Protein AF-A0A8H8T2H5-F1 (afdb_monomer_lite)

Organism: NCBI:txid456999

Sequence (463 aa):
MVISLSKLYLVTLLFAPGSRAERNDGIKLVIGPTCGKLTPTGNVTDVNSGLLDIKNYKTIVSFGDSYTAGGVRDGSPLAPPVITPPSPKAGGRTTNGPVWIENIANDVGARFMDYAVAGAVTDKTLWPSKASSWDFVQEADIFLSQNNSLDPSTTLYTVYFGINDVSGSRKDGPANLPRAAQVILDKIELLSRPPTNARSFLLTDSYGYGSHEAPGDAFKKKVFNGIAEMKTRVPSLKFAFVDFAYLWDAVRGKSPGYAAFGYTSIGSCTLNSSTIDGACNDPDHTFYWIPNFKSYDWSSEALNASEKLAQVASDSNVLSAAWAWLLGVFASIGAFFATSWQYVGASEVSKEHIWEWFTASWQSLSEFLLRPDARNAIIVWFVVFWICVLIPLALGFGPVGVIGGSLAAWFQSVIYGAFTPAGGFFAVMTSVGMMGVACPPVAVPSMIIASLAAWITWSMSST

Foldseek 3Di:
DDDDDDDDPPPPPPPPPPDPDPLCPPFADPDAFFDDDQALQDADGWDWFDDDQLLLAQAEEEEEALLQDLQDAQQDDADAQDDDPFFCGRSRHLASHHHPVVLSCVVSVHRYGHRYYHLEAQDLVLFPPRVVPHHRVVSLVSVVVVVDDDDQNRYEY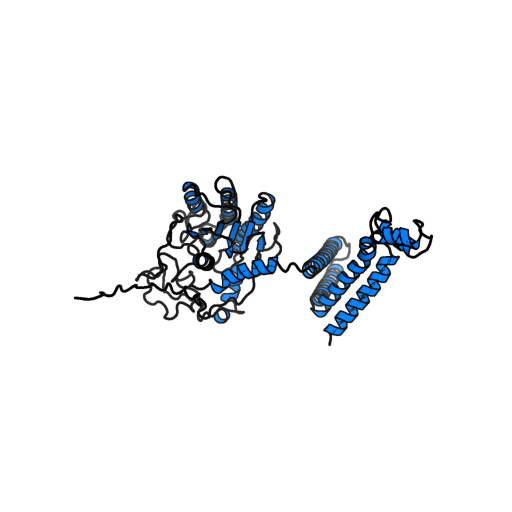EYEHDANVVVRCVPVNLPCLLVSLVSVLVSVVVCCDPPNVHAEYEYEQDHDLLDDDPSSSVSSSSNSSSVSVVCVVRVSHTYIYGYCNVVSCCQCDPPPHVVSSVAPEAAEQDPARGGCVNGHPCLQNYQHPHGSHGYDDCSNPVSCNSVVSVVVVVPPPPLVVLLVVVVVVVVVVVVVCVVVLVVDPDDPVVSVVVVVVVVVVVVVVVVQCPPPLNVVLVSLLVVQLVVQQCVLVQQQQALVFRHPPGVLNVCCCPPVVVDDDPPDPSVLSNVCRNVGSPDCVRNVVSNVRSNVRSVVSNVVVVD

pLDDT: mean 80.64, std 18.98, range [26.39, 98.81]

Secondary structure (DSSP, 8-state):
---------------PPPP-----SS----S---B----TTPPP-BEEESPPPGGG-SEEEEEESTTT--S-SSSPPPPP----TT---GGG-SSSS--HHHHHHHHHTPEEEE---TT-BS-GGG-GGGTTS-BHHHHHHHHHHTT----TTTEEEEEEE-HHHHHHHHHH-GGGHHHHHHHHHHHHHHHHSTTT---EEEEEE--GGG---HHHHHHHHHHHHHHHHHHHH-TT-EEEEE-HHHHHHHHHSSSS-GGGGT-SEEEESSSSSS--TT--S-STTEEEEETTEEPS--HHHHHHHHHHHHHHTT---HHHHHHHHHHHHHHHHHHHHHHHHTT----HHHHHHHHHHHHHHHHHHHHHHHSHHHHHHHHHHHHHHHHHHHHHHHTTEETTEEPTTSHHHHHHHHHHTT---TTSHHHHHHHHHHHGGG-HHHHHHHHHHHHHHHHHHHHHH--

Structure (mmCIF, N/CA/C/O backbone):
data_AF-A0A8H8T2H5-F1
#
_entry.id   AF-A0A8H8T2H5-F1
#
loop_
_atom_site.group_PDB
_atom_site.id
_atom_site.type_symbol
_atom_site.label_atom_id
_atom_site.label_alt_id
_atom_site.label_comp_id
_atom_site.label_asym_id
_atom_site.label_entity_id
_atom_site.label_seq_id
_atom_site.pdbx_PDB_ins_code
_atom_site.Cartn_x
_atom_site.Cartn_y
_atom_site.Cartn_z
_atom_site.occupancy
_atom_site.B_iso_or_equiv
_atom_site.auth_seq_id
_atom_site.auth_comp_id
_atom_site.auth_asym_id
_atom_site.auth_atom_id
_atom_site.pdbx_PDB_model_num
ATOM 1 N N . MET A 1 1 ? -34.300 -66.067 -23.287 1.00 33.34 1 MET A N 1
ATOM 2 C CA . MET A 1 1 ? -32.906 -66.094 -23.772 1.00 33.34 1 MET A CA 1
ATOM 3 C C . MET A 1 1 ? -32.249 -64.808 -23.302 1.00 33.34 1 MET A C 1
ATOM 5 O O . MET A 1 1 ? -32.726 -63.736 -23.644 1.00 33.34 1 MET A O 1
ATOM 9 N N . VAL A 1 2 ? -31.289 -64.937 -22.389 1.00 36.53 2 VAL A N 1
ATOM 10 C CA . VAL A 1 2 ? -30.624 -63.849 -21.660 1.00 36.53 2 VAL A CA 1
ATOM 11 C C . VAL A 1 2 ? -29.496 -63.295 -22.527 1.00 36.53 2 VAL A C 1
ATOM 13 O O . VAL A 1 2 ? -28.553 -64.023 -22.810 1.00 36.53 2 VAL A O 1
ATOM 16 N N . ILE A 1 3 ? -29.606 -62.040 -22.963 1.00 27.33 3 ILE A N 1
ATOM 17 C CA . ILE A 1 3 ? -28.573 -61.254 -23.663 1.00 27.33 3 ILE A CA 1
ATOM 18 C C . ILE A 1 3 ? -28.922 -59.785 -23.372 1.00 27.33 3 ILE A C 1
ATOM 20 O O . ILE A 1 3 ? -30.078 -59.419 -23.533 1.00 27.33 3 ILE A O 1
ATOM 24 N N . SER A 1 4 ? -28.072 -58.847 -22.974 1.00 26.77 4 SER A N 1
ATOM 25 C CA . SER A 1 4 ? -26.712 -58.789 -22.437 1.00 26.77 4 SER A CA 1
ATOM 26 C C . SER A 1 4 ? -26.582 -57.339 -21.947 1.00 26.77 4 SER A C 1
ATOM 28 O O . SER A 1 4 ? -26.944 -56.424 -22.685 1.00 26.77 4 SER A O 1
ATOM 30 N N . LEU A 1 5 ? -26.095 -57.109 -20.724 1.00 31.03 5 LEU A N 1
ATOM 31 C CA . LEU A 1 5 ? -25.845 -55.762 -20.200 1.00 31.03 5 LEU A CA 1
ATOM 32 C C . LEU A 1 5 ? -24.802 -55.027 -21.060 1.00 31.03 5 LEU A C 1
ATOM 34 O O . LEU A 1 5 ? -23.627 -55.394 -21.077 1.00 31.03 5 LEU A O 1
ATOM 38 N N . SER A 1 6 ? -25.211 -53.958 -21.739 1.00 31.69 6 SER A N 1
ATOM 39 C CA . SER A 1 6 ? -24.303 -52.994 -22.360 1.00 31.69 6 SER A CA 1
ATOM 40 C C . SER A 1 6 ? -23.877 -51.938 -21.336 1.00 31.69 6 SER A C 1
ATOM 42 O O . SER A 1 6 ? -24.658 -51.086 -20.921 1.00 31.69 6 SER A O 1
ATOM 44 N N . LYS A 1 7 ? -22.611 -52.068 -20.934 1.00 30.70 7 LYS A N 1
ATOM 45 C CA . LYS A 1 7 ? -21.722 -51.144 -20.214 1.00 30.70 7 LYS A CA 1
ATOM 46 C C . LYS A 1 7 ? -22.182 -49.677 -20.168 1.00 30.70 7 LYS A C 1
ATOM 48 O O . LYS A 1 7 ? -22.045 -48.943 -21.143 1.00 30.70 7 LYS A O 1
ATOM 53 N N . LEU A 1 8 ? -22.598 -49.237 -18.982 1.00 27.92 8 LEU A N 1
ATOM 54 C CA . LEU A 1 8 ? -22.636 -47.830 -18.594 1.00 27.92 8 LEU A CA 1
ATOM 55 C C . LEU A 1 8 ? -21.219 -47.443 -18.133 1.00 27.92 8 LEU A C 1
ATOM 57 O O . LEU A 1 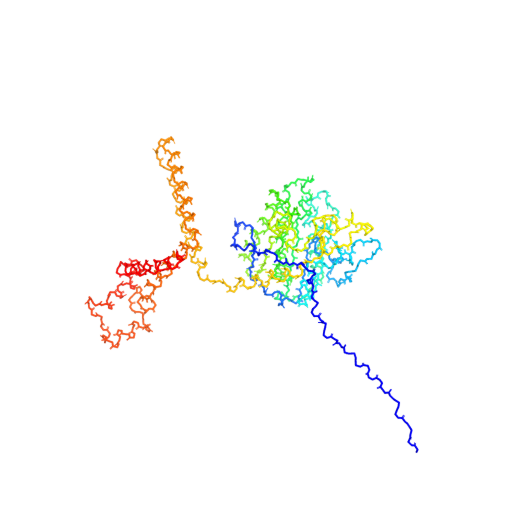8 ? -20.793 -47.831 -17.046 1.00 27.92 8 LEU A O 1
ATOM 61 N N . TYR A 1 9 ? -20.459 -46.733 -18.968 1.00 26.39 9 TYR A N 1
ATOM 62 C CA . TYR A 1 9 ? -19.214 -46.100 -18.530 1.00 26.39 9 TYR A CA 1
ATOM 63 C C . TYR A 1 9 ? -19.574 -44.859 -17.712 1.00 26.39 9 TYR A C 1
ATOM 65 O O . TYR A 1 9 ? -19.827 -43.786 -18.254 1.00 26.39 9 TYR A O 1
ATOM 73 N N . LEU A 1 10 ? -19.619 -45.026 -16.391 1.00 27.06 10 LEU A N 1
ATOM 74 C CA . LEU A 1 10 ? -19.602 -43.920 -15.447 1.00 27.06 10 LEU A CA 1
ATOM 75 C C . LEU A 1 10 ? -18.190 -43.317 -15.487 1.00 27.06 10 LEU A C 1
ATOM 77 O O . LEU A 1 10 ? -17.267 -43.827 -14.854 1.00 27.06 10 LEU A O 1
ATOM 81 N N . VAL A 1 11 ? -17.999 -42.268 -16.289 1.00 27.77 11 VAL A N 1
ATOM 82 C CA . VAL A 1 11 ? -16.806 -41.419 -16.198 1.00 27.77 11 VAL A CA 1
ATOM 83 C C . VAL A 1 11 ? -16.980 -40.572 -14.947 1.00 27.77 11 VAL A C 1
ATOM 85 O O . VAL A 1 11 ? -17.561 -39.489 -14.971 1.00 27.77 11 VAL A O 1
ATOM 88 N N . THR A 1 12 ? -16.524 -41.104 -13.819 1.00 27.34 12 THR A N 1
ATOM 89 C CA . THR A 1 12 ? -16.316 -40.323 -12.607 1.00 27.34 12 THR A CA 1
ATOM 90 C C . THR A 1 12 ? -15.205 -39.325 -12.926 1.00 27.34 12 THR A C 1
ATOM 92 O O . THR A 1 12 ? -14.030 -39.687 -12.949 1.00 27.34 12 THR A O 1
ATOM 95 N N . LEU A 1 13 ? -15.573 -38.077 -13.236 1.00 29.33 13 LEU A N 1
ATOM 96 C CA . LEU A 1 13 ? -14.644 -36.952 -13.203 1.00 29.33 13 LEU A CA 1
ATOM 97 C C . LEU A 1 13 ? -14.149 -36.837 -11.761 1.00 29.33 13 LEU A C 1
ATOM 99 O O . LEU A 1 13 ? -14.789 -36.233 -10.901 1.00 29.33 13 LEU A O 1
ATOM 103 N N . LEU A 1 14 ? -13.018 -37.483 -11.492 1.00 27.25 14 LEU A N 1
ATOM 104 C CA . LEU A 1 14 ? -12.174 -37.167 -10.359 1.00 27.25 14 LEU A CA 1
ATOM 105 C C . LEU A 1 14 ? -11.740 -35.716 -10.561 1.00 27.25 14 LEU A C 1
ATOM 107 O O . LEU A 1 14 ? -10.796 -35.432 -11.294 1.00 27.25 14 LEU A O 1
ATOM 111 N N . PHE A 1 15 ? -12.462 -34.793 -9.928 1.00 29.30 15 PHE A N 1
ATOM 112 C CA . PHE A 1 15 ? -11.886 -33.517 -9.547 1.00 29.30 15 PHE A CA 1
ATOM 113 C C . PHE A 1 15 ? -10.709 -33.858 -8.642 1.00 29.30 15 PHE A C 1
ATOM 115 O O . PHE A 1 15 ? -10.880 -34.143 -7.457 1.00 29.30 15 PHE A O 1
ATOM 122 N N . ALA A 1 16 ? -9.515 -33.907 -9.231 1.00 28.11 16 ALA A N 1
ATOM 123 C CA . ALA A 1 16 ? -8.301 -33.807 -8.455 1.00 28.11 16 ALA A CA 1
ATOM 124 C C . ALA A 1 16 ? -8.447 -32.516 -7.635 1.00 28.11 16 ALA A C 1
ATOM 126 O O . ALA A 1 16 ? -8.678 -31.459 -8.235 1.00 28.11 16 ALA A O 1
ATOM 127 N N . PRO A 1 17 ? -8.398 -32.570 -6.293 1.00 30.94 17 PRO A N 1
ATOM 128 C CA . PRO A 1 17 ? -8.258 -31.351 -5.520 1.00 30.94 17 PRO A CA 1
ATOM 129 C C . PRO A 1 17 ? -6.996 -30.689 -6.058 1.00 30.94 17 PRO A C 1
ATOM 131 O O . PRO A 1 17 ? -5.936 -31.318 -6.063 1.00 30.94 17 PRO A O 1
ATOM 134 N N . GLY A 1 18 ? -7.149 -29.488 -6.625 1.00 29.72 18 GLY A N 1
ATOM 135 C CA . GLY A 1 18 ? -6.044 -28.750 -7.213 1.00 29.72 18 GLY A CA 1
ATOM 136 C C . GLY A 1 18 ? -4.891 -28.774 -6.228 1.00 29.72 18 GLY A C 1
ATOM 137 O O . GLY A 1 18 ? -5.031 -28.310 -5.095 1.00 29.72 18 GLY A O 1
ATOM 138 N N . SER A 1 19 ? -3.787 -29.397 -6.638 1.00 31.55 19 SER A N 1
ATOM 139 C CA . SER A 1 19 ? -2.518 -29.283 -5.943 1.00 31.55 19 SER A CA 1
ATOM 140 C C . SER A 1 19 ? -2.321 -27.802 -5.666 1.00 31.55 19 SER A C 1
ATOM 142 O O . SER A 1 19 ? -2.343 -27.003 -6.603 1.00 31.55 19 SER A O 1
ATOM 144 N N . ARG A 1 20 ? -2.209 -27.440 -4.387 1.00 36.69 20 ARG A N 1
ATOM 145 C CA . ARG A 1 20 ? -1.761 -26.123 -3.942 1.00 36.69 20 ARG A CA 1
ATOM 146 C C . ARG A 1 20 ? -0.460 -25.875 -4.702 1.00 36.69 20 ARG A C 1
ATOM 148 O O . ARG A 1 20 ? 0.533 -26.521 -4.387 1.00 36.69 20 ARG A O 1
ATOM 155 N N . ALA A 1 21 ? -0.523 -25.119 -5.797 1.00 36.94 21 ALA A N 1
ATOM 156 C CA . ALA A 1 21 ? 0.619 -24.950 -6.678 1.00 36.94 21 ALA A CA 1
ATOM 157 C C . ALA A 1 21 ? 1.757 -24.415 -5.811 1.00 36.94 21 ALA A C 1
ATOM 159 O O . ALA A 1 21 ? 1.571 -23.405 -5.127 1.00 36.94 21 ALA A O 1
ATOM 160 N N . GLU A 1 22 ? 2.895 -25.106 -5.781 1.00 44.34 22 GLU A N 1
ATOM 161 C CA . GLU A 1 22 ? 4.135 -24.466 -5.365 1.00 44.34 22 GLU A CA 1
ATOM 162 C C . GLU A 1 22 ? 4.354 -23.326 -6.361 1.00 44.34 22 GLU A C 1
ATOM 164 O O . GLU A 1 22 ? 4.804 -23.536 -7.480 1.00 44.34 22 GLU A O 1
ATOM 169 N N . ARG A 1 23 ? 3.909 -22.123 -5.983 1.00 54.22 23 ARG A N 1
ATOM 170 C CA . ARG A 1 23 ? 4.105 -20.885 -6.749 1.00 54.22 23 ARG A CA 1
ATOM 171 C C . ARG A 1 23 ? 5.536 -20.361 -6.639 1.00 54.22 23 ARG A C 1
ATOM 173 O O . ARG A 1 23 ? 5.846 -19.363 -7.261 1.00 54.22 23 ARG A O 1
ATOM 180 N N . ASN A 1 24 ? 6.357 -20.989 -5.802 1.00 54.94 24 ASN A N 1
ATOM 181 C CA . ASN A 1 24 ? 7.707 -20.548 -5.510 1.00 54.94 24 ASN A CA 1
ATOM 182 C C . ASN A 1 24 ? 8.670 -21.192 -6.515 1.00 54.94 24 ASN A C 1
ATOM 184 O O . ASN A 1 24 ? 9.000 -22.371 -6.395 1.00 54.94 24 ASN A O 1
ATOM 188 N N . ASP A 1 25 ? 9.087 -20.413 -7.503 1.00 62.62 25 ASP A N 1
ATOM 189 C CA . ASP A 1 25 ? 10.114 -20.735 -8.501 1.00 62.62 25 ASP A CA 1
ATOM 190 C C . ASP A 1 25 ? 11.553 -20.524 -7.985 1.00 62.62 25 ASP A C 1
ATOM 192 O O . ASP A 1 25 ? 12.519 -20.806 -8.689 1.00 62.62 25 ASP A O 1
ATOM 196 N N . GLY A 1 26 ? 11.707 -20.072 -6.738 1.00 58.34 26 GLY A N 1
ATOM 197 C CA . GLY A 1 26 ? 12.962 -19.598 -6.162 1.00 58.34 26 GLY A CA 1
ATOM 198 C C . GLY A 1 26 ? 12.846 -18.198 -5.551 1.00 58.34 26 GLY A C 1
ATOM 199 O O . GLY A 1 26 ? 13.714 -17.827 -4.750 1.00 58.34 26 GLY A O 1
ATOM 200 N N . ILE A 1 27 ? 11.781 -17.446 -5.869 1.00 56.66 27 ILE A N 1
ATOM 201 C CA . ILE A 1 27 ? 11.503 -16.121 -5.300 1.00 56.66 27 ILE A CA 1
ATOM 202 C C . ILE A 1 27 ? 10.944 -16.228 -3.872 1.00 56.66 27 ILE A C 1
ATOM 204 O O . ILE A 1 27 ? 10.092 -17.061 -3.543 1.00 56.66 27 ILE A O 1
ATOM 208 N N . LYS A 1 28 ? 11.475 -15.406 -2.958 1.00 66.62 28 LYS A N 1
ATOM 209 C CA . LYS A 1 28 ? 11.153 -15.472 -1.524 1.00 66.62 28 LYS A CA 1
ATOM 210 C C . LYS A 1 28 ? 11.326 -14.139 -0.813 1.00 66.62 28 LYS A C 1
ATOM 212 O O . LYS A 1 28 ? 12.285 -13.411 -1.063 1.00 66.62 28 LYS A O 1
ATOM 217 N N . LEU A 1 29 ? 10.505 -13.931 0.219 1.00 65.19 29 LEU A N 1
ATOM 218 C CA . LEU A 1 29 ? 10.599 -12.763 1.091 1.00 65.19 29 LEU A CA 1
ATOM 219 C C . LEU A 1 29 ? 11.931 -12.758 1.853 1.00 65.19 29 LEU A C 1
ATOM 221 O O . LEU A 1 29 ? 12.133 -13.537 2.788 1.00 65.19 29 LEU A O 1
ATOM 225 N N . VAL A 1 30 ? 12.825 -11.846 1.476 1.00 75.56 30 VAL A N 1
ATOM 226 C CA . VAL A 1 30 ? 14.164 -11.710 2.080 1.00 75.56 30 VAL A CA 1
ATOM 227 C C . VAL A 1 30 ? 14.178 -10.753 3.264 1.00 75.56 30 VAL A C 1
ATOM 229 O O . VAL A 1 30 ? 15.005 -10.881 4.166 1.00 75.56 30 VAL A O 1
ATOM 232 N N . ILE A 1 31 ? 13.271 -9.781 3.266 1.00 80.31 31 ILE A N 1
ATOM 233 C CA . ILE A 1 31 ? 13.226 -8.702 4.252 1.00 80.31 31 ILE A CA 1
ATOM 234 C C . ILE A 1 31 ? 11.886 -8.709 4.985 1.00 80.31 31 ILE A C 1
ATOM 236 O O . ILE A 1 31 ? 10.852 -9.050 4.419 1.00 80.31 31 ILE A O 1
ATOM 240 N N . GLY A 1 32 ? 11.904 -8.361 6.269 1.00 78.81 32 GLY A N 1
ATOM 241 C CA . GLY A 1 32 ? 10.679 -8.168 7.042 1.00 78.81 32 GLY A CA 1
ATOM 242 C C . GLY A 1 32 ? 10.060 -6.785 6.808 1.00 78.81 32 GLY A C 1
ATOM 243 O O . GLY A 1 32 ? 10.744 -5.898 6.298 1.00 78.81 32 GLY A O 1
ATOM 244 N N . PRO A 1 33 ? 8.795 -6.585 7.220 1.00 77.88 33 PRO A N 1
ATOM 245 C CA . PRO A 1 33 ? 8.178 -5.265 7.217 1.00 77.88 33 PRO A CA 1
ATOM 246 C C . PRO A 1 33 ? 8.894 -4.314 8.184 1.00 77.88 33 PRO A C 1
ATOM 248 O O . PRO A 1 33 ? 9.375 -4.714 9.250 1.00 77.88 33 PRO A O 1
ATOM 251 N N . THR A 1 34 ? 8.903 -3.031 7.840 1.00 82.75 34 THR A N 1
ATOM 252 C CA . THR A 1 34 ? 9.441 -1.945 8.660 1.00 82.75 34 THR A CA 1
ATOM 253 C C . THR A 1 34 ? 8.319 -1.349 9.511 1.00 82.75 34 THR A C 1
ATOM 255 O O . THR A 1 34 ? 7.817 -0.252 9.255 1.00 82.75 34 THR A O 1
ATOM 258 N N . CYS A 1 35 ? 7.881 -2.108 10.519 1.00 83.88 35 CYS A N 1
ATOM 259 C CA . CYS A 1 35 ? 6.754 -1.724 11.369 1.00 83.88 35 CYS A CA 1
ATOM 260 C C . CYS A 1 35 ? 7.070 -0.489 12.227 1.00 83.88 35 CYS A C 1
ATOM 262 O O . CYS A 1 35 ? 8.110 -0.423 12.887 1.00 83.88 35 CYS A O 1
ATOM 264 N N . GLY A 1 36 ? 6.134 0.461 12.286 1.00 78.88 36 GLY A N 1
ATOM 265 C CA . GLY A 1 36 ? 6.269 1.682 13.081 1.00 78.88 36 GLY A CA 1
ATOM 266 C C . GLY A 1 36 ? 5.001 2.079 13.829 1.00 78.88 36 GLY A C 1
ATOM 267 O O . GLY A 1 36 ? 3.958 1.429 13.750 1.00 78.88 36 GLY A O 1
ATOM 268 N N . LYS A 1 37 ? 5.094 3.164 14.608 1.00 75.19 37 LYS A N 1
ATOM 269 C CA . LYS A 1 37 ? 3.922 3.748 15.269 1.00 75.19 37 LYS A CA 1
ATOM 270 C C . LYS A 1 37 ? 3.164 4.624 14.286 1.00 75.19 37 LYS A C 1
ATOM 272 O O . LYS A 1 37 ? 3.730 5.544 13.703 1.00 75.19 37 LYS A O 1
ATOM 277 N N . LEU A 1 38 ? 1.859 4.401 14.210 1.00 77.06 38 LEU A N 1
ATOM 278 C CA . LEU A 1 38 ? 0.961 5.280 13.485 1.00 77.06 38 LEU A CA 1
ATOM 279 C C . LEU A 1 38 ? 0.799 6.603 14.236 1.00 77.06 38 LEU A C 1
ATOM 281 O O . LEU A 1 38 ? 0.147 6.646 15.280 1.00 77.06 38 LEU A O 1
ATOM 285 N N . THR A 1 39 ? 1.371 7.683 13.710 1.00 74.94 39 THR A N 1
ATOM 286 C CA . THR A 1 39 ? 1.143 9.033 14.233 1.00 74.94 39 THR A CA 1
ATOM 287 C C . THR A 1 39 ? 0.836 10.005 13.088 1.00 74.94 39 THR A C 1
ATOM 289 O O . THR A 1 39 ? 1.410 9.858 12.010 1.00 74.94 39 THR A O 1
ATOM 292 N N . PRO A 1 40 ? -0.022 11.028 13.293 1.00 75.69 40 PRO A N 1
ATOM 293 C CA . PRO A 1 40 ? -0.347 12.020 12.255 1.00 75.69 40 PRO A CA 1
ATOM 294 C C . PRO A 1 40 ? 0.841 12.869 11.774 1.00 75.69 40 PRO A C 1
ATOM 296 O O . PRO A 1 40 ? 0.722 13.629 10.820 1.00 75.69 40 PRO A O 1
ATOM 299 N N . THR A 1 41 ? 1.985 12.787 12.451 1.00 78.31 41 THR A N 1
ATOM 300 C CA . THR A 1 41 ? 3.219 13.513 12.116 1.00 78.31 41 THR A CA 1
ATOM 301 C C . THR A 1 41 ? 4.413 12.576 11.921 1.00 78.31 41 THR A C 1
ATOM 303 O O . THR A 1 41 ? 5.546 13.040 11.768 1.00 78.31 41 THR A O 1
ATOM 306 N N . GLY A 1 42 ? 4.167 11.265 11.929 1.00 77.75 42 GLY A N 1
ATOM 307 C CA . GLY A 1 42 ? 5.187 10.228 11.941 1.00 77.75 42 GLY A CA 1
ATOM 308 C C . GLY A 1 42 ? 5.942 10.106 10.630 1.00 77.75 42 GLY A C 1
ATOM 309 O O . GLY A 1 42 ? 5.599 10.707 9.609 1.00 77.75 42 GLY A O 1
ATOM 310 N N . ASN A 1 43 ? 7.002 9.308 10.673 1.00 86.75 43 ASN A N 1
ATOM 311 C CA . ASN A 1 43 ? 7.618 8.816 9.454 1.00 86.75 43 ASN A CA 1
ATOM 312 C C . ASN A 1 43 ? 6.770 7.678 8.889 1.00 86.75 43 ASN A C 1
ATOM 314 O O . ASN A 1 43 ? 6.137 6.928 9.635 1.00 86.75 43 ASN A O 1
ATOM 318 N N . VAL A 1 44 ? 6.770 7.581 7.564 1.00 88.88 44 VAL A N 1
ATOM 319 C CA . VAL A 1 44 ? 6.080 6.512 6.847 1.00 88.88 44 VAL A CA 1
ATOM 320 C C . VAL A 1 44 ? 6.702 5.185 7.261 1.00 88.88 44 VAL A C 1
ATOM 322 O O . VAL A 1 44 ? 7.923 5.066 7.294 1.00 88.88 44 VAL A O 1
ATOM 325 N N . THR A 1 45 ? 5.853 4.237 7.639 1.00 88.38 45 THR A N 1
ATOM 326 C CA . THR A 1 45 ? 6.214 2.893 8.103 1.00 88.38 45 THR A CA 1
ATOM 327 C C . THR A 1 45 ? 5.117 1.921 7.691 1.00 88.38 45 THR A C 1
ATOM 329 O O . THR A 1 45 ? 3.994 2.341 7.389 1.00 88.38 45 THR A O 1
ATOM 332 N N . ASP A 1 46 ? 5.415 0.625 7.728 1.00 88.75 46 ASP A N 1
ATOM 333 C CA . ASP A 1 46 ? 4.377 -0.389 7.592 1.00 88.75 46 ASP A CA 1
ATOM 334 C C . ASP A 1 46 ? 3.470 -0.373 8.826 1.00 88.75 46 ASP A C 1
ATOM 336 O O . ASP A 1 46 ? 3.931 -0.349 9.974 1.00 88.75 46 ASP A O 1
ATOM 340 N N . VAL A 1 47 ? 2.159 -0.401 8.598 1.00 90.31 47 VAL A N 1
ATOM 341 C CA . VAL A 1 47 ? 1.162 -0.398 9.672 1.00 90.31 47 VAL A CA 1
ATOM 342 C C . VAL A 1 47 ? -0.051 -1.231 9.290 1.00 90.31 47 VAL A C 1
ATOM 344 O O . VAL A 1 47 ? -0.542 -1.153 8.169 1.00 90.31 47 VAL A O 1
ATOM 347 N N . ASN A 1 48 ? -0.591 -1.966 10.262 1.00 91.00 48 ASN A N 1
ATOM 348 C CA . ASN A 1 48 ? -1.947 -2.498 10.219 1.00 91.00 48 ASN A CA 1
ATOM 349 C C . ASN A 1 48 ? -2.775 -1.861 11.347 1.00 91.00 48 ASN A C 1
ATOM 351 O O . ASN A 1 48 ? -2.522 -2.077 12.529 1.00 91.00 48 ASN A O 1
ATOM 355 N N . SER A 1 49 ? -3.773 -1.065 10.971 1.00 91.69 49 SER A N 1
ATOM 356 C CA . SER A 1 49 ? -4.731 -0.404 11.856 1.00 91.69 49 SER A CA 1
ATOM 357 C C . SER A 1 49 ? -6.104 -1.084 11.764 1.00 91.69 49 SER A C 1
ATOM 359 O O . SER A 1 49 ? -7.103 -0.500 11.335 1.00 91.69 49 SER A O 1
ATOM 361 N N . GLY A 1 50 ? -6.152 -2.356 12.167 1.00 92.44 50 GLY A N 1
ATOM 362 C CA . GLY A 1 50 ? -7.395 -3.101 12.377 1.00 92.44 50 GLY A CA 1
ATOM 363 C C . GLY A 1 50 ? -7.979 -3.799 11.146 1.00 92.44 50 GLY A C 1
ATOM 364 O O . GLY A 1 50 ? -9.157 -4.178 11.189 1.00 92.44 50 GLY A O 1
ATOM 365 N N . LEU A 1 51 ? -7.198 -3.979 10.072 1.00 93.31 51 LEU A N 1
ATOM 366 C CA . LEU A 1 51 ? -7.567 -4.915 9.007 1.00 93.31 51 LEU A CA 1
ATOM 367 C C . LEU A 1 51 ? -7.624 -6.343 9.558 1.00 93.31 51 LEU A C 1
ATOM 369 O O . LEU A 1 51 ? -6.905 -6.704 10.490 1.00 93.31 51 LEU A O 1
ATOM 373 N N . LEU A 1 52 ? -8.510 -7.144 8.975 1.00 90.69 52 LEU A N 1
ATOM 374 C CA . LEU A 1 52 ? -8.616 -8.564 9.280 1.00 90.69 52 LEU A CA 1
ATOM 375 C C . LEU A 1 52 ? -7.433 -9.318 8.663 1.00 90.69 52 LEU A C 1
ATOM 377 O O . LEU A 1 52 ? -6.784 -8.827 7.740 1.00 90.69 52 LEU A O 1
ATOM 381 N N . ASP A 1 53 ? -7.212 -10.545 9.130 1.00 89.00 53 ASP A N 1
ATOM 382 C CA . ASP A 1 53 ? -6.443 -11.524 8.360 1.00 89.00 53 ASP A CA 1
ATOM 383 C C . 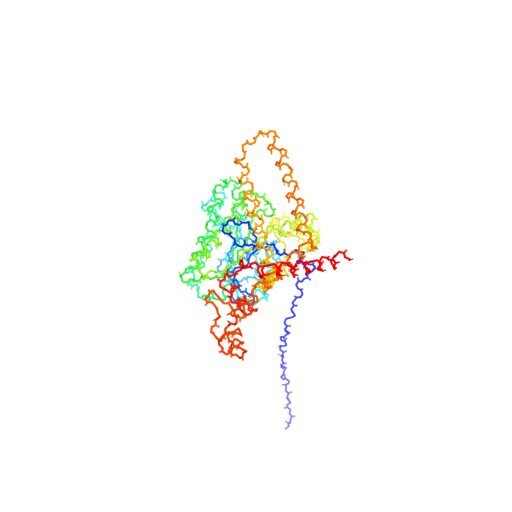ASP A 1 53 ? -7.049 -11.629 6.950 1.00 89.00 53 ASP A C 1
ATOM 385 O O . ASP A 1 53 ? -8.278 -11.708 6.804 1.00 89.00 53 ASP A O 1
ATOM 389 N N . ILE A 1 54 ? -6.178 -11.591 5.936 1.00 84.75 54 ILE A N 1
ATOM 390 C CA . ILE A 1 54 ? -6.530 -11.470 4.522 1.00 84.75 54 ILE A CA 1
ATOM 391 C C . ILE A 1 54 ? -7.533 -12.544 4.073 1.00 84.75 54 ILE A C 1
ATOM 393 O O . ILE A 1 54 ? -8.417 -12.258 3.266 1.00 84.75 54 ILE A O 1
ATOM 397 N N . LYS A 1 55 ? -7.488 -13.739 4.682 1.00 89.75 55 LYS A N 1
ATOM 398 C CA . LYS A 1 55 ? -8.400 -14.860 4.390 1.00 89.75 55 LYS A CA 1
ATOM 399 C C . LYS A 1 55 ? -9.865 -14.608 4.752 1.00 89.75 55 LYS A C 1
ATOM 401 O O . LYS A 1 55 ? -10.742 -15.362 4.345 1.00 89.75 55 LYS A O 1
ATOM 406 N N . ASN A 1 56 ? -10.141 -13.578 5.553 1.00 93.25 56 ASN A N 1
ATOM 407 C CA . ASN A 1 56 ? -11.503 -13.214 5.944 1.00 93.25 56 ASN A CA 1
ATOM 408 C C . ASN A 1 56 ? -12.173 -12.252 4.956 1.00 93.25 56 ASN A C 1
ATOM 410 O O . ASN A 1 56 ? -13.374 -11.993 5.078 1.00 93.25 56 ASN A O 1
ATOM 414 N N . TYR A 1 57 ? -11.427 -11.712 3.991 1.00 95.19 57 TYR A N 1
ATOM 415 C CA . TYR A 1 57 ? -12.002 -10.887 2.939 1.00 95.19 57 TYR A CA 1
ATOM 416 C C . TYR A 1 57 ? -12.549 -11.768 1.818 1.00 95.19 57 TYR A C 1
ATOM 418 O O . TYR A 1 57 ? -11.855 -12.611 1.264 1.00 95.19 57 TYR A O 1
ATOM 426 N N . LYS A 1 58 ? -13.823 -11.562 1.483 1.00 98.12 58 LYS A N 1
ATOM 427 C CA . LYS A 1 58 ? -14.549 -12.299 0.439 1.00 98.12 58 LYS A CA 1
ATOM 428 C C . LYS A 1 58 ? -14.568 -11.556 -0.889 1.00 98.12 58 LYS A C 1
ATOM 430 O O . LYS A 1 58 ? -14.837 -12.152 -1.928 1.00 98.12 58 LYS A O 1
ATOM 435 N N . THR A 1 59 ? -14.368 -10.242 -0.860 1.00 98.69 59 THR A N 1
ATOM 436 C CA . THR A 1 59 ? -14.275 -9.397 -2.052 1.00 98.69 59 THR A CA 1
ATOM 437 C C . THR A 1 59 ? -13.099 -8.443 -1.895 1.00 98.69 59 THR A C 1
ATOM 439 O O . THR A 1 59 ? -12.919 -7.848 -0.832 1.00 98.69 59 THR A O 1
ATOM 442 N N . ILE A 1 60 ? -12.322 -8.291 -2.961 1.00 98.56 60 ILE A N 1
ATOM 443 C CA . ILE A 1 60 ? -11.262 -7.296 -3.085 1.00 98.56 60 ILE A CA 1
ATOM 444 C C . ILE A 1 60 ? -11.642 -6.367 -4.237 1.00 98.56 60 ILE A C 1
ATOM 446 O O . ILE A 1 60 ? -11.870 -6.835 -5.350 1.00 98.56 60 ILE A O 1
ATOM 450 N N . VAL A 1 61 ? -11.735 -5.069 -3.957 1.00 98.81 61 VAL A N 1
ATOM 451 C CA . VAL A 1 61 ? -11.975 -4.006 -4.942 1.00 98.81 61 VAL A CA 1
ATOM 452 C C . VAL A 1 61 ? -10.695 -3.200 -5.087 1.00 98.81 61 VAL A C 1
ATOM 454 O O . VAL A 1 61 ? -10.198 -2.677 -4.091 1.00 98.81 61 VAL A O 1
ATOM 457 N N . SER A 1 62 ? -10.171 -3.070 -6.298 1.00 98.44 62 SER A N 1
ATOM 458 C CA . SER A 1 62 ? -8.867 -2.445 -6.515 1.00 98.44 62 SER A CA 1
ATOM 459 C C . SER A 1 62 ? -8.928 -1.252 -7.445 1.00 98.44 62 SER A C 1
ATOM 461 O O . SER A 1 62 ? -9.479 -1.331 -8.538 1.00 98.44 62 SER A O 1
ATOM 463 N N . PHE A 1 63 ? -8.302 -0.168 -6.992 1.00 98.56 63 PHE A N 1
ATOM 464 C CA . PHE A 1 63 ? -8.052 1.054 -7.743 1.00 98.56 63 PHE A CA 1
ATOM 465 C C . PHE A 1 63 ? -6.546 1.269 -7.849 1.00 98.56 63 PHE A C 1
ATOM 467 O O . PHE A 1 63 ? -5.806 1.020 -6.885 1.00 98.56 63 PHE A O 1
ATOM 474 N N . GLY A 1 64 ? -6.080 1.746 -8.995 1.00 96.25 64 GLY A N 1
ATOM 475 C CA . GLY A 1 64 ? -4.659 1.989 -9.172 1.00 96.25 64 GLY A CA 1
ATOM 476 C C . GLY A 1 64 ? -4.203 2.094 -10.611 1.00 96.25 64 GLY A C 1
ATOM 477 O O . GLY A 1 64 ? -4.985 2.272 -11.533 1.00 96.25 64 GLY A O 1
ATOM 478 N N . ASP A 1 65 ? -2.898 1.955 -10.800 1.00 92.88 65 ASP A N 1
ATOM 479 C CA . ASP A 1 65 ? -2.273 2.079 -12.109 1.00 92.88 65 ASP A CA 1
ATOM 480 C C . ASP A 1 65 ? -1.904 0.721 -12.747 1.00 92.88 65 ASP A C 1
ATOM 482 O O . ASP A 1 65 ? -2.461 -0.333 -12.444 1.00 92.88 65 ASP A O 1
ATOM 486 N N . SER A 1 66 ? -0.926 0.734 -13.653 1.00 90.38 66 SER A N 1
ATOM 487 C CA . SER A 1 66 ? -0.394 -0.429 -14.376 1.00 90.38 66 SER A CA 1
ATOM 488 C C . SER A 1 66 ? 0.142 -1.558 -13.498 1.00 90.38 66 SER A C 1
ATOM 490 O O . SER A 1 66 ? 0.254 -2.677 -13.993 1.00 90.38 66 SER A O 1
ATOM 492 N N . TYR A 1 67 ? 0.496 -1.284 -12.241 1.00 88.44 67 TYR A N 1
ATOM 493 C CA . TYR A 1 67 ? 0.928 -2.311 -11.290 1.00 88.44 67 TYR A CA 1
ATOM 494 C C . TYR A 1 67 ? -0.238 -3.124 -10.728 1.00 88.44 67 TYR A C 1
ATOM 496 O O . TYR A 1 67 ? -0.016 -4.213 -10.206 1.00 88.44 67 TYR A O 1
ATOM 504 N N . THR A 1 68 ? -1.462 -2.612 -10.849 1.00 92.31 68 THR A N 1
ATOM 505 C CA . THR A 1 68 ? -2.691 -3.214 -10.316 1.00 92.31 68 THR A CA 1
ATOM 506 C C . THR A 1 68 ? -3.680 -3.571 -11.431 1.00 92.31 68 THR A C 1
ATOM 508 O O . THR A 1 68 ? -4.518 -4.442 -11.238 1.00 92.31 68 THR A O 1
ATOM 511 N N . ALA A 1 69 ? -3.558 -2.955 -12.609 1.00 95.06 69 ALA A N 1
ATOM 512 C CA . ALA A 1 69 ? -4.451 -3.173 -13.741 1.00 95.06 69 ALA A CA 1
ATOM 513 C C . ALA A 1 69 ? -4.341 -4.597 -14.319 1.00 95.06 69 ALA A C 1
ATOM 515 O O . ALA A 1 69 ? -3.362 -4.955 -14.982 1.00 95.06 69 ALA A O 1
ATOM 516 N N . GLY A 1 70 ? -5.412 -5.363 -14.132 1.00 93.25 70 GLY A N 1
ATOM 517 C CA . GLY A 1 70 ? -5.710 -6.681 -14.685 1.00 93.25 70 GLY A CA 1
ATOM 518 C C . GLY A 1 70 ? -6.138 -6.662 -16.157 1.00 93.25 70 GLY A C 1
ATOM 519 O O . GLY A 1 70 ? -6.232 -7.705 -16.794 1.00 93.25 70 GLY A O 1
ATOM 520 N N . GLY A 1 71 ? -6.400 -5.490 -16.738 1.00 92.31 71 GLY A N 1
ATOM 521 C CA . GLY A 1 71 ? -6.787 -5.349 -18.149 1.00 92.31 71 GLY A CA 1
ATOM 522 C C . GLY A 1 71 ? -8.291 -5.188 -18.391 1.00 92.31 71 GLY A C 1
ATOM 523 O O . GLY A 1 71 ? -8.698 -4.994 -19.538 1.00 92.31 71 GLY A O 1
ATOM 524 N N . VAL A 1 72 ? -9.103 -5.191 -17.331 1.00 94.50 72 VAL A N 1
ATOM 525 C CA . VAL A 1 72 ? -10.459 -4.611 -17.327 1.00 94.50 72 VAL A CA 1
ATOM 526 C C . VAL A 1 72 ? -10.454 -3.344 -16.464 1.00 94.50 72 VAL A C 1
ATOM 528 O O . VAL A 1 72 ? -9.406 -2.952 -15.965 1.00 94.50 72 VAL A O 1
ATOM 531 N N . ARG A 1 73 ? -11.589 -2.647 -16.349 1.00 95.38 73 ARG A N 1
ATOM 532 C CA . ARG A 1 73 ? -11.673 -1.379 -15.592 1.00 95.38 73 ARG A CA 1
ATOM 533 C C . ARG A 1 73 ? -13.059 -1.082 -15.015 1.00 95.38 73 ARG A C 1
ATOM 535 O O . ARG A 1 73 ? -13.436 0.071 -14.826 1.00 95.38 73 ARG A O 1
ATOM 542 N N . ASP A 1 74 ? -13.867 -2.119 -14.854 1.00 97.25 74 ASP A N 1
ATOM 543 C CA . ASP A 1 74 ? -15.282 -2.025 -14.495 1.00 97.25 74 ASP A CA 1
ATOM 544 C C . ASP A 1 74 ? -15.693 -3.042 -13.421 1.00 97.25 74 ASP A C 1
ATOM 546 O O . ASP A 1 74 ? -16.884 -3.205 -13.155 1.00 97.25 74 ASP A O 1
ATOM 550 N N . GLY A 1 75 ? -14.730 -3.728 -12.800 1.00 97.31 75 GLY A N 1
ATOM 551 C CA . GLY A 1 75 ? -14.982 -4.753 -11.790 1.00 97.31 75 GLY A CA 1
ATOM 552 C C . GLY A 1 75 ? -15.481 -6.094 -12.337 1.00 97.31 75 GLY A C 1
ATOM 553 O O . GLY A 1 75 ? -15.837 -6.965 -11.539 1.00 97.31 75 GLY A O 1
ATOM 554 N N . SER A 1 76 ? -15.533 -6.277 -13.663 1.00 97.12 76 SER A N 1
ATOM 555 C CA . SER A 1 76 ? -15.886 -7.559 -14.283 1.00 97.12 76 SER A CA 1
ATOM 556 C C . SER A 1 76 ? -14.761 -8.604 -14.151 1.00 97.12 76 SER A C 1
ATOM 558 O O . SER A 1 76 ? -13.620 -8.258 -13.836 1.00 97.12 76 SER A O 1
ATOM 560 N N . PRO A 1 77 ? -15.055 -9.906 -14.349 1.00 96.94 77 PRO A N 1
ATOM 561 C CA . PRO A 1 77 ? -14.028 -10.942 -14.321 1.00 96.94 77 PRO A CA 1
ATOM 562 C C . PRO A 1 77 ? -12.924 -10.698 -15.352 1.00 96.94 77 PRO A C 1
ATOM 564 O O . PRO A 1 77 ? -13.191 -10.372 -16.509 1.00 96.94 77 PRO A O 1
ATOM 567 N N . LEU A 1 78 ? -11.679 -10.925 -14.940 1.00 96.25 78 LEU A N 1
ATOM 568 C CA . LEU A 1 78 ? -10.528 -10.753 -15.814 1.00 96.25 78 LEU A CA 1
ATOM 569 C C . LEU A 1 78 ? -10.418 -11.869 -16.854 1.00 96.25 78 LEU A C 1
ATOM 571 O O . LEU A 1 78 ? -10.714 -13.035 -16.584 1.00 96.25 78 LEU A O 1
ATOM 575 N N . ALA A 1 79 ? -9.880 -11.525 -18.025 1.00 95.25 79 ALA A N 1
ATOM 576 C CA . ALA A 1 79 ? -9.392 -12.522 -18.971 1.00 95.25 79 ALA A CA 1
ATOM 577 C C . ALA A 1 79 ? -8.236 -13.339 -18.352 1.00 95.25 79 ALA A C 1
ATOM 579 O O . ALA A 1 79 ? -7.536 -12.820 -17.472 1.00 95.25 79 ALA A O 1
ATOM 580 N N . PRO A 1 80 ? -7.984 -14.578 -18.818 1.00 94.88 80 PRO A N 1
ATOM 581 C CA . PRO A 1 80 ? -6.828 -15.356 -18.381 1.00 94.88 80 PRO A CA 1
ATOM 582 C C . PRO A 1 80 ? -5.507 -14.583 -18.566 1.00 94.88 80 PRO A C 1
ATOM 584 O O . PRO A 1 80 ? -5.332 -13.938 -19.606 1.00 94.88 80 PRO A O 1
ATOM 587 N N . PRO A 1 81 ? -4.565 -14.653 -17.607 1.00 90.94 81 PRO A N 1
ATOM 588 C CA . PRO A 1 81 ? -3.284 -13.950 -17.667 1.00 90.94 81 PRO A CA 1
ATOM 589 C C . PRO A 1 81 ? -2.306 -14.687 -18.595 1.00 90.94 81 PRO A C 1
ATOM 591 O O . PRO A 1 81 ? -1.311 -15.254 -18.159 1.00 90.94 81 PRO A O 1
ATOM 594 N N . VAL A 1 82 ? -2.615 -14.718 -19.893 1.00 91.50 82 VAL A N 1
ATOM 595 C CA . VAL A 1 82 ? -1.835 -15.433 -20.915 1.00 91.50 82 VAL A CA 1
ATOM 596 C C . VAL A 1 82 ? -1.264 -14.445 -21.926 1.00 91.50 82 VAL A C 1
ATOM 598 O O . VAL A 1 82 ? -1.966 -13.549 -22.405 1.00 91.50 82 VAL A O 1
ATOM 601 N N . ILE A 1 83 ? 0.014 -14.616 -22.269 1.00 89.12 83 ILE A N 1
ATOM 602 C CA . ILE A 1 83 ? 0.677 -13.866 -23.339 1.00 89.12 83 ILE A CA 1
ATOM 603 C C . ILE A 1 83 ? 0.096 -14.274 -24.693 1.00 89.12 83 ILE A C 1
ATOM 605 O O . ILE A 1 83 ? 0.105 -15.446 -25.061 1.00 89.12 83 ILE A O 1
ATOM 609 N N . THR A 1 84 ? -0.382 -13.285 -25.449 1.00 92.94 84 THR A N 1
ATOM 610 C CA . THR A 1 84 ? -0.793 -13.459 -26.848 1.00 92.94 84 THR A CA 1
ATOM 611 C C . THR A 1 84 ? 0.147 -12.639 -27.733 1.00 92.94 84 THR A C 1
ATOM 613 O O . THR A 1 84 ? 0.022 -11.409 -27.757 1.00 92.94 84 THR A O 1
ATOM 616 N N . PRO A 1 85 ? 1.097 -13.281 -28.441 1.00 91.88 85 PRO A N 1
ATOM 617 C CA . PRO A 1 85 ? 2.052 -12.578 -29.290 1.00 91.88 85 PRO A CA 1
ATOM 618 C C . PRO A 1 85 ? 1.365 -11.684 -30.343 1.00 91.88 85 PRO A C 1
ATOM 620 O O . PRO A 1 85 ? 0.282 -12.025 -30.824 1.00 91.88 85 PRO A O 1
ATOM 623 N N . PRO A 1 86 ? 1.978 -10.548 -30.724 1.00 93.25 86 PRO A N 1
ATOM 624 C CA . PRO A 1 86 ? 3.294 -10.081 -30.279 1.00 93.25 86 PRO A CA 1
ATOM 625 C C . PRO A 1 86 ? 3.270 -9.413 -28.897 1.00 93.25 86 PRO A C 1
ATOM 627 O O . PRO A 1 86 ? 4.322 -9.166 -28.328 1.00 93.25 86 PRO A O 1
ATOM 630 N N . SER A 1 87 ? 2.094 -9.120 -28.341 1.00 92.19 87 SER A N 1
ATOM 631 C CA . SER A 1 87 ? 1.964 -8.307 -27.131 1.00 92.19 87 SER A CA 1
ATOM 632 C C . SER A 1 87 ? 2.685 -8.925 -25.922 1.00 92.19 87 SER A C 1
ATOM 634 O O . SER A 1 87 ? 2.427 -10.085 -25.596 1.00 92.19 87 SER A O 1
ATOM 636 N N . PRO A 1 88 ? 3.489 -8.143 -25.173 1.00 89.75 88 PRO A N 1
ATOM 637 C CA . PRO A 1 88 ? 4.061 -8.584 -23.906 1.00 89.75 88 PRO A CA 1
ATOM 638 C C . PRO A 1 88 ? 3.052 -8.519 -22.755 1.00 89.75 88 PRO A C 1
ATOM 640 O O . PRO A 1 88 ? 3.403 -8.793 -21.620 1.00 89.75 88 PRO A O 1
ATOM 643 N N . LYS A 1 89 ? 1.800 -8.127 -22.995 1.00 90.62 89 LYS A N 1
ATOM 644 C CA . LYS A 1 89 ? 0.803 -7.940 -21.937 1.00 90.62 89 LYS A CA 1
ATOM 645 C C . LYS A 1 89 ? -0.051 -9.187 -21.771 1.00 90.62 89 LYS A C 1
ATOM 647 O O . LYS A 1 89 ? -0.910 -9.450 -22.616 1.00 90.62 89 LYS A O 1
ATOM 652 N N . ALA A 1 90 ? 0.160 -9.934 -20.692 1.00 90.56 90 ALA A N 1
ATOM 653 C CA . ALA A 1 90 ? -0.592 -11.155 -20.425 1.00 90.56 90 ALA A CA 1
ATOM 654 C C . ALA A 1 90 ? -2.042 -10.812 -20.075 1.00 90.56 90 ALA A C 1
ATOM 656 O O . ALA A 1 90 ? -2.281 -10.084 -19.120 1.00 90.56 90 ALA A O 1
ATOM 657 N N . GLY A 1 91 ? -3.023 -11.252 -20.867 1.00 91.38 91 GLY A N 1
ATOM 658 C CA . GLY A 1 91 ? -4.439 -10.931 -20.622 1.00 91.38 91 GLY A CA 1
ATOM 659 C C . GLY A 1 91 ? -4.753 -9.430 -20.468 1.00 91.38 91 GLY A C 1
ATOM 660 O O . GLY A 1 91 ? -5.742 -9.082 -19.829 1.00 91.38 91 GLY A O 1
ATOM 661 N N . GLY A 1 92 ? -3.899 -8.540 -20.992 1.00 90.81 92 GLY A N 1
ATOM 662 C CA . GLY A 1 92 ? -4.001 -7.083 -20.823 1.00 90.81 92 GLY A CA 1
ATOM 663 C C . GLY A 1 92 ? -3.203 -6.472 -19.658 1.00 90.81 92 GLY A C 1
ATOM 664 O O . GLY A 1 92 ? -3.081 -5.247 -19.618 1.00 90.81 92 GLY A O 1
ATOM 665 N N . ARG A 1 93 ? -2.605 -7.275 -18.764 1.00 91.81 93 ARG A N 1
ATOM 666 C CA . ARG A 1 93 ? -1.748 -6.804 -17.657 1.00 91.81 93 ARG A CA 1
ATOM 667 C C . ARG A 1 93 ? -0.451 -6.202 -18.185 1.00 91.81 93 ARG A C 1
ATOM 669 O O . ARG A 1 93 ? 0.102 -6.678 -19.172 1.00 91.81 93 ARG A O 1
ATOM 676 N N . THR A 1 94 ? 0.117 -5.214 -17.491 1.00 90.25 94 THR A N 1
ATOM 677 C CA . THR A 1 94 ? 1.457 -4.678 -17.832 1.00 90.25 94 THR A CA 1
ATOM 678 C C . THR A 1 94 ? 2.579 -5.547 -17.238 1.00 90.25 94 THR A C 1
ATOM 680 O O . THR A 1 94 ? 3.536 -5.048 -16.655 1.00 90.25 94 THR A O 1
ATOM 683 N N . THR A 1 95 ? 2.437 -6.866 -17.360 1.00 88.38 95 THR A N 1
ATOM 684 C CA . THR A 1 95 ? 3.361 -7.903 -16.879 1.00 88.38 95 THR A CA 1
ATOM 685 C C . THR A 1 95 ? 3.156 -9.200 -17.696 1.00 88.38 95 THR A C 1
ATOM 687 O O . THR A 1 95 ? 2.259 -9.250 -18.547 1.00 88.38 95 THR A O 1
ATOM 690 N N . ASN A 1 96 ? 3.977 -10.233 -17.475 1.00 86.19 96 ASN A N 1
ATOM 691 C CA . ASN A 1 96 ? 3.885 -11.542 -18.139 1.00 86.19 96 ASN A CA 1
ATOM 692 C C . ASN A 1 96 ? 2.887 -12.517 -17.495 1.00 86.19 96 ASN A C 1
ATOM 694 O O . ASN A 1 96 ? 2.698 -13.612 -18.020 1.00 86.19 96 ASN A O 1
ATOM 698 N N . GLY A 1 97 ? 2.233 -12.123 -16.403 1.00 89.38 97 GLY A N 1
ATOM 699 C CA . GLY A 1 97 ? 1.284 -12.957 -15.668 1.00 89.38 97 GLY A CA 1
ATOM 700 C C . GLY A 1 97 ? 0.219 -12.138 -14.929 1.00 89.38 97 GLY A C 1
ATOM 701 O O . GLY A 1 97 ? -0.119 -11.034 -15.362 1.00 89.38 97 GLY A O 1
ATOM 702 N N . PRO A 1 98 ? -0.354 -12.675 -13.838 1.00 87.38 98 PRO A N 1
ATOM 703 C CA . PRO A 1 98 ? -1.230 -11.908 -12.955 1.00 87.38 98 PRO A CA 1
ATOM 704 C C . PRO A 1 98 ? -0.499 -10.713 -12.319 1.00 87.38 98 PRO A C 1
ATOM 706 O O . PRO A 1 98 ? 0.714 -10.738 -12.149 1.00 87.38 98 PRO A O 1
ATOM 709 N N . VAL A 1 99 ? -1.205 -9.665 -11.906 1.00 86.62 99 VAL A N 1
ATOM 710 C CA . VAL A 1 99 ? -0.618 -8.636 -11.023 1.00 86.62 99 VAL A CA 1
ATOM 711 C C . VAL A 1 99 ? -0.625 -9.079 -9.551 1.00 86.62 99 VAL A C 1
ATOM 713 O O . VAL A 1 99 ? -1.292 -10.043 -9.175 1.00 86.62 99 VAL A O 1
ATOM 716 N N . TRP A 1 100 ? 0.088 -8.351 -8.682 1.00 86.31 100 TRP A N 1
ATOM 717 C CA . TRP A 1 100 ? 0.249 -8.696 -7.258 1.00 86.31 100 TRP A CA 1
ATOM 718 C C . TRP A 1 100 ? -1.080 -8.956 -6.531 1.00 86.31 100 TRP A C 1
ATOM 720 O O . TRP A 1 100 ? -1.178 -9.886 -5.732 1.00 86.31 100 TRP A O 1
ATOM 730 N N . ILE A 1 101 ? -2.112 -8.160 -6.820 1.00 88.44 101 ILE A N 1
ATOM 731 C CA . ILE A 1 101 ? -3.396 -8.250 -6.124 1.00 88.44 101 ILE A CA 1
ATOM 732 C C . ILE A 1 101 ? -4.258 -9.422 -6.613 1.00 88.44 101 ILE A C 1
ATOM 734 O O . ILE A 1 101 ? -5.024 -9.980 -5.829 1.00 88.44 101 ILE A O 1
ATOM 738 N N . GLU A 1 102 ? -4.084 -9.860 -7.867 1.00 90.69 102 GLU A N 1
ATOM 739 C CA . GLU A 1 102 ? -4.726 -11.077 -8.376 1.00 90.69 102 GLU A CA 1
ATOM 740 C C . GLU A 1 102 ? -4.233 -12.300 -7.604 1.00 90.69 102 GLU A C 1
ATOM 742 O O . GLU A 1 102 ? -5.026 -13.171 -7.257 1.00 90.69 102 GLU A O 1
ATOM 747 N N . ASN A 1 103 ? -2.941 -12.342 -7.267 1.00 85.06 103 ASN A N 1
ATOM 748 C CA . ASN A 1 103 ? -2.379 -13.427 -6.467 1.00 85.06 103 ASN A CA 1
ATOM 749 C C . ASN A 1 103 ? -3.015 -13.501 -5.092 1.00 85.06 103 ASN A C 1
ATOM 751 O O . ASN A 1 103 ? -3.485 -14.568 -4.706 1.00 85.06 103 ASN A O 1
ATOM 755 N N . ILE A 1 104 ? -3.090 -12.359 -4.402 1.00 84.12 104 ILE A N 1
ATOM 756 C CA . ILE A 1 104 ? -3.723 -12.273 -3.086 1.00 84.12 104 ILE A CA 1
ATOM 757 C C . ILE A 1 104 ? -5.172 -12.752 -3.171 1.00 84.12 104 ILE A C 1
ATOM 759 O O . ILE A 1 104 ? -5.578 -13.593 -2.371 1.00 84.12 104 ILE A O 1
ATOM 763 N N . ALA A 1 105 ? -5.940 -12.262 -4.150 1.00 88.75 105 ALA A N 1
ATOM 764 C CA . ALA A 1 105 ? -7.330 -12.667 -4.333 1.00 88.75 105 ALA A CA 1
ATOM 765 C C . ALA A 1 105 ? -7.460 -14.177 -4.586 1.00 88.75 105 ALA A C 1
ATOM 767 O O . ALA A 1 105 ? -8.288 -14.835 -3.955 1.00 88.75 105 ALA A O 1
ATOM 768 N N . ASN A 1 106 ? -6.609 -14.733 -5.452 1.00 87.12 106 ASN A N 1
ATOM 769 C CA . ASN A 1 106 ? -6.602 -16.154 -5.790 1.00 87.12 106 ASN A CA 1
ATOM 770 C C . ASN A 1 106 ? -6.224 -17.038 -4.595 1.00 87.12 106 ASN A C 1
ATOM 772 O O . ASN A 1 106 ? -6.833 -18.087 -4.401 1.00 87.12 106 ASN A O 1
ATOM 776 N N . ASP A 1 107 ? -5.248 -16.630 -3.783 1.00 82.62 107 ASP A N 1
ATOM 777 C CA . ASP A 1 107 ? -4.791 -17.413 -2.628 1.00 82.62 107 ASP A CA 1
ATOM 778 C C . ASP A 1 107 ? -5.830 -17.508 -1.512 1.00 82.62 107 ASP A C 1
ATOM 780 O O . ASP A 1 107 ? -5.898 -18.522 -0.816 1.00 82.62 107 ASP A O 1
ATOM 784 N N . VAL A 1 108 ? -6.665 -16.478 -1.360 1.00 85.81 108 VAL A N 1
ATOM 785 C CA . VAL A 1 108 ? -7.739 -16.465 -0.355 1.00 85.81 108 VAL A CA 1
ATOM 786 C C . VAL A 1 108 ? -9.112 -16.821 -0.926 1.00 85.81 108 VAL A C 1
ATOM 788 O O . VAL A 1 108 ? -10.090 -16.875 -0.183 1.00 85.81 108 VAL A O 1
ATOM 791 N N . GLY A 1 109 ? -9.212 -17.056 -2.238 1.00 91.69 109 GLY A N 1
ATOM 792 C CA . GLY A 1 109 ? -10.481 -17.311 -2.921 1.00 91.69 109 GLY A CA 1
ATOM 793 C C . GLY A 1 109 ? -11.452 -16.122 -2.885 1.00 91.69 109 GLY A C 1
ATOM 794 O O . GLY A 1 109 ? -12.667 -16.324 -2.922 1.00 91.69 109 GLY A O 1
ATOM 795 N N . ALA A 1 110 ? -10.947 -14.889 -2.781 1.00 94.56 110 ALA A N 1
ATOM 796 C CA . ALA A 1 110 ? -11.778 -13.689 -2.804 1.00 94.56 110 ALA A CA 1
ATOM 797 C C . ALA A 1 110 ? -12.235 -13.366 -4.229 1.00 94.56 110 ALA A C 1
ATOM 799 O O . ALA A 1 110 ? -11.487 -13.502 -5.197 1.00 94.56 110 ALA A O 1
ATOM 800 N N . ARG A 1 111 ? -13.454 -12.835 -4.360 1.00 98.06 111 ARG A N 1
ATOM 801 C CA . ARG A 1 111 ? -13.895 -12.221 -5.614 1.00 98.06 111 ARG A CA 1
ATOM 802 C C . ARG A 1 111 ? -13.074 -10.962 -5.876 1.00 98.06 111 ARG A C 1
ATOM 804 O O . ARG A 1 111 ? -13.128 -10.026 -5.080 1.00 98.06 111 ARG A O 1
ATOM 811 N N . PHE A 1 112 ? -12.377 -10.924 -7.002 1.00 97.75 112 PHE A N 1
ATOM 812 C CA . PHE A 1 112 ? -11.610 -9.758 -7.421 1.00 97.75 112 PHE A CA 1
ATOM 813 C C . PHE A 1 112 ? -12.442 -8.831 -8.315 1.00 97.75 112 PHE A C 1
ATOM 815 O O . PHE A 1 112 ? -13.090 -9.297 -9.251 1.00 97.75 112 PHE A O 1
ATOM 822 N N . MET A 1 113 ? -12.440 -7.534 -8.008 1.00 98.62 113 MET A N 1
ATOM 823 C CA . MET A 1 113 ? -13.069 -6.477 -8.797 1.00 98.62 113 MET A CA 1
ATOM 824 C C . MET A 1 113 ? -12.026 -5.414 -9.135 1.00 98.62 113 MET A C 1
ATOM 826 O O . MET A 1 113 ? -11.638 -4.617 -8.279 1.00 98.62 113 MET A O 1
ATOM 830 N N . ASP A 1 114 ? -11.592 -5.406 -10.388 1.00 98.44 114 ASP A N 1
ATOM 831 C CA . ASP A 1 114 ? -10.539 -4.521 -10.868 1.00 98.44 114 ASP A CA 1
ATOM 832 C C . ASP A 1 114 ? -11.089 -3.273 -11.568 1.00 98.44 114 ASP A C 1
ATOM 834 O O . ASP A 1 114 ? -11.861 -3.364 -12.530 1.00 98.44 114 ASP A O 1
ATOM 838 N N . TYR A 1 115 ? -10.663 -2.108 -11.087 1.00 98.69 115 TYR A N 1
ATOM 839 C CA . TYR A 1 115 ? -10.920 -0.803 -11.693 1.00 98.69 115 TYR A CA 1
ATOM 840 C C . TYR A 1 115 ? -9.630 -0.092 -12.104 1.00 98.69 115 TYR A C 1
ATOM 842 O O . TYR A 1 115 ? -9.715 0.966 -12.721 1.00 98.69 115 TYR A O 1
ATOM 850 N N . ALA A 1 116 ? -8.461 -0.656 -11.789 1.00 97.88 116 ALA A N 1
ATOM 851 C CA . ALA A 1 116 ? -7.178 -0.020 -12.029 1.00 97.88 116 ALA A CA 1
ATOM 852 C C . ALA A 1 116 ? -6.889 0.117 -13.528 1.00 97.88 116 ALA A C 1
ATOM 854 O O . ALA A 1 116 ? -7.134 -0.799 -14.319 1.00 97.88 116 ALA A O 1
ATOM 855 N N . VAL A 1 117 ? -6.310 1.250 -13.935 1.00 96.50 117 VAL A N 1
ATOM 856 C CA . VAL A 1 117 ? -5.959 1.499 -15.337 1.00 96.50 117 VAL A CA 1
ATOM 857 C C . VAL A 1 117 ? -4.497 1.888 -15.502 1.00 96.50 117 VAL A C 1
ATOM 859 O O . VAL A 1 117 ? -3.970 2.793 -14.862 1.00 96.50 117 VAL A O 1
ATOM 862 N N . ALA A 1 118 ? -3.818 1.234 -16.445 1.00 90.94 118 ALA A N 1
ATOM 863 C CA . ALA A 1 118 ? -2.428 1.534 -16.759 1.00 90.94 118 ALA A CA 1
ATOM 864 C C . ALA A 1 118 ? -2.199 3.027 -17.066 1.00 90.94 118 ALA A C 1
ATOM 866 O O . ALA A 1 118 ? -2.856 3.611 -17.928 1.00 90.94 118 ALA A O 1
ATOM 867 N N . GLY A 1 119 ? -1.222 3.624 -16.378 1.00 90.06 119 GLY A N 1
ATOM 868 C CA . GLY A 1 119 ? -0.881 5.041 -16.515 1.00 90.06 119 GLY A CA 1
ATOM 869 C C . GLY A 1 119 ? -1.769 6.002 -15.719 1.00 90.06 119 GLY A C 1
ATOM 870 O O . GLY A 1 119 ? -1.588 7.212 -15.860 1.00 90.06 119 GLY A O 1
ATOM 871 N N . ALA A 1 120 ? -2.701 5.497 -14.903 1.00 96.19 120 ALA A N 1
ATOM 872 C CA . ALA A 1 120 ? -3.585 6.343 -14.119 1.00 96.19 120 ALA A CA 1
ATOM 873 C C . ALA A 1 120 ? -2.826 7.192 -13.084 1.00 96.19 120 ALA A C 1
ATOM 875 O O . ALA A 1 120 ? -1.897 6.726 -12.419 1.00 96.19 120 ALA A O 1
ATOM 876 N N . VAL A 1 121 ? -3.230 8.457 -12.983 1.00 96.69 121 VAL A N 1
ATOM 877 C CA . VAL A 1 121 ? -2.814 9.427 -11.952 1.00 96.69 121 VAL A CA 1
ATOM 878 C C . VAL A 1 121 ? -3.901 9.531 -10.877 1.00 96.69 121 VAL A C 1
ATOM 880 O O . VAL A 1 121 ? -4.976 8.961 -11.036 1.00 96.69 121 VAL A O 1
ATOM 883 N N . THR A 1 122 ? -3.702 10.271 -9.786 1.00 97.75 122 THR A N 1
ATOM 884 C CA . THR A 1 122 ? -4.804 10.452 -8.820 1.00 97.75 122 THR A CA 1
ATOM 885 C C . THR A 1 122 ? -5.933 11.309 -9.395 1.00 97.75 122 THR A C 1
ATOM 887 O O . THR A 1 122 ? -7.102 11.024 -9.161 1.00 97.75 122 THR A O 1
ATOM 890 N N . ASP A 1 123 ? -5.585 12.354 -10.152 1.00 98.12 123 ASP A N 1
ATOM 891 C CA . ASP A 1 123 ? -6.516 13.273 -10.823 1.00 98.12 123 ASP A CA 1
ATOM 892 C C . ASP A 1 123 ? -5.814 13.889 -12.041 1.00 98.12 123 ASP A C 1
ATOM 894 O O . ASP A 1 123 ? -4.824 14.614 -11.905 1.00 98.12 123 ASP A O 1
ATOM 898 N N . LYS A 1 124 ? -6.303 13.600 -13.251 1.00 97.00 124 LYS A N 1
ATOM 899 C CA . LYS A 1 124 ? -5.656 14.054 -14.493 1.00 97.00 124 LYS A CA 1
ATOM 900 C C . LYS A 1 124 ? -5.747 15.556 -14.711 1.00 97.00 124 LYS A C 1
ATOM 902 O O . LYS A 1 124 ? -4.950 16.103 -15.470 1.00 97.00 124 LYS A O 1
ATOM 907 N N . THR A 1 125 ? -6.673 16.240 -14.038 1.00 98.00 125 THR A N 1
ATOM 908 C CA . THR A 1 125 ? -6.805 17.700 -14.125 1.00 98.00 125 THR A CA 1
ATOM 909 C C . THR A 1 125 ? -5.639 18.427 -13.452 1.00 98.00 125 THR A C 1
ATOM 911 O O . THR A 1 125 ? -5.387 19.593 -13.754 1.00 98.00 125 THR A O 1
ATOM 914 N N . LEU A 1 126 ? -4.883 17.736 -12.590 1.00 97.81 126 LEU A N 1
ATOM 915 C CA . LEU A 1 126 ? -3.691 18.269 -11.929 1.00 97.81 126 LEU A CA 1
ATOM 916 C C . LEU A 1 126 ? -2.441 18.248 -12.817 1.00 97.81 126 LEU A C 1
ATOM 918 O O . LEU A 1 126 ? -1.459 18.922 -12.505 1.00 97.81 126 LEU A O 1
ATOM 922 N N . TRP A 1 127 ? -2.462 17.492 -13.913 1.00 96.81 127 TRP A N 1
ATOM 923 C CA . TRP A 1 127 ? -1.273 17.175 -14.698 1.00 96.81 127 TRP A CA 1
ATOM 924 C C . TRP A 1 127 ? -1.517 17.459 -16.183 1.00 96.81 127 TRP A C 1
ATOM 926 O O . TRP A 1 127 ? -1.930 16.557 -16.918 1.00 96.81 127 TRP A O 1
ATOM 936 N N . PRO A 1 128 ? -1.259 18.689 -16.674 1.00 96.69 128 PRO A N 1
ATOM 937 C CA . PRO A 1 128 ? -1.398 19.022 -18.093 1.00 96.69 128 PRO A CA 1
ATOM 938 C C . PRO A 1 128 ? -0.699 18.030 -19.035 1.00 96.69 128 PRO A C 1
ATOM 940 O O . PRO A 1 128 ? -1.242 17.680 -20.082 1.00 96.69 128 PRO A O 1
ATOM 943 N N . SER A 1 129 ? 0.468 17.503 -18.649 1.00 92.25 129 SER A N 1
ATOM 944 C CA . SER A 1 129 ? 1.198 16.491 -19.423 1.00 92.25 129 SER A CA 1
ATOM 945 C C . SER A 1 129 ? 0.545 15.106 -19.460 1.00 92.25 129 SER A C 1
ATOM 947 O O . SER A 1 129 ? 0.943 14.268 -20.273 1.00 92.25 129 SER A O 1
ATOM 949 N N . LYS A 1 130 ? -0.442 14.861 -18.595 1.00 92.25 130 LYS A N 1
ATOM 950 C CA . LYS A 1 130 ? -1.167 13.597 -18.425 1.00 92.25 130 LYS A CA 1
ATOM 951 C C . LYS A 1 130 ? -2.682 13.770 -18.577 1.00 92.25 130 LYS A C 1
ATOM 953 O O . LYS A 1 130 ? -3.412 12.851 -18.223 1.00 92.25 130 LYS A O 1
ATOM 958 N N . ALA A 1 131 ? -3.161 14.875 -19.152 1.00 92.94 131 ALA A N 1
ATOM 959 C CA . ALA A 1 131 ? -4.588 15.212 -19.231 1.00 92.94 131 ALA A CA 1
ATOM 960 C C . ALA A 1 131 ? -5.473 14.161 -19.943 1.00 92.94 131 ALA A C 1
ATOM 962 O O . ALA A 1 131 ? -6.679 14.110 -19.710 1.00 92.94 131 ALA A O 1
ATOM 963 N N . SER A 1 132 ? -4.891 13.317 -20.802 1.00 92.50 132 SER A N 1
ATOM 964 C CA . SER A 1 132 ? -5.576 12.207 -21.483 1.00 92.50 132 SER A CA 1
ATOM 965 C C . SER A 1 132 ? -5.507 10.866 -20.740 1.00 92.50 132 SER A C 1
ATOM 967 O O . SER A 1 132 ? -6.051 9.875 -21.227 1.00 92.50 132 SER A O 1
ATOM 969 N N . SER A 1 133 ? -4.827 10.813 -19.594 1.00 92.88 133 SER A N 1
ATOM 970 C CA . SER A 1 133 ? -4.694 9.596 -18.790 1.00 92.88 133 SER A CA 1
ATOM 971 C C . SER A 1 133 ? -6.002 9.279 -18.067 1.00 92.88 133 SER A C 1
ATOM 973 O O . SER A 1 133 ? -6.884 10.128 -17.925 1.00 92.88 133 SER A O 1
ATOM 975 N N . TRP A 1 134 ? -6.117 8.042 -17.599 1.00 97.00 134 TRP A N 1
ATOM 976 C CA . TRP A 1 134 ? -7.109 7.682 -16.591 1.00 97.00 134 TRP A CA 1
ATOM 977 C C . TRP A 1 134 ? -6.720 8.257 -15.228 1.00 97.00 134 TRP A C 1
ATOM 979 O O . TRP A 1 134 ? -5.584 8.705 -15.040 1.00 97.00 134 TRP A O 1
ATOM 989 N N . ASP A 1 135 ? -7.661 8.276 -14.290 1.00 98.06 135 ASP A N 1
ATOM 990 C CA . ASP A 1 135 ? -7.379 8.704 -12.928 1.00 98.06 135 ASP A CA 1
ATOM 991 C C . ASP A 1 135 ? -8.249 8.021 -11.870 1.00 98.06 135 ASP A C 1
ATOM 993 O O . ASP A 1 135 ? -9.315 7.480 -12.166 1.00 98.06 135 ASP A O 1
ATOM 997 N N . PHE A 1 136 ? -7.796 8.083 -10.614 1.00 98.38 136 PHE A N 1
ATOM 998 C CA . PHE A 1 136 ? -8.530 7.522 -9.479 1.00 98.38 136 PHE A CA 1
ATOM 999 C C . PHE A 1 136 ? -9.941 8.109 -9.359 1.00 98.38 136 PHE A C 1
ATOM 1001 O O . PHE A 1 136 ? -10.882 7.413 -8.973 1.00 98.38 136 PHE A O 1
ATOM 1008 N N . VAL A 1 137 ? -10.106 9.394 -9.700 1.00 98.56 137 VAL A N 1
ATOM 1009 C CA . VAL A 1 137 ? -11.415 10.056 -9.690 1.00 98.56 137 VAL A CA 1
ATOM 1010 C C . VAL A 1 137 ? -12.402 9.288 -10.563 1.00 98.56 137 VAL A C 1
ATOM 1012 O O . VAL A 1 137 ? -13.457 8.902 -10.059 1.00 98.56 137 VAL A O 1
ATOM 1015 N N . GLN A 1 138 ? -12.029 9.014 -11.812 1.00 98.38 138 GLN A N 1
ATOM 1016 C CA . GLN A 1 138 ? -12.829 8.286 -12.784 1.00 98.38 138 GLN A CA 1
ATOM 1017 C C . GLN A 1 138 ? -13.039 6.818 -12.393 1.00 98.38 138 GLN A C 1
ATOM 1019 O O . GLN A 1 138 ? -14.155 6.318 -12.525 1.00 98.38 138 GLN A O 1
ATOM 1024 N N . GLU A 1 139 ? -12.009 6.126 -11.896 1.00 98.62 139 GLU A N 1
ATOM 1025 C CA . GLU A 1 139 ? -12.129 4.725 -11.463 1.00 98.62 139 GLU A CA 1
ATOM 1026 C C . GLU A 1 139 ? -13.141 4.567 -10.315 1.00 98.62 139 GLU A C 1
ATOM 1028 O O . GLU A 1 139 ? -14.037 3.719 -10.367 1.00 98.62 139 GLU A O 1
ATOM 1033 N N . ALA A 1 140 ? -13.057 5.438 -9.303 1.00 98.50 140 ALA A N 1
ATOM 1034 C CA . ALA A 1 140 ? -13.998 5.457 -8.189 1.00 98.50 140 ALA A CA 1
ATOM 1035 C C . ALA A 1 140 ? -15.419 5.836 -8.637 1.00 98.50 140 ALA A C 1
ATOM 1037 O O . ALA A 1 140 ? -16.389 5.263 -8.141 1.00 98.50 140 ALA A O 1
ATOM 1038 N N . ASP A 1 141 ? -15.560 6.768 -9.583 1.00 98.38 141 ASP A N 1
ATOM 1039 C CA . ASP A 1 141 ? -16.868 7.186 -10.095 1.00 98.38 141 ASP A CA 1
ATOM 1040 C C . ASP A 1 141 ? -17.560 6.052 -10.869 1.00 98.38 141 ASP A C 1
ATOM 1042 O O . ASP A 1 141 ? -18.766 5.853 -10.710 1.00 98.38 141 ASP A O 1
ATOM 1046 N N . ILE A 1 142 ? -16.811 5.246 -11.636 1.00 98.56 142 ILE A N 1
ATOM 1047 C CA . ILE A 1 142 ? -17.348 4.037 -12.281 1.00 98.56 142 ILE A CA 1
ATOM 1048 C C . ILE A 1 142 ? -17.847 3.055 -11.220 1.00 98.56 142 ILE A C 1
ATOM 1050 O O . ILE A 1 142 ? -19.006 2.642 -11.286 1.00 98.56 142 ILE A O 1
ATOM 1054 N N . PHE A 1 143 ? -17.022 2.725 -10.222 1.00 98.69 143 PHE A N 1
ATOM 1055 C CA . PHE A 1 143 ? -17.419 1.825 -9.135 1.00 98.69 143 PHE A CA 1
ATOM 1056 C C . PHE A 1 143 ? -18.697 2.299 -8.423 1.00 98.69 143 PHE A C 1
ATOM 1058 O O . PHE A 1 143 ? -19.616 1.509 -8.194 1.00 98.69 143 PHE A O 1
ATOM 1065 N N . LEU A 1 144 ? -18.774 3.595 -8.099 1.00 98.31 144 LEU A N 1
ATOM 1066 C CA . LEU A 1 144 ? -19.933 4.190 -7.433 1.00 98.31 144 LEU A CA 1
ATOM 1067 C C . LEU A 1 144 ? -21.179 4.171 -8.331 1.00 98.31 144 LEU A C 1
ATOM 1069 O O . LEU A 1 144 ? -22.267 3.861 -7.850 1.00 98.31 144 LEU A O 1
ATOM 1073 N N . SER A 1 145 ? -21.031 4.434 -9.634 1.00 98.12 145 SER A N 1
ATOM 1074 C CA . SER A 1 145 ? -22.150 4.447 -10.591 1.00 98.12 145 SER A CA 1
ATOM 1075 C C . SER A 1 145 ? -22.835 3.087 -10.763 1.00 98.12 145 SER A C 1
ATOM 1077 O O . SER A 1 145 ? -24.007 3.019 -11.132 1.00 98.12 145 SER A O 1
ATOM 1079 N N . GLN A 1 146 ? -22.124 2.000 -10.461 1.00 98.12 146 GLN A N 1
ATOM 1080 C CA . GLN A 1 146 ? -22.632 0.635 -10.574 1.00 98.12 146 GLN A CA 1
ATOM 1081 C C . GLN A 1 146 ? -23.516 0.215 -9.391 1.00 98.12 146 GLN A C 1
ATOM 1083 O O . GLN A 1 146 ? -24.131 -0.847 -9.454 1.00 98.12 146 GLN A O 1
ATOM 1088 N N . ASN A 1 147 ? -23.608 1.026 -8.326 1.00 95.50 147 ASN A N 1
ATOM 1089 C CA . ASN A 1 147 ? -24.441 0.759 -7.145 1.00 95.50 147 ASN A CA 1
ATOM 1090 C C . ASN A 1 147 ? -24.228 -0.647 -6.554 1.00 95.50 147 ASN A C 1
ATOM 1092 O O . ASN A 1 147 ? -25.178 -1.347 -6.194 1.00 95.50 147 ASN A O 1
ATOM 1096 N N . ASN A 1 148 ? -22.965 -1.069 -6.470 1.00 96.50 148 ASN A N 1
ATOM 1097 C CA . ASN A 1 148 ? -22.597 -2.374 -5.937 1.00 96.50 148 ASN A CA 1
ATOM 1098 C C . ASN A 1 148 ? -23.118 -2.563 -4.500 1.00 96.50 148 ASN A C 1
ATOM 1100 O O . ASN A 1 148 ? -22.925 -1.707 -3.637 1.00 96.50 148 ASN A O 1
ATOM 1104 N N . SER A 1 149 ? -23.721 -3.721 -4.218 1.00 95.75 149 SER A N 1
ATOM 1105 C CA . SER A 1 149 ? -24.100 -4.125 -2.859 1.00 95.75 149 SER A CA 1
ATOM 1106 C C . SER A 1 149 ? -23.037 -5.067 -2.298 1.00 95.75 149 SER A C 1
ATOM 1108 O O . SER A 1 149 ? -23.098 -6.282 -2.483 1.00 95.75 149 SER A O 1
ATOM 1110 N N . LEU A 1 150 ? -22.004 -4.488 -1.683 1.00 98.00 150 LEU A N 1
ATOM 1111 C CA . LEU A 1 150 ? -20.890 -5.226 -1.083 1.00 98.00 150 LEU A CA 1
ATOM 1112 C C . LEU A 1 150 ? -21.023 -5.237 0.438 1.00 98.00 150 LEU A C 1
ATOM 1114 O O . LEU A 1 150 ? -21.422 -4.235 1.025 1.00 98.00 150 LEU A O 1
ATOM 1118 N N . ASP A 1 151 ? -20.649 -6.342 1.084 1.00 98.00 151 ASP A N 1
ATOM 1119 C CA . ASP A 1 151 ? -20.579 -6.414 2.545 1.00 98.00 151 ASP A CA 1
ATOM 1120 C C . ASP A 1 151 ? -19.332 -5.660 3.043 1.00 98.00 151 ASP A C 1
ATOM 1122 O O . ASP A 1 151 ? -18.207 -6.133 2.833 1.00 98.00 151 ASP A O 1
ATOM 1126 N N . PRO A 1 152 ? -19.476 -4.519 3.745 1.00 97.44 152 PRO A N 1
ATOM 1127 C CA . PRO A 1 152 ? -18.323 -3.729 4.161 1.00 97.44 152 PRO A CA 1
ATOM 1128 C C . PRO A 1 152 ? -17.458 -4.400 5.232 1.00 97.44 152 PRO A C 1
ATOM 1130 O O . PRO A 1 152 ? -16.348 -3.939 5.498 1.00 97.44 152 PRO A O 1
ATOM 1133 N N . SER A 1 153 ? -17.958 -5.455 5.885 1.00 97.31 153 SER A N 1
ATOM 1134 C CA . SER A 1 153 ? -17.203 -6.213 6.885 1.00 97.31 153 SER A CA 1
ATOM 1135 C C . SER A 1 153 ? -16.242 -7.230 6.266 1.00 97.31 153 SER A C 1
ATOM 1137 O O . SER A 1 153 ? -15.236 -7.557 6.892 1.00 97.31 153 SER A O 1
ATOM 1139 N N . THR A 1 154 ? -16.515 -7.671 5.033 1.00 97.81 154 THR A N 1
ATOM 1140 C CA . THR A 1 154 ? -15.728 -8.680 4.305 1.00 97.81 154 THR A CA 1
ATOM 1141 C C . THR A 1 154 ? -15.212 -8.189 2.947 1.00 97.81 154 THR A C 1
ATOM 1143 O O . THR A 1 154 ? -14.671 -8.978 2.173 1.00 97.81 154 THR A O 1
ATOM 1146 N N . THR A 1 155 ? -15.317 -6.887 2.666 1.00 98.75 155 THR A N 1
ATOM 1147 C CA . THR A 1 155 ? -14.749 -6.254 1.466 1.00 98.75 155 THR A CA 1
ATOM 1148 C C . THR A 1 155 ? -13.491 -5.465 1.813 1.00 98.75 155 THR A C 1
ATOM 1150 O O . THR A 1 155 ? -13.526 -4.608 2.701 1.00 98.75 155 THR A O 1
ATOM 1153 N N . LEU A 1 156 ? -12.398 -5.740 1.101 1.00 98.62 156 LEU A N 1
ATOM 1154 C CA . LEU A 1 156 ? -11.151 -4.980 1.148 1.00 98.62 156 LEU A CA 1
ATOM 1155 C C . LEU A 1 156 ? -11.046 -4.082 -0.086 1.00 98.62 156 LEU A C 1
ATOM 1157 O O . LEU A 1 156 ? -11.207 -4.556 -1.206 1.00 98.62 156 LEU A O 1
ATOM 1161 N N . TYR A 1 157 ? -10.740 -2.806 0.118 1.00 98.75 157 TYR A N 1
ATOM 1162 C CA . TYR A 1 157 ? -10.466 -1.854 -0.953 1.00 98.75 157 TYR A CA 1
ATOM 1163 C C . TYR A 1 157 ? -8.959 -1.619 -1.034 1.00 98.75 157 TYR A C 1
ATOM 1165 O O . TYR A 1 157 ? -8.350 -1.301 -0.016 1.00 98.75 157 TYR A O 1
ATOM 1173 N N . THR A 1 158 ? -8.337 -1.756 -2.201 1.00 98.00 158 THR A N 1
ATOM 1174 C CA . THR A 1 158 ? -6.910 -1.446 -2.370 1.00 98.00 158 THR A CA 1
ATOM 1175 C C . THR A 1 158 ? -6.719 -0.176 -3.181 1.00 98.00 158 THR A C 1
ATOM 1177 O O . THR A 1 158 ? -7.429 0.044 -4.162 1.00 98.00 158 THR A O 1
ATOM 1180 N N . VAL A 1 159 ? -5.743 0.643 -2.791 1.00 97.75 159 VAL A N 1
ATOM 1181 C CA . VAL A 1 159 ? -5.426 1.910 -3.461 1.00 97.75 159 VAL A CA 1
ATOM 1182 C C . VAL A 1 159 ? -3.925 1.972 -3.744 1.00 97.75 159 VAL A C 1
ATOM 1184 O O . VAL A 1 159 ? -3.126 2.031 -2.808 1.00 97.75 159 VAL A O 1
ATOM 1187 N N . TYR A 1 160 ? -3.558 1.966 -5.030 1.00 93.88 160 TYR A N 1
ATOM 1188 C CA . TYR A 1 160 ? -2.171 1.984 -5.514 1.00 93.88 160 TYR A CA 1
ATOM 1189 C C . TYR A 1 160 ? -1.961 3.145 -6.503 1.00 93.88 160 TYR A C 1
ATOM 1191 O O . TYR A 1 160 ? -2.244 3.005 -7.689 1.00 93.88 160 TYR A O 1
ATOM 1199 N N . PHE A 1 161 ? -1.470 4.297 -6.031 1.00 94.12 161 PHE A N 1
ATOM 1200 C CA . PHE A 1 161 ? -1.237 5.491 -6.862 1.00 94.12 161 PHE A CA 1
ATOM 1201 C C . PHE A 1 161 ? 0.018 6.266 -6.441 1.00 94.12 161 PHE A C 1
ATOM 1203 O O . PHE A 1 161 ? 0.459 6.182 -5.293 1.00 94.12 161 PHE A O 1
ATOM 1210 N N . GLY A 1 162 ? 0.543 7.078 -7.365 1.00 91.56 162 GLY A N 1
ATOM 1211 C CA . GLY A 1 162 ? 1.631 8.033 -7.125 1.00 91.56 162 GLY A CA 1
ATOM 1212 C C . GLY A 1 162 ? 2.713 8.042 -8.210 1.00 91.56 162 GLY A C 1
ATOM 1213 O O . GLY A 1 162 ? 3.328 9.081 -8.452 1.00 91.56 162 GLY A O 1
ATOM 1214 N N . ILE A 1 163 ? 2.928 6.925 -8.917 1.00 89.50 163 ILE A N 1
ATOM 1215 C CA . ILE A 1 163 ? 4.036 6.770 -9.872 1.00 89.50 163 ILE A CA 1
ATOM 1216 C C . ILE A 1 163 ? 3.835 7.739 -11.034 1.00 89.50 163 ILE A C 1
ATOM 1218 O O . ILE A 1 163 ? 4.761 8.444 -11.449 1.00 89.50 163 ILE A O 1
ATOM 1222 N N . ASN A 1 164 ? 2.608 7.785 -11.553 1.00 91.94 164 ASN A N 1
ATOM 1223 C CA . ASN A 1 164 ? 2.266 8.625 -12.691 1.00 91.94 164 ASN A CA 1
ATOM 1224 C C . ASN A 1 164 ? 2.121 10.096 -12.292 1.00 91.94 164 ASN A C 1
ATOM 1226 O O . ASN A 1 164 ? 2.440 10.957 -13.110 1.00 91.94 164 ASN A O 1
ATOM 1230 N N . ASP A 1 165 ? 1.712 10.385 -11.054 1.00 94.62 165 ASP A N 1
ATOM 1231 C CA . ASP A 1 165 ? 1.651 11.740 -10.496 1.00 94.62 165 ASP A CA 1
ATOM 1232 C C . ASP A 1 165 ? 3.051 12.339 -10.361 1.00 94.62 165 ASP A C 1
ATOM 1234 O O . ASP A 1 165 ? 3.310 13.431 -10.858 1.00 94.62 165 ASP A O 1
ATOM 1238 N N . VAL A 1 166 ? 3.995 11.581 -9.795 1.00 91.31 166 VAL A N 1
ATOM 1239 C CA . VAL A 1 166 ? 5.407 11.980 -9.716 1.00 91.31 166 VAL A CA 1
ATOM 1240 C C . VAL A 1 166 ? 6.044 12.069 -11.108 1.00 91.31 166 VAL A C 1
ATOM 1242 O O . VAL A 1 166 ? 6.811 12.986 -11.410 1.00 91.31 166 VAL A O 1
ATOM 1245 N N . SER A 1 167 ? 5.690 11.165 -12.025 1.00 89.31 167 SER A N 1
ATOM 1246 C CA . SER A 1 167 ? 6.100 11.299 -13.426 1.00 89.31 167 SER A CA 1
ATOM 1247 C C . SER A 1 167 ? 5.559 12.583 -14.065 1.00 89.31 167 SER A C 1
ATOM 1249 O O . SER A 1 167 ? 6.291 13.217 -14.825 1.00 89.31 167 SER A O 1
ATOM 1251 N N . GLY A 1 168 ? 4.308 12.957 -13.785 1.00 91.12 168 GLY A N 1
ATOM 1252 C CA . GLY A 1 168 ? 3.695 14.203 -14.244 1.00 91.12 168 GLY A CA 1
ATOM 1253 C C . GLY A 1 168 ? 4.386 15.423 -13.643 1.00 91.12 168 GLY A C 1
ATOM 1254 O O . GLY A 1 168 ? 4.738 16.351 -14.370 1.00 91.12 168 GLY A O 1
ATOM 1255 N N . SER A 1 169 ? 4.704 15.390 -12.347 1.00 93.75 169 SER A N 1
ATOM 1256 C CA . SER A 1 169 ? 5.345 16.508 -11.653 1.00 93.75 169 SER A CA 1
ATOM 1257 C C . SER A 1 169 ? 6.748 16.831 -12.148 1.00 93.75 169 SER A C 1
ATOM 1259 O O . SER A 1 169 ? 7.168 17.983 -12.078 1.00 93.75 169 SER A O 1
ATOM 1261 N N . ARG A 1 170 ? 7.482 15.849 -12.685 1.00 89.62 170 ARG A N 1
ATOM 1262 C CA . ARG A 1 170 ? 8.786 16.097 -13.326 1.00 89.62 170 ARG A CA 1
ATOM 1263 C C . ARG A 1 170 ? 8.673 16.988 -14.568 1.00 89.62 170 ARG A C 1
ATOM 1265 O O . ARG A 1 170 ? 9.650 17.634 -14.930 1.00 89.62 170 ARG A O 1
ATOM 1272 N N . LYS A 1 171 ? 7.501 17.025 -15.212 1.00 91.75 171 LYS A N 1
ATOM 1273 C CA . LYS A 1 171 ? 7.225 17.854 -16.394 1.00 91.75 171 LYS A CA 1
ATOM 1274 C C . LYS A 1 171 ? 6.411 19.108 -16.068 1.00 91.75 171 LYS A C 1
ATOM 1276 O O . LYS A 1 171 ? 6.732 20.175 -16.578 1.00 91.75 171 LYS A O 1
ATOM 1281 N N . ASP A 1 172 ? 5.401 18.982 -15.212 1.00 94.38 172 ASP A N 1
ATOM 1282 C CA . ASP A 1 172 ? 4.433 20.047 -14.912 1.00 94.38 172 ASP A CA 1
ATOM 1283 C C . ASP A 1 172 ? 4.756 20.820 -13.616 1.00 94.38 172 ASP A C 1
ATOM 1285 O O . ASP A 1 172 ? 4.143 21.845 -13.325 1.00 94.38 172 ASP A O 1
ATOM 1289 N N . GLY A 1 173 ? 5.737 20.349 -12.839 1.00 93.81 173 GLY A N 1
ATOM 1290 C CA . GLY A 1 173 ? 6.147 20.906 -11.550 1.00 93.81 173 GLY A CA 1
ATOM 1291 C C . GLY A 1 173 ? 5.535 20.180 -10.336 1.00 93.81 173 GLY A C 1
ATOM 1292 O O . GLY A 1 173 ? 4.438 19.627 -10.414 1.00 93.81 173 GLY A O 1
ATOM 1293 N N . PRO A 1 174 ? 6.208 20.183 -9.167 1.00 95.31 174 PRO A N 1
ATOM 1294 C CA . PRO A 1 174 ? 5.789 19.420 -7.981 1.00 95.31 174 PRO A CA 1
ATOM 1295 C C . PRO A 1 174 ? 4.651 20.045 -7.168 1.00 95.31 174 PRO A C 1
ATOM 1297 O O . PRO A 1 174 ? 4.150 19.408 -6.243 1.00 95.31 174 PRO A O 1
ATOM 1300 N N . ALA A 1 175 ? 4.219 21.268 -7.491 1.00 96.50 175 ALA A N 1
ATOM 1301 C CA . ALA A 1 175 ? 3.248 22.022 -6.690 1.00 96.50 175 ALA A CA 1
ATOM 1302 C C . ALA A 1 175 ? 1.896 21.304 -6.510 1.00 96.50 175 ALA A C 1
ATOM 1304 O O . ALA A 1 175 ? 1.215 21.522 -5.510 1.00 96.50 175 ALA A O 1
ATOM 1305 N N . ASN A 1 176 ? 1.527 20.421 -7.443 1.00 97.44 176 ASN A N 1
ATOM 1306 C CA . ASN A 1 176 ? 0.267 19.680 -7.398 1.00 97.44 176 ASN A CA 1
ATOM 1307 C C . ASN A 1 176 ? 0.340 18.360 -6.615 1.00 97.44 176 ASN A C 1
ATOM 1309 O O . ASN A 1 176 ? -0.711 17.814 -6.285 1.00 97.44 176 ASN A O 1
ATOM 1313 N N . LEU A 1 177 ? 1.528 17.864 -6.244 1.00 95.94 177 LEU A N 1
ATOM 1314 C CA . LEU A 1 177 ? 1.663 16.598 -5.507 1.00 95.94 177 LEU A CA 1
ATOM 1315 C C . LEU A 1 177 ? 0.909 16.593 -4.164 1.00 95.94 177 LEU A C 1
ATOM 1317 O O . LEU A 1 177 ? 0.205 15.621 -3.888 1.00 95.94 177 LEU A O 1
ATOM 1321 N N . PRO A 1 178 ? 0.936 17.658 -3.336 1.00 97.00 178 PRO A N 1
ATOM 1322 C CA . PRO A 1 178 ? 0.111 17.689 -2.132 1.00 97.00 178 PRO A CA 1
ATOM 1323 C C . PRO A 1 178 ? -1.388 17.558 -2.429 1.00 97.00 178 PRO A C 1
ATOM 1325 O O . PRO A 1 178 ? -2.111 16.924 -1.664 1.00 97.00 178 PRO A O 1
ATOM 1328 N N . ARG A 1 179 ? -1.864 18.132 -3.540 1.00 98.19 179 ARG A N 1
ATOM 1329 C CA . ARG A 1 179 ? -3.266 18.020 -3.957 1.00 98.19 179 ARG A CA 1
ATOM 1330 C C . ARG A 1 179 ? -3.584 16.618 -4.477 1.00 98.19 179 ARG A C 1
ATOM 1332 O O . ARG A 1 179 ? -4.619 16.082 -4.109 1.00 98.19 179 ARG A O 1
ATOM 1339 N N . ALA A 1 180 ? -2.676 16.000 -5.225 1.00 97.75 180 ALA A N 1
ATOM 1340 C CA . ALA A 1 180 ? -2.793 14.610 -5.662 1.00 97.75 180 ALA A CA 1
ATOM 1341 C C . ALA A 1 180 ? -2.919 13.641 -4.467 1.00 97.75 180 ALA A C 1
ATOM 1343 O O . ALA A 1 180 ? -3.833 12.821 -4.409 1.00 97.75 180 ALA A O 1
ATOM 1344 N N . ALA A 1 181 ? -2.081 13.807 -3.435 1.00 97.56 181 ALA A N 1
ATOM 1345 C CA . ALA A 1 181 ? -2.190 13.030 -2.197 1.00 97.56 181 ALA A CA 1
ATOM 1346 C C . ALA A 1 181 ? -3.533 13.259 -1.480 1.00 97.56 181 ALA A C 1
ATOM 1348 O O . ALA A 1 181 ? -4.097 12.331 -0.902 1.00 97.56 181 ALA A O 1
ATOM 1349 N N . GLN A 1 182 ? -4.062 14.487 -1.526 1.00 98.25 182 GLN A N 1
ATOM 1350 C CA . GLN A 1 182 ? -5.371 14.798 -0.954 1.00 98.25 182 GLN A CA 1
ATOM 1351 C C . GLN A 1 182 ? -6.509 14.084 -1.697 1.00 98.25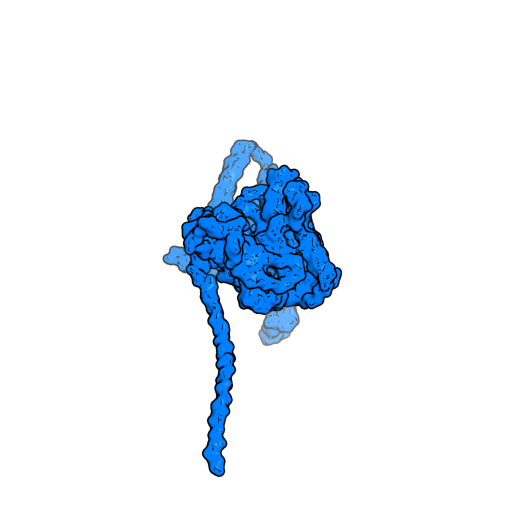 182 GLN A C 1
ATOM 1353 O O . GLN A 1 182 ? -7.414 13.583 -1.041 1.00 98.25 182 GLN A O 1
ATOM 1358 N N . VAL A 1 183 ? -6.436 13.949 -3.026 1.00 98.44 183 VAL A N 1
ATOM 1359 C CA . VAL A 1 183 ? -7.450 13.224 -3.815 1.00 98.44 183 VAL A CA 1
ATOM 1360 C C . VAL A 1 183 ? -7.587 11.769 -3.360 1.00 98.44 183 VAL A C 1
ATOM 1362 O O . VAL A 1 183 ? -8.708 11.270 -3.259 1.00 98.44 183 VAL A O 1
ATOM 1365 N N . ILE A 1 184 ? -6.478 11.101 -3.018 1.00 98.25 184 ILE A N 1
ATOM 1366 C CA . ILE A 1 184 ? -6.518 9.738 -2.460 1.00 98.25 184 ILE A CA 1
ATOM 1367 C C . ILE A 1 184 ? -7.362 9.702 -1.181 1.00 98.25 184 ILE A C 1
ATOM 1369 O O . ILE A 1 184 ? -8.257 8.867 -1.044 1.00 98.25 184 ILE A O 1
ATOM 1373 N N . LEU A 1 185 ? -7.097 10.626 -0.257 1.00 98.19 185 LEU A N 1
ATOM 1374 C CA . LEU A 1 185 ? -7.812 10.721 1.015 1.00 98.19 185 LEU A CA 1
ATOM 1375 C C . LEU A 1 185 ? -9.293 11.051 0.791 1.00 98.19 185 LEU A C 1
ATOM 1377 O O . LEU A 1 185 ? -10.162 10.392 1.355 1.00 98.19 185 LEU A O 1
ATOM 1381 N N . ASP A 1 186 ? -9.593 12.013 -0.076 1.00 98.38 186 ASP A N 1
ATOM 1382 C CA . ASP A 1 186 ? -10.964 12.440 -0.353 1.00 98.38 186 ASP A CA 1
ATOM 1383 C C . ASP A 1 186 ? -11.796 11.299 -0.960 1.00 98.38 186 ASP A C 1
ATOM 1385 O O . ASP A 1 186 ? -12.959 11.112 -0.595 1.00 98.38 186 ASP A O 1
ATOM 1389 N N . LYS A 1 187 ? -11.203 10.483 -1.843 1.00 98.25 187 LYS A N 1
ATOM 1390 C CA . LYS A 1 187 ? -11.879 9.321 -2.439 1.00 98.25 187 LYS A CA 1
ATOM 1391 C C . LYS A 1 187 ? -12.043 8.163 -1.454 1.00 98.25 187 LYS A C 1
ATOM 1393 O O . LYS A 1 187 ? -13.098 7.532 -1.457 1.00 98.25 187 LYS A O 1
ATOM 1398 N N . ILE A 1 188 ? -11.085 7.923 -0.556 1.00 98.38 188 ILE A N 1
ATOM 1399 C CA . ILE A 1 188 ? -11.261 6.967 0.553 1.00 98.38 188 ILE A CA 1
ATOM 1400 C C . ILE A 1 188 ? -12.396 7.418 1.481 1.00 98.38 188 ILE A C 1
ATOM 1402 O O . ILE A 1 188 ? -13.254 6.612 1.853 1.00 98.38 188 ILE A O 1
ATOM 1406 N N . GLU A 1 189 ? -12.447 8.707 1.823 1.00 97.69 189 GLU A N 1
ATOM 1407 C CA . GLU A 1 189 ? -13.519 9.263 2.648 1.00 97.69 189 GLU A CA 1
ATOM 1408 C C . GLU A 1 189 ? -14.877 9.150 1.937 1.00 97.69 189 GLU A C 1
ATOM 1410 O O . GLU A 1 189 ? -15.863 8.761 2.562 1.00 97.69 189 GLU A O 1
ATOM 1415 N N . LEU A 1 190 ? -14.929 9.407 0.625 1.00 97.94 190 LEU A N 1
ATOM 1416 C CA . LEU A 1 190 ? -16.131 9.228 -0.194 1.00 97.94 190 LEU A CA 1
ATOM 1417 C C . LEU A 1 190 ? -16.615 7.772 -0.199 1.00 97.94 190 LEU A C 1
ATOM 1419 O O . LEU A 1 190 ? -17.789 7.526 0.064 1.00 97.94 190 LEU A O 1
ATOM 1423 N N . LEU A 1 191 ? -15.724 6.807 -0.445 1.00 98.12 191 LEU A N 1
ATOM 1424 C CA . LEU A 1 191 ? -16.051 5.375 -0.425 1.00 98.12 191 LEU A CA 1
ATOM 1425 C C . LEU A 1 191 ? -16.498 4.904 0.969 1.00 98.12 191 LEU A C 1
ATOM 1427 O O . LEU A 1 191 ? -17.290 3.970 1.087 1.00 98.12 191 LEU A O 1
ATOM 1431 N N . SER A 1 192 ? -16.025 5.557 2.031 1.00 97.69 192 SER A N 1
ATOM 1432 C CA . SER A 1 192 ? -16.415 5.248 3.412 1.00 97.69 192 SER A CA 1
ATOM 1433 C C . SER A 1 192 ? -17.830 5.726 3.768 1.00 97.69 192 SER A C 1
ATOM 1435 O O . SER A 1 192 ? -18.390 5.292 4.777 1.00 97.69 192 SER A O 1
ATOM 1437 N N . ARG A 1 193 ? -18.433 6.609 2.961 1.00 96.12 193 ARG A N 1
ATOM 1438 C CA . ARG A 1 193 ? -19.793 7.132 3.169 1.00 96.12 193 ARG A CA 1
ATOM 1439 C C . ARG A 1 193 ? -20.856 6.209 2.550 1.00 96.12 193 ARG A C 1
ATOM 1441 O O . ARG A 1 193 ? -20.540 5.369 1.702 1.00 96.12 193 ARG A O 1
ATOM 1448 N N . PRO A 1 194 ? -22.136 6.339 2.952 1.00 95.38 194 PRO A N 1
ATOM 1449 C CA . PRO A 1 194 ? -23.233 5.669 2.262 1.00 95.38 194 PRO A CA 1
ATOM 1450 C C . PRO A 1 194 ? -23.273 6.023 0.761 1.00 95.38 194 PRO A C 1
ATOM 1452 O O . PRO A 1 194 ? -22.988 7.170 0.412 1.00 95.38 194 PRO A O 1
ATOM 1455 N N . PRO A 1 195 ? -23.665 5.080 -0.119 1.00 95.25 195 PRO A N 1
ATOM 1456 C CA . PRO A 1 195 ? -24.165 3.735 0.195 1.00 95.25 195 PRO A CA 1
ATOM 1457 C C . PRO A 1 195 ? -23.067 2.674 0.380 1.00 95.25 195 PRO A C 1
ATOM 1459 O O . PRO A 1 195 ? -23.335 1.631 0.974 1.00 95.25 195 PRO A O 1
ATOM 1462 N N . THR A 1 196 ? -21.841 2.938 -0.075 1.00 97.19 196 THR A N 1
ATOM 1463 C CA . THR A 1 196 ? -20.732 1.971 -0.073 1.00 97.19 196 THR A CA 1
ATOM 1464 C C . THR A 1 196 ? -20.331 1.551 1.339 1.00 97.19 196 THR A C 1
ATOM 1466 O O . THR A 1 196 ? -20.088 0.371 1.589 1.00 97.19 196 THR A O 1
ATOM 1469 N N . ASN A 1 197 ? -20.291 2.505 2.277 1.00 97.38 197 ASN A N 1
ATOM 1470 C CA . ASN A 1 197 ? -19.928 2.274 3.677 1.00 97.38 197 ASN A CA 1
ATOM 1471 C C . ASN A 1 197 ? -18.598 1.516 3.847 1.00 97.38 197 ASN A C 1
ATOM 1473 O O . ASN A 1 197 ? -18.464 0.736 4.794 1.00 97.38 197 ASN A O 1
ATOM 1477 N N . ALA A 1 198 ? -17.636 1.705 2.932 1.00 98.19 198 ALA A N 1
ATOM 1478 C CA . ALA A 1 198 ? -16.363 0.994 2.939 1.00 98.19 198 ALA A CA 1
ATOM 1479 C C . ALA A 1 198 ? -15.645 1.157 4.285 1.00 98.19 198 ALA A C 1
ATOM 1481 O O . ALA A 1 198 ? -15.630 2.236 4.876 1.00 98.19 198 ALA A O 1
ATOM 1482 N N . ARG A 1 199 ? -15.056 0.066 4.783 1.00 98.00 199 ARG A N 1
ATOM 1483 C CA . ARG A 1 199 ? -14.389 0.057 6.095 1.00 98.00 199 ARG A CA 1
ATOM 1484 C C . ARG A 1 199 ? -12.926 -0.317 6.028 1.00 98.00 199 ARG A C 1
ATOM 1486 O O . ARG A 1 199 ? -12.176 0.180 6.847 1.00 98.00 199 ARG A O 1
ATOM 1493 N N . SER A 1 200 ? -12.531 -1.197 5.115 1.00 98.56 200 SER A N 1
ATOM 1494 C CA . SER A 1 200 ? -11.196 -1.800 5.101 1.00 98.56 200 SER A CA 1
ATOM 1495 C C . SER A 1 200 ? -10.418 -1.345 3.875 1.00 98.56 200 SER A C 1
ATOM 1497 O O . SER A 1 200 ? -10.832 -1.658 2.762 1.00 98.56 200 SER A O 1
ATOM 1499 N N . PHE A 1 201 ? -9.300 -0.649 4.076 1.00 98.44 201 PHE A N 1
ATOM 1500 C CA . PHE A 1 201 ? -8.452 -0.146 2.995 1.00 98.44 201 PHE A CA 1
ATOM 1501 C C . PHE A 1 201 ? -7.006 -0.646 3.108 1.00 98.44 201 PHE A C 1
ATOM 1503 O O . PHE A 1 201 ? -6.368 -0.484 4.142 1.00 98.44 201 PHE A O 1
ATOM 1510 N N . LEU A 1 202 ? -6.458 -1.211 2.038 1.00 96.38 202 LEU A N 1
ATOM 1511 C CA . LEU A 1 202 ? -5.028 -1.477 1.899 1.00 96.38 202 LEU A CA 1
ATOM 1512 C C . LEU A 1 202 ? -4.421 -0.405 0.992 1.00 96.38 202 LEU A C 1
ATOM 1514 O O . LEU A 1 202 ? -4.694 -0.366 -0.207 1.00 96.38 202 LEU A O 1
ATOM 1518 N N . LEU A 1 203 ? -3.620 0.477 1.580 1.00 94.62 203 LEU A N 1
ATOM 1519 C CA . LEU A 1 203 ? -2.882 1.507 0.868 1.00 94.62 203 LEU A CA 1
ATOM 1520 C C . LEU A 1 203 ? -1.447 1.032 0.684 1.00 94.62 203 LEU A C 1
ATOM 1522 O O . LEU A 1 203 ? -0.823 0.516 1.610 1.00 94.62 203 LEU A O 1
ATOM 1526 N N . THR A 1 204 ? -0.914 1.251 -0.502 1.00 85.88 204 THR A N 1
ATOM 1527 C CA . THR A 1 204 ? 0.480 0.956 -0.825 1.00 85.88 204 THR A CA 1
ATOM 1528 C C . THR A 1 204 ? 1.094 2.208 -1.417 1.00 85.88 204 THR A C 1
ATOM 1530 O O . THR A 1 204 ? 0.476 2.827 -2.292 1.00 85.88 204 THR A O 1
ATOM 1533 N N . ASP A 1 205 ? 2.287 2.595 -0.974 1.00 78.81 205 ASP A N 1
ATOM 1534 C CA . ASP A 1 205 ? 2.988 3.653 -1.685 1.00 78.81 205 ASP A CA 1
ATOM 1535 C C . ASP A 1 205 ? 3.433 3.169 -3.067 1.00 78.81 205 ASP A C 1
ATOM 1537 O O . ASP A 1 205 ? 3.644 1.991 -3.350 1.00 78.81 205 ASP A O 1
ATOM 1541 N N . SER A 1 206 ? 3.506 4.119 -3.979 1.00 68.19 206 SER A N 1
ATOM 1542 C CA . SER A 1 206 ? 3.867 3.846 -5.350 1.00 68.19 206 SER A CA 1
ATOM 1543 C C . SER A 1 206 ? 4.453 5.120 -5.904 1.00 68.19 206 SER A C 1
ATOM 1545 O O . SER A 1 206 ? 3.802 5.812 -6.661 1.00 68.19 206 SER A O 1
ATOM 1547 N N . TYR A 1 207 ? 5.653 5.531 -5.511 1.00 73.56 207 TYR A N 1
ATOM 1548 C CA . TYR A 1 207 ? 6.355 6.523 -6.325 1.00 73.56 207 TYR A CA 1
ATOM 1549 C C . TYR A 1 207 ? 7.815 6.156 -6.514 1.00 73.56 207 TYR A C 1
ATOM 1551 O O . TYR A 1 207 ? 8.413 5.378 -5.775 1.00 73.56 207 TYR A O 1
ATOM 1559 N N . GLY A 1 208 ? 8.370 6.700 -7.593 1.00 61.97 208 GLY A N 1
ATOM 1560 C CA . GLY A 1 208 ? 9.801 6.705 -7.835 1.00 61.97 208 GLY A CA 1
ATOM 1561 C C . GLY A 1 208 ? 10.397 5.425 -8.409 1.00 61.97 208 GLY A C 1
ATOM 1562 O O . GLY A 1 208 ? 11.555 5.458 -8.802 1.00 61.97 208 GLY A O 1
ATOM 1563 N N . TYR A 1 209 ? 9.682 4.300 -8.511 1.00 67.94 209 TYR A N 1
ATOM 1564 C CA . TYR A 1 209 ? 10.307 3.029 -8.926 1.00 67.94 209 TYR A CA 1
ATOM 1565 C C . TYR A 1 209 ? 11.560 2.711 -8.074 1.00 67.94 209 TYR A C 1
ATOM 1567 O O . TYR A 1 209 ? 12.565 2.203 -8.579 1.00 67.94 209 TYR A O 1
ATOM 1575 N N . GLY A 1 210 ? 11.516 3.094 -6.790 1.00 65.50 210 GLY A N 1
ATOM 1576 C CA . GLY A 1 210 ? 12.623 3.087 -5.831 1.00 65.50 210 GLY A CA 1
ATOM 1577 C C . GLY A 1 210 ? 13.556 4.312 -5.868 1.00 65.50 210 GLY A C 1
ATOM 1578 O O . GLY A 1 210 ? 14.553 4.363 -5.157 1.00 65.50 210 GLY A O 1
ATOM 1579 N N . SER A 1 211 ? 13.322 5.314 -6.709 1.00 73.69 211 SER A N 1
ATOM 1580 C CA . SER A 1 211 ? 13.976 6.615 -6.542 1.00 73.69 211 SER A CA 1
ATOM 1581 C C . SER A 1 211 ? 13.324 7.378 -5.393 1.00 73.69 211 SER A C 1
ATOM 1583 O O . SER A 1 211 ? 12.107 7.552 -5.399 1.00 73.69 211 SER A O 1
ATOM 1585 N N . HIS A 1 212 ? 14.133 7.903 -4.480 1.00 85.44 212 HIS A N 1
ATOM 1586 C CA . HIS A 1 212 ? 13.674 8.822 -3.440 1.00 85.44 212 HIS A CA 1
ATOM 1587 C C . HIS A 1 212 ? 13.849 10.252 -3.930 1.00 85.44 212 HIS A C 1
ATOM 1589 O O . HIS A 1 212 ? 14.947 10.660 -4.316 1.00 85.44 212 HIS A O 1
ATOM 1595 N N . GLU A 1 213 ? 12.757 11.003 -3.959 1.00 87.56 213 GLU A N 1
ATOM 1596 C CA . GLU A 1 213 ? 12.761 12.416 -4.317 1.00 87.56 213 GLU A CA 1
ATOM 1597 C C . GLU A 1 213 ? 11.882 13.171 -3.329 1.00 87.56 213 GLU A C 1
ATOM 1599 O O . GLU A 1 213 ? 10.752 12.768 -3.065 1.00 87.56 213 GLU A O 1
ATOM 1604 N N . ALA A 1 214 ? 12.383 14.294 -2.807 1.00 91.38 214 ALA A N 1
ATOM 1605 C CA . ALA A 1 214 ? 11.710 15.026 -1.736 1.00 91.38 214 ALA A CA 1
ATOM 1606 C C . ALA A 1 214 ? 10.218 15.329 -2.014 1.00 91.38 214 ALA A C 1
ATOM 1608 O O . ALA A 1 214 ? 9.412 15.188 -1.092 1.00 91.38 214 ALA A O 1
ATOM 1609 N N . PRO A 1 215 ? 9.794 15.695 -3.245 1.00 90.56 215 PRO A N 1
ATOM 1610 C CA . PRO A 1 215 ? 8.375 15.884 -3.542 1.00 90.56 215 PRO A CA 1
ATOM 1611 C C . PRO A 1 215 ? 7.545 14.593 -3.464 1.00 90.56 215 PRO A C 1
ATOM 1613 O O . PRO A 1 215 ? 6.419 14.620 -2.966 1.00 90.56 215 PRO A O 1
ATOM 1616 N N . GLY A 1 216 ? 8.093 13.465 -3.918 1.00 91.31 216 GLY A N 1
ATOM 1617 C CA . GLY A 1 216 ? 7.456 12.153 -3.810 1.00 91.31 216 GLY A CA 1
ATOM 1618 C C . GLY A 1 216 ? 7.383 11.664 -2.360 1.00 91.31 216 GLY A C 1
ATOM 1619 O O . GLY A 1 216 ? 6.329 11.218 -1.906 1.00 91.31 216 GLY A O 1
ATOM 1620 N N . ASP A 1 217 ? 8.456 11.856 -1.588 1.00 91.62 217 ASP A N 1
ATOM 1621 C CA . ASP A 1 217 ? 8.494 11.539 -0.155 1.00 91.62 217 ASP A CA 1
ATOM 1622 C C . ASP A 1 217 ? 7.426 12.339 0.601 1.00 91.62 217 ASP A C 1
ATOM 1624 O O . ASP A 1 217 ? 6.702 11.803 1.446 1.00 91.62 217 ASP A O 1
ATOM 1628 N N . ALA A 1 218 ? 7.267 13.620 0.253 1.00 92.50 218 ALA A N 1
ATOM 1629 C CA . ALA A 1 218 ? 6.227 14.479 0.803 1.00 92.50 218 ALA A CA 1
ATOM 1630 C C . ALA A 1 218 ? 4.810 14.032 0.397 1.00 92.50 218 ALA A C 1
ATOM 1632 O O . ALA A 1 218 ? 3.913 14.046 1.244 1.00 92.50 218 ALA A O 1
ATOM 1633 N N . PHE A 1 219 ? 4.600 13.603 -0.856 1.00 94.12 219 PHE A N 1
ATOM 1634 C CA . PHE A 1 219 ? 3.336 13.013 -1.319 1.00 94.12 219 PHE A CA 1
ATOM 1635 C C . PHE A 1 219 ? 2.961 11.795 -0.469 1.00 94.12 219 PHE A C 1
ATOM 1637 O O . PHE A 1 219 ? 1.890 11.770 0.143 1.00 94.12 219 PHE A O 1
ATOM 1644 N N . LYS A 1 220 ? 3.875 10.826 -0.350 1.00 92.88 220 LYS A N 1
ATOM 1645 C CA . LYS A 1 220 ? 3.664 9.604 0.433 1.00 92.88 220 LYS A CA 1
ATOM 1646 C C . LYS A 1 220 ? 3.390 9.910 1.898 1.00 92.88 220 LYS A C 1
ATOM 1648 O O . LYS A 1 220 ? 2.419 9.408 2.464 1.00 92.88 220 LYS A O 1
ATOM 1653 N N . LYS A 1 221 ? 4.201 10.783 2.502 1.00 93.25 221 LYS A N 1
ATOM 1654 C CA . LYS A 1 221 ? 4.024 11.205 3.894 1.00 93.25 221 LYS A CA 1
ATOM 1655 C C . LYS A 1 221 ? 2.667 11.866 4.120 1.00 93.25 221 LYS A C 1
ATOM 1657 O O . LYS A 1 221 ? 2.038 11.615 5.145 1.00 93.25 221 LYS A O 1
ATOM 1662 N N . LYS A 1 222 ? 2.179 12.668 3.167 1.00 94.94 222 LYS A N 1
ATOM 1663 C CA . LYS A 1 222 ? 0.850 13.287 3.254 1.00 94.94 222 LYS A CA 1
ATOM 1664 C C . LYS A 1 222 ? -0.274 12.249 3.210 1.00 94.94 222 LYS A C 1
ATOM 1666 O O . LYS A 1 222 ? -1.207 12.380 3.998 1.00 94.94 222 LYS A O 1
ATOM 1671 N N . VAL A 1 223 ? -0.181 11.220 2.363 1.00 95.38 223 VAL A N 1
ATOM 1672 C CA . VAL A 1 223 ? -1.162 10.117 2.350 1.00 95.38 223 VAL A CA 1
ATOM 1673 C C . VAL A 1 223 ? -1.136 9.359 3.682 1.00 95.38 223 VAL A C 1
ATOM 1675 O O . VAL A 1 223 ? -2.182 9.204 4.308 1.00 95.38 223 VAL A O 1
ATOM 1678 N N . PHE A 1 224 ? 0.048 8.955 4.155 1.00 94.50 224 PHE A N 1
ATOM 1679 C CA . PHE A 1 224 ? 0.220 8.213 5.412 1.00 94.50 224 PHE A CA 1
ATOM 1680 C C . PHE A 1 224 ? -0.321 8.980 6.632 1.00 94.50 224 PHE A C 1
ATOM 1682 O O . PHE A 1 224 ? -1.141 8.469 7.396 1.00 94.50 224 PHE A O 1
ATOM 1689 N N . ASN A 1 225 ? 0.083 10.240 6.791 1.00 94.81 225 ASN A N 1
ATOM 1690 C CA . ASN A 1 225 ? -0.374 11.077 7.897 1.00 94.81 225 ASN A CA 1
ATOM 1691 C C . ASN A 1 225 ? -1.870 11.393 7.790 1.00 94.81 225 ASN A C 1
ATOM 1693 O O . ASN A 1 225 ? -2.584 11.371 8.791 1.00 94.81 225 ASN A O 1
ATOM 1697 N N . GLY A 1 226 ? -2.358 11.650 6.575 1.00 95.88 226 GLY A N 1
ATOM 1698 C CA . GLY A 1 226 ? -3.755 11.984 6.335 1.00 95.88 226 GLY A CA 1
ATOM 1699 C C . GLY A 1 226 ? -4.708 10.822 6.612 1.00 95.88 226 GLY A C 1
ATOM 1700 O O . GLY A 1 226 ? -5.777 11.044 7.178 1.00 95.88 226 GLY A O 1
ATOM 1701 N N . ILE A 1 227 ? -4.329 9.580 6.284 1.00 95.19 227 ILE A N 1
ATOM 1702 C CA . ILE A 1 227 ? -5.154 8.408 6.613 1.00 95.19 227 ILE A CA 1
ATOM 1703 C C . ILE A 1 227 ? -5.131 8.116 8.123 1.00 95.19 227 ILE A C 1
ATOM 1705 O O . ILE A 1 227 ? -6.166 7.777 8.703 1.00 95.19 227 ILE A O 1
ATOM 1709 N N . ALA A 1 228 ? -3.991 8.348 8.788 1.00 93.62 228 ALA A N 1
ATOM 1710 C CA . ALA A 1 228 ? -3.877 8.282 10.246 1.00 93.62 228 ALA A CA 1
ATOM 1711 C C . ALA A 1 228 ? -4.800 9.299 10.937 1.00 93.62 228 ALA A C 1
ATOM 1713 O O . ALA A 1 228 ? -5.507 8.963 11.886 1.00 93.62 228 ALA A O 1
ATOM 1714 N N . GLU A 1 229 ? -4.834 10.537 10.440 1.00 94.88 229 GLU A N 1
ATOM 1715 C CA . GLU A 1 229 ? -5.737 11.576 10.929 1.00 94.88 229 GLU A CA 1
ATOM 1716 C C . GLU A 1 229 ? -7.201 11.227 10.631 1.00 94.88 229 GLU A C 1
ATOM 1718 O O . GLU A 1 229 ? -8.057 11.324 11.510 1.00 94.88 229 GLU A O 1
ATOM 1723 N N . MET A 1 230 ? -7.509 10.752 9.421 1.00 94.94 230 MET A N 1
ATOM 1724 C CA . MET A 1 230 ? -8.864 10.353 9.031 1.00 94.94 230 MET A CA 1
ATOM 1725 C C . MET A 1 230 ? -9.438 9.275 9.947 1.00 94.94 230 MET A C 1
ATOM 1727 O O . MET A 1 230 ? -10.617 9.339 10.288 1.00 94.94 230 MET A O 1
ATOM 1731 N N . LYS A 1 231 ? -8.618 8.332 10.421 1.00 92.62 231 LYS A N 1
ATOM 1732 C CA . LYS A 1 231 ? -9.035 7.301 11.380 1.00 92.62 231 LYS A CA 1
ATOM 1733 C C . LYS A 1 231 ? -9.615 7.877 12.678 1.00 92.62 231 LYS A C 1
ATOM 1735 O O . LYS A 1 231 ? -10.491 7.254 13.276 1.00 92.62 231 LYS A O 1
ATOM 1740 N N . THR A 1 232 ? -9.174 9.066 13.095 1.00 90.88 232 THR A N 1
ATOM 1741 C CA . THR A 1 232 ? -9.730 9.769 14.267 1.00 90.88 232 THR A CA 1
ATOM 1742 C C . THR A 1 232 ? -11.125 10.343 13.999 1.00 90.88 232 THR A C 1
ATOM 1744 O O . THR A 1 232 ? -11.943 10.423 14.912 1.00 90.88 232 THR A O 1
ATOM 1747 N N . ARG A 1 233 ? -11.420 10.686 12.737 1.00 92.56 233 ARG A N 1
ATOM 1748 C CA . ARG A 1 233 ? -12.703 11.242 12.274 1.00 92.56 233 ARG A CA 1
ATOM 1749 C C . ARG A 1 233 ? -13.691 10.169 11.806 1.00 92.56 233 ARG A C 1
ATOM 1751 O O . ARG A 1 233 ? -14.896 10.388 11.864 1.00 92.56 233 ARG A O 1
ATOM 1758 N N . VAL A 1 234 ? -13.193 9.014 11.359 1.00 93.88 234 VAL A N 1
ATOM 1759 C CA . VAL A 1 234 ? -13.976 7.883 10.835 1.00 93.88 234 VAL A CA 1
ATOM 1760 C C . VAL A 1 234 ? -13.683 6.632 11.679 1.00 93.88 234 VAL A C 1
ATOM 1762 O O . VAL A 1 234 ? -12.828 5.819 11.322 1.00 93.88 234 VAL A O 1
ATOM 1765 N N . PRO A 1 235 ? -14.381 6.427 12.815 1.00 90.19 235 PRO A N 1
ATOM 1766 C CA . PRO A 1 235 ? -14.073 5.333 13.739 1.00 90.19 235 PRO A CA 1
ATOM 1767 C C . PRO A 1 235 ? -14.218 3.930 13.133 1.00 90.19 235 PRO A C 1
ATOM 1769 O O . PRO A 1 235 ? -13.540 3.004 13.576 1.00 90.19 235 PRO A O 1
ATOM 1772 N N . SER A 1 236 ? -15.061 3.767 12.110 1.00 94.12 236 SER A N 1
ATOM 1773 C CA . SER A 1 236 ? -15.246 2.510 11.372 1.00 94.12 236 SER A CA 1
ATOM 1774 C C . SER A 1 236 ? -14.121 2.194 10.385 1.00 94.12 236 SER A C 1
ATOM 1776 O O . SER A 1 236 ? -14.033 1.045 9.949 1.00 94.12 236 SER A O 1
ATOM 1778 N N . LEU A 1 237 ? -13.279 3.177 10.040 1.00 96.88 237 LEU A N 1
ATOM 1779 C CA . LEU A 1 237 ? -12.164 3.002 9.117 1.00 96.88 237 LEU A CA 1
ATOM 1780 C C . LEU A 1 237 ? -11.148 2.028 9.713 1.00 96.88 237 LEU A C 1
ATOM 1782 O O . LEU A 1 237 ? -10.771 2.127 10.878 1.00 96.88 237 LEU A O 1
ATOM 1786 N N . LYS A 1 238 ? -10.693 1.098 8.897 1.00 97.44 238 LYS A N 1
ATOM 1787 C CA . LYS A 1 238 ? -9.611 0.160 9.141 1.00 97.44 238 LYS A CA 1
ATOM 1788 C C . LYS A 1 238 ? -8.696 0.274 7.944 1.00 97.44 238 LYS A C 1
ATOM 1790 O O . LYS A 1 238 ? -9.173 0.294 6.808 1.00 97.44 238 LYS A O 1
ATOM 1795 N N . PHE A 1 239 ? -7.399 0.345 8.178 1.00 96.00 239 PHE A N 1
ATOM 1796 C CA . PHE A 1 239 ? -6.477 0.412 7.061 1.00 96.00 239 PHE A CA 1
ATOM 1797 C C . PHE A 1 239 ? -5.149 -0.250 7.366 1.00 96.00 239 PHE A C 1
ATOM 1799 O O . PHE A 1 239 ? -4.763 -0.366 8.525 1.00 96.00 239 PHE A O 1
ATOM 1806 N N . ALA A 1 240 ? -4.449 -0.650 6.316 1.00 93.56 240 ALA A N 1
ATOM 1807 C CA . ALA A 1 240 ? -3.022 -0.891 6.362 1.00 93.56 240 ALA A CA 1
ATOM 1808 C C . ALA A 1 240 ? -2.329 0.038 5.373 1.00 93.56 240 ALA A C 1
ATOM 1810 O O . ALA A 1 240 ? -2.904 0.387 4.340 1.00 93.56 240 ALA A O 1
ATOM 1811 N N . PHE A 1 241 ? -1.114 0.446 5.714 1.00 92.00 241 PHE A N 1
ATOM 1812 C CA . PHE A 1 241 ? -0.220 1.148 4.807 1.00 92.00 241 PHE A CA 1
ATOM 1813 C C . PHE A 1 241 ? 1.034 0.299 4.642 1.00 92.00 241 PHE A C 1
ATOM 1815 O O . PHE A 1 241 ? 1.610 -0.123 5.646 1.00 92.00 241 PHE A O 1
ATOM 1822 N N . VAL A 1 242 ? 1.421 0.043 3.396 1.00 87.62 242 VAL A N 1
ATOM 1823 C CA . VAL A 1 242 ? 2.636 -0.696 3.045 1.00 87.62 242 VAL A CA 1
ATOM 1824 C C . VAL A 1 242 ? 3.593 0.252 2.337 1.00 87.62 242 VAL A C 1
ATOM 1826 O O . VAL A 1 242 ? 3.226 0.862 1.331 1.00 87.62 242 VAL A O 1
ATOM 1829 N N . ASP A 1 243 ? 4.803 0.381 2.875 1.00 86.50 243 ASP A N 1
ATOM 1830 C CA . ASP A 1 243 ? 5.864 1.224 2.325 1.00 86.50 243 ASP A CA 1
ATOM 1831 C C . ASP A 1 243 ? 6.762 0.424 1.374 1.00 86.50 243 ASP A C 1
ATOM 1833 O O . ASP A 1 243 ? 7.871 0.032 1.694 1.00 86.50 243 ASP A O 1
ATOM 1837 N N . PHE A 1 244 ? 6.319 0.172 0.157 1.00 83.31 244 PHE A N 1
ATOM 1838 C CA . PHE A 1 244 ? 7.117 -0.449 -0.885 1.00 83.31 244 PHE A CA 1
ATOM 1839 C C . PHE A 1 244 ? 8.477 0.203 -1.184 1.00 83.31 244 PHE A C 1
ATOM 1841 O O . PHE A 1 244 ? 9.316 -0.459 -1.803 1.00 83.31 244 PHE A O 1
ATOM 1848 N N . ALA A 1 245 ? 8.774 1.427 -0.742 1.00 82.25 245 ALA A N 1
ATOM 1849 C CA . ALA A 1 245 ? 10.106 1.995 -0.940 1.00 82.25 245 ALA A CA 1
ATOM 1850 C C . ALA A 1 245 ? 11.228 1.114 -0.353 1.00 82.25 245 ALA A C 1
ATOM 1852 O O . ALA A 1 245 ? 12.204 0.845 -1.057 1.00 82.25 245 ALA A O 1
ATOM 1853 N N . TYR A 1 246 ? 11.067 0.568 0.863 1.00 82.12 246 TYR A N 1
ATOM 1854 C CA . TYR A 1 246 ? 12.110 -0.280 1.475 1.00 82.12 246 TYR A CA 1
ATOM 1855 C C . TYR A 1 246 ? 12.341 -1.569 0.679 1.00 82.12 246 TYR A C 1
ATOM 1857 O O . TYR A 1 246 ? 13.456 -2.084 0.605 1.00 82.12 246 TYR A O 1
ATOM 1865 N N . LEU A 1 247 ? 11.287 -2.080 0.048 1.00 81.12 247 LEU A N 1
ATOM 1866 C CA . LEU A 1 247 ? 11.334 -3.278 -0.769 1.00 81.12 247 LEU A CA 1
ATOM 1867 C C . LEU A 1 247 ? 12.112 -3.043 -2.062 1.00 81.12 247 LEU A C 1
ATOM 1869 O O . LEU A 1 247 ? 12.981 -3.829 -2.438 1.00 81.12 247 LEU A O 1
ATOM 1873 N N . TRP A 1 248 ? 11.843 -1.919 -2.721 1.00 83.31 248 TRP A N 1
ATOM 1874 C CA . TRP A 1 248 ? 12.610 -1.492 -3.885 1.00 83.31 248 TRP A CA 1
ATOM 1875 C C . TRP A 1 248 ? 14.070 -1.185 -3.544 1.00 83.31 248 TRP A C 1
ATOM 1877 O O . TRP A 1 248 ? 14.951 -1.457 -4.366 1.00 83.31 248 TRP A O 1
ATOM 1887 N N . ASP A 1 249 ? 14.333 -0.623 -2.366 1.00 86.25 249 ASP A N 1
ATOM 1888 C CA . ASP A 1 249 ? 15.686 -0.359 -1.881 1.00 86.25 249 ASP A CA 1
ATOM 1889 C C . ASP A 1 249 ? 16.439 -1.650 -1.583 1.00 86.25 249 ASP A C 1
ATOM 1891 O O . ASP A 1 249 ? 17.602 -1.777 -1.950 1.00 86.25 249 ASP A O 1
ATOM 1895 N N . ALA A 1 250 ? 15.781 -2.638 -0.987 1.00 87.00 250 ALA A N 1
ATOM 1896 C CA . ALA A 1 250 ? 16.389 -3.924 -0.688 1.00 87.00 250 ALA A CA 1
ATOM 1897 C C . ALA A 1 250 ? 16.732 -4.722 -1.952 1.00 87.00 250 ALA A C 1
ATOM 1899 O O . ALA A 1 250 ? 17.817 -5.300 -2.030 1.00 87.00 250 ALA A O 1
ATOM 1900 N N . VAL A 1 251 ? 15.836 -4.741 -2.948 1.00 86.38 251 VAL A N 1
ATOM 1901 C CA . VAL A 1 251 ? 16.068 -5.452 -4.217 1.00 86.38 251 VAL A CA 1
ATOM 1902 C C . VAL A 1 251 ? 17.151 -4.755 -5.045 1.00 86.38 251 VAL A C 1
ATOM 1904 O O . VAL A 1 251 ? 18.048 -5.409 -5.572 1.00 86.38 251 VAL A O 1
ATOM 1907 N N . ARG A 1 252 ? 17.104 -3.424 -5.178 1.00 85.50 252 ARG A N 1
ATOM 1908 C CA . ARG A 1 252 ? 18.053 -2.683 -6.036 1.00 85.50 252 ARG A CA 1
ATOM 1909 C C . ARG A 1 252 ? 19.342 -2.282 -5.317 1.00 85.50 252 ARG A C 1
ATOM 1911 O O . ARG A 1 252 ? 20.304 -1.879 -5.967 1.00 85.50 252 ARG A O 1
ATOM 1918 N N . GLY A 1 253 ? 19.349 -2.341 -3.991 1.00 86.44 253 GLY A N 1
ATOM 1919 C CA . GLY A 1 253 ? 20.482 -1.993 -3.149 1.00 86.44 253 GLY A CA 1
ATOM 1920 C C . GLY A 1 253 ? 21.560 -3.071 -3.123 1.00 86.44 253 GLY A C 1
ATOM 1921 O O . GLY A 1 253 ? 21.447 -4.137 -3.723 1.00 86.44 253 GLY A O 1
ATOM 1922 N N . LYS A 1 254 ? 22.643 -2.782 -2.395 1.00 84.25 254 LYS A N 1
ATOM 1923 C CA . LYS A 1 254 ? 23.775 -3.713 -2.245 1.00 84.25 254 LYS A CA 1
ATOM 1924 C C . LYS A 1 254 ? 23.479 -4.878 -1.301 1.00 84.25 254 LYS A C 1
ATOM 1926 O O . LYS A 1 254 ? 24.112 -5.918 -1.423 1.00 84.25 254 LYS A O 1
ATOM 1931 N N . SER A 1 255 ? 22.587 -4.676 -0.334 1.00 86.12 255 SER A N 1
ATOM 1932 C CA . SER A 1 255 ? 22.221 -5.672 0.670 1.00 86.12 255 SER A CA 1
ATOM 1933 C C . SER A 1 255 ? 20.727 -5.538 0.998 1.00 86.12 255 SER A C 1
ATOM 1935 O O . SER A 1 255 ? 20.300 -4.426 1.312 1.00 86.12 255 SER A O 1
ATOM 1937 N N . PRO A 1 256 ? 19.933 -6.619 0.911 1.00 88.44 256 PRO A N 1
ATOM 1938 C CA . PRO A 1 256 ? 20.362 -7.963 0.528 1.00 88.44 256 PRO A CA 1
ATOM 1939 C C . PRO A 1 256 ? 20.594 -8.116 -0.992 1.00 88.44 256 PRO A C 1
ATOM 1941 O O . PRO A 1 256 ? 21.296 -9.037 -1.401 1.00 88.44 256 PRO A O 1
ATOM 1944 N N . GLY A 1 257 ? 20.085 -7.188 -1.812 1.00 89.19 257 GLY A N 1
ATOM 1945 C CA . GLY A 1 257 ? 20.239 -7.184 -3.267 1.00 89.19 257 GLY A CA 1
ATOM 1946 C C . GLY A 1 257 ? 19.350 -8.208 -3.976 1.00 89.19 257 GLY A C 1
ATOM 1947 O O . GLY A 1 257 ? 18.887 -9.179 -3.382 1.00 89.19 257 GLY A O 1
ATOM 1948 N N . TYR A 1 258 ? 19.108 -7.996 -5.269 1.00 87.69 258 TYR A N 1
ATOM 1949 C CA . TYR A 1 258 ? 18.146 -8.758 -6.074 1.00 87.69 258 TYR A CA 1
ATOM 1950 C C . TYR A 1 258 ? 18.379 -10.276 -6.065 1.00 87.69 258 TYR A C 1
ATOM 1952 O O . TYR A 1 258 ? 17.415 -11.034 -6.027 1.00 87.69 258 TYR A O 1
ATOM 1960 N N . ALA A 1 259 ? 19.638 -10.720 -6.010 1.00 90.94 259 ALA A N 1
ATOM 1961 C CA . ALA A 1 259 ? 19.991 -12.138 -5.959 1.00 90.94 259 ALA A CA 1
ATOM 1962 C C . ALA A 1 259 ? 19.472 -12.840 -4.699 1.00 90.94 259 ALA A C 1
ATOM 1964 O O . ALA A 1 259 ? 19.124 -14.018 -4.739 1.00 90.94 259 ALA A O 1
ATOM 1965 N N . ALA A 1 260 ? 19.370 -12.126 -3.576 1.00 88.88 260 ALA A N 1
ATOM 1966 C CA . ALA A 1 260 ? 18.821 -12.706 -2.359 1.00 88.88 260 ALA A CA 1
ATOM 1967 C C . ALA A 1 260 ? 17.325 -13.034 -2.499 1.00 88.88 260 ALA A C 1
ATOM 1969 O O . ALA A 1 260 ? 16.856 -13.976 -1.857 1.00 88.88 260 ALA A O 1
ATOM 1970 N N . PHE A 1 261 ? 16.613 -12.282 -3.349 1.00 86.75 261 PHE A N 1
ATOM 1971 C CA . PHE A 1 261 ? 15.200 -12.484 -3.688 1.00 86.75 261 PHE A CA 1
ATOM 1972 C C . PHE A 1 261 ? 15.003 -13.532 -4.789 1.00 86.75 261 PHE A C 1
ATOM 1974 O O . PHE A 1 261 ? 13.875 -13.750 -5.198 1.00 86.75 261 PHE A O 1
ATOM 1981 N N . GLY A 1 262 ? 16.074 -14.164 -5.280 1.00 86.62 262 GLY A N 1
ATOM 1982 C CA . GLY A 1 262 ? 16.008 -15.157 -6.354 1.00 86.62 262 GLY A CA 1
ATOM 1983 C C . GLY A 1 262 ? 16.212 -14.585 -7.758 1.00 86.62 262 GLY A C 1
ATOM 1984 O O . GLY A 1 262 ? 16.443 -15.351 -8.684 1.00 86.62 262 GLY A O 1
ATOM 1985 N N . TYR A 1 263 ? 16.228 -13.262 -7.943 1.00 87.50 263 TYR A N 1
ATOM 1986 C CA . TYR A 1 263 ? 16.438 -12.682 -9.271 1.00 87.50 263 TYR A CA 1
ATOM 1987 C C . TYR A 1 263 ? 17.882 -12.872 -9.764 1.00 87.50 263 TYR A C 1
ATOM 1989 O O . TYR A 1 263 ? 18.848 -12.735 -9.014 1.00 87.50 263 TYR A O 1
ATOM 1997 N N . THR A 1 264 ? 18.051 -13.089 -11.064 1.00 90.19 264 THR A N 1
ATOM 1998 C CA . THR A 1 264 ? 19.349 -13.115 -11.757 1.00 90.19 264 THR A CA 1
ATOM 1999 C C . THR A 1 264 ? 19.671 -11.781 -12.437 1.00 90.19 264 THR A C 1
ATOM 2001 O O . THR A 1 264 ? 20.825 -11.529 -12.787 1.00 90.19 264 THR A O 1
ATOM 2004 N N . SER A 1 265 ? 18.680 -10.893 -12.585 1.00 87.31 265 SER A N 1
ATOM 2005 C CA . SER A 1 265 ? 18.833 -9.579 -13.217 1.00 87.31 265 SER A CA 1
ATOM 2006 C C . SER A 1 265 ? 17.851 -8.541 -12.667 1.00 87.31 265 SER A C 1
ATOM 2008 O O . SER A 1 265 ? 16.681 -8.837 -12.437 1.00 87.31 265 SER A O 1
ATOM 2010 N N . ILE A 1 266 ? 18.307 -7.288 -12.539 1.00 85.06 266 ILE A N 1
ATOM 2011 C CA . ILE A 1 266 ? 17.455 -6.109 -12.272 1.00 85.06 266 ILE A CA 1
ATOM 2012 C C . ILE A 1 266 ? 17.041 -5.358 -13.545 1.00 85.06 266 ILE A C 1
ATOM 2014 O O . ILE A 1 266 ? 16.474 -4.271 -13.456 1.00 85.06 266 ILE A O 1
ATOM 2018 N N . GLY A 1 267 ? 17.392 -5.883 -14.722 1.00 83.62 267 GLY A N 1
ATOM 2019 C CA . GLY A 1 267 ? 16.981 -5.340 -16.015 1.00 83.62 267 GLY A CA 1
ATOM 2020 C C . GLY A 1 267 ? 15.550 -5.728 -16.384 1.00 83.62 267 GLY A C 1
ATOM 2021 O O . GLY A 1 267 ? 14.858 -6.384 -15.606 1.00 83.62 267 GLY A O 1
ATOM 2022 N N . SER A 1 268 ? 15.115 -5.318 -17.578 1.00 85.50 268 SER A N 1
ATOM 2023 C CA . SER A 1 268 ? 13.854 -5.773 -18.168 1.00 85.50 268 SER A CA 1
ATOM 2024 C C . SER A 1 268 ? 14.051 -6.963 -19.096 1.00 85.50 268 SER A C 1
ATOM 2026 O O . SER A 1 268 ? 15.013 -6.997 -19.860 1.00 85.50 268 SER A O 1
ATOM 2028 N N . CYS A 1 269 ? 13.121 -7.913 -19.052 1.00 90.31 269 CYS A N 1
ATOM 2029 C CA . CYS A 1 269 ? 13.146 -9.090 -19.904 1.00 90.31 269 CYS A CA 1
ATOM 2030 C C . CYS A 1 269 ? 12.803 -8.748 -21.358 1.00 90.31 269 CYS A C 1
ATOM 2032 O O . CYS A 1 269 ? 13.467 -9.227 -22.268 1.00 90.31 269 CYS A O 1
ATOM 2034 N N . THR A 1 270 ? 11.797 -7.901 -21.590 1.00 90.06 270 THR A N 1
ATOM 2035 C CA . THR A 1 270 ? 11.430 -7.399 -22.923 1.00 90.06 270 THR A CA 1
ATOM 2036 C C . THR A 1 270 ? 12.139 -6.083 -23.240 1.00 90.06 270 THR A C 1
ATOM 2038 O O . THR A 1 270 ? 12.564 -5.336 -22.350 1.00 90.06 270 THR A O 1
ATOM 2041 N N . LEU A 1 271 ? 12.242 -5.777 -24.537 1.00 88.00 271 LEU A N 1
ATOM 2042 C CA . LEU A 1 271 ? 12.873 -4.552 -25.037 1.00 88.00 271 LEU A CA 1
ATOM 2043 C C . LEU A 1 271 ? 11.963 -3.320 -24.927 1.00 88.00 271 LEU A C 1
ATOM 2045 O O . LEU A 1 271 ? 12.450 -2.193 -24.867 1.00 88.00 271 LEU A O 1
ATOM 2049 N N . ASN A 1 272 ? 10.643 -3.512 -24.964 1.00 85.12 272 ASN A N 1
ATOM 2050 C CA . ASN A 1 272 ? 9.640 -2.449 -24.905 1.00 85.12 272 ASN A CA 1
ATOM 2051 C C . ASN A 1 272 ? 8.253 -3.026 -24.568 1.00 85.12 272 ASN A C 1
ATOM 2053 O O . ASN A 1 272 ? 8.075 -4.227 -24.419 1.00 85.12 272 ASN A O 1
ATOM 2057 N N . SER A 1 273 ? 7.250 -2.156 -24.461 1.00 85.94 273 SER A N 1
ATOM 2058 C CA . SER A 1 273 ? 5.875 -2.522 -24.099 1.00 85.94 273 SER A CA 1
ATOM 2059 C C . SER A 1 273 ? 5.012 -3.043 -25.257 1.00 85.94 273 SER A C 1
ATOM 2061 O O . SER A 1 273 ? 3.813 -3.259 -25.057 1.00 85.94 273 SER A O 1
ATOM 2063 N N . SER A 1 274 ? 5.590 -3.233 -26.447 1.00 87.88 274 SER A N 1
ATOM 2064 C CA . SER A 1 274 ? 4.861 -3.533 -27.685 1.00 87.88 274 SER A CA 1
ATOM 2065 C C . SER A 1 274 ? 5.105 -4.939 -28.226 1.00 87.88 274 SER A C 1
ATOM 2067 O O . SER A 1 274 ? 4.230 -5.455 -28.918 1.00 87.88 274 SER A O 1
ATOM 2069 N N . THR A 1 275 ? 6.256 -5.558 -27.938 1.00 91.00 275 THR A N 1
ATOM 2070 C CA . THR A 1 275 ? 6.573 -6.906 -28.435 1.00 91.00 275 THR A CA 1
ATOM 2071 C C . THR A 1 275 ? 7.309 -7.780 -27.413 1.00 91.00 275 THR A C 1
ATOM 2073 O O . THR A 1 275 ? 8.075 -7.269 -26.596 1.00 91.00 275 THR A O 1
ATOM 2076 N N . ILE A 1 276 ? 7.092 -9.097 -27.486 1.00 91.56 276 ILE A N 1
ATOM 2077 C CA . ILE A 1 276 ? 7.919 -10.131 -26.838 1.00 91.56 276 ILE A CA 1
ATOM 2078 C C . ILE A 1 276 ? 9.123 -10.557 -27.690 1.00 91.56 276 ILE A C 1
ATOM 2080 O O . ILE A 1 276 ? 9.932 -11.368 -27.244 1.00 91.56 276 ILE A O 1
ATOM 2084 N N . ASP A 1 277 ? 9.256 -10.043 -28.913 1.00 94.06 277 ASP A N 1
ATOM 2085 C CA . ASP A 1 277 ? 10.411 -10.344 -29.755 1.00 94.06 277 ASP A CA 1
ATOM 2086 C C . ASP A 1 277 ? 11.691 -9.837 -29.081 1.00 94.06 277 ASP A C 1
ATOM 2088 O O . ASP A 1 277 ? 11.814 -8.659 -28.733 1.00 94.06 277 ASP A O 1
ATOM 2092 N N . GLY A 1 278 ? 12.651 -10.742 -28.889 1.00 91.44 278 GLY A N 1
AT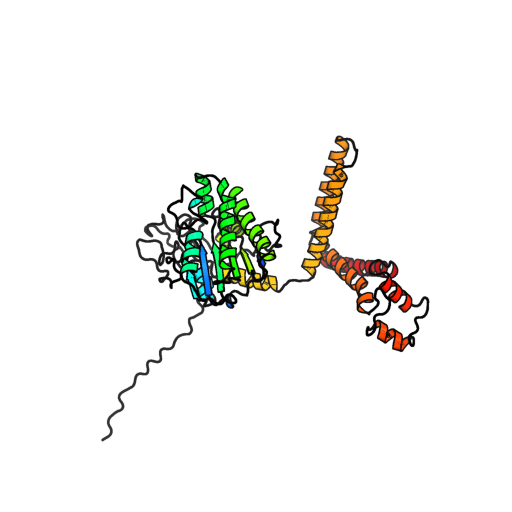OM 2093 C CA . GLY A 1 278 ? 13.877 -10.449 -28.148 1.00 91.44 278 GLY A CA 1
ATOM 2094 C C . GLY A 1 278 ? 13.704 -10.426 -26.627 1.00 91.44 278 GLY A C 1
ATOM 2095 O O . GLY A 1 278 ? 14.587 -9.909 -25.945 1.00 91.44 278 GLY A O 1
ATOM 2096 N N . ALA A 1 279 ? 12.598 -10.962 -26.093 1.00 92.44 279 ALA A N 1
ATOM 2097 C CA . ALA A 1 279 ? 12.465 -11.206 -24.663 1.00 92.44 279 ALA A CA 1
ATOM 2098 C C . ALA A 1 279 ? 13.545 -12.178 -24.156 1.00 92.44 279 ALA A C 1
ATOM 2100 O O . ALA A 1 279 ? 14.016 -13.054 -24.884 1.00 92.44 279 ALA A O 1
ATOM 2101 N N . CYS A 1 280 ? 13.932 -12.018 -22.895 1.00 91.12 280 CYS A N 1
ATOM 2102 C CA . CYS A 1 280 ? 14.856 -12.912 -22.215 1.00 91.12 280 CYS A CA 1
ATOM 2103 C C . CYS A 1 280 ? 14.307 -14.351 -22.107 1.00 91.12 280 CYS A C 1
ATOM 2105 O O . CYS A 1 280 ? 13.099 -14.581 -22.130 1.00 91.12 280 CYS A O 1
ATOM 2107 N N . ASN A 1 281 ? 15.209 -15.325 -21.949 1.00 91.25 281 ASN A N 1
ATOM 2108 C CA . ASN A 1 281 ? 14.845 -16.744 -21.833 1.00 91.25 281 ASN A CA 1
ATOM 2109 C C . ASN A 1 281 ? 14.308 -17.134 -20.444 1.00 91.25 281 ASN A C 1
ATOM 2111 O O . ASN A 1 281 ? 13.726 -18.205 -20.311 1.00 91.25 281 ASN A O 1
ATOM 2115 N N . ASP A 1 282 ? 14.542 -16.299 -19.429 1.00 87.81 282 ASP A N 1
ATOM 2116 C CA . ASP A 1 282 ? 14.195 -16.556 -18.026 1.00 87.81 282 ASP A CA 1
ATOM 2117 C C . ASP A 1 282 ? 13.470 -15.336 -17.422 1.00 87.81 282 ASP A C 1
ATOM 2119 O O . ASP A 1 282 ? 14.065 -14.532 -16.691 1.00 87.81 282 ASP A O 1
ATOM 2123 N N . PRO A 1 283 ? 12.204 -15.110 -17.822 1.00 86.62 283 PRO A N 1
ATOM 2124 C CA . PRO A 1 283 ? 11.425 -13.968 -17.352 1.00 86.62 283 PRO A CA 1
ATOM 2125 C C . PRO A 1 283 ? 11.106 -14.031 -15.859 1.00 86.62 283 PRO A C 1
ATOM 2127 O O . PRO A 1 283 ? 10.960 -12.976 -15.243 1.00 86.62 283 PRO A O 1
ATOM 2130 N N . ASP A 1 284 ? 11.036 -15.235 -15.297 1.00 83.75 284 ASP A N 1
ATOM 2131 C CA . ASP A 1 284 ? 10.635 -15.481 -13.914 1.00 83.75 284 ASP A CA 1
ATOM 2132 C C . ASP A 1 284 ? 11.734 -15.019 -12.941 1.00 83.75 284 ASP A C 1
ATOM 2134 O O . ASP A 1 284 ? 11.451 -14.349 -11.955 1.00 83.75 284 ASP A O 1
ATOM 2138 N N . HIS A 1 285 ? 13.015 -15.179 -13.297 1.00 86.38 285 HIS A N 1
ATOM 2139 C CA . HIS A 1 285 ? 14.132 -14.663 -12.491 1.00 86.38 285 HIS A CA 1
ATOM 2140 C C . HIS A 1 285 ? 14.642 -13.279 -12.928 1.00 86.38 285 HIS A C 1
ATOM 2142 O O . HIS A 1 285 ? 15.705 -12.830 -12.491 1.00 86.38 285 HIS A O 1
ATOM 2148 N N . THR A 1 286 ? 13.907 -12.552 -13.768 1.00 85.62 286 THR A N 1
ATOM 2149 C CA . THR A 1 286 ? 14.219 -11.151 -14.094 1.00 85.62 286 THR A CA 1
ATOM 2150 C C . THR A 1 286 ? 13.343 -10.231 -13.241 1.00 85.62 286 THR A C 1
ATOM 2152 O O . THR A 1 286 ? 12.198 -10.568 -12.984 1.00 85.62 286 THR A O 1
ATOM 2155 N N . PHE A 1 287 ? 13.824 -9.073 -12.771 1.00 84.75 287 PHE A N 1
ATOM 2156 C CA . PHE A 1 287 ? 13.007 -8.191 -11.914 1.00 84.75 287 PHE A CA 1
ATOM 2157 C C . PHE A 1 287 ? 11.970 -7.360 -12.688 1.00 84.75 287 PHE A C 1
ATOM 2159 O O . PHE A 1 287 ? 10.864 -7.119 -12.195 1.00 84.75 287 PHE A O 1
ATOM 2166 N N . TYR A 1 288 ? 12.313 -6.895 -13.895 1.00 85.25 288 TYR A N 1
ATOM 2167 C CA . TYR A 1 288 ? 11.371 -6.205 -14.775 1.00 85.25 288 TYR A CA 1
ATOM 2168 C C . TYR A 1 288 ? 10.976 -7.077 -15.967 1.00 85.25 288 TYR A C 1
ATOM 2170 O O . TYR A 1 288 ? 11.810 -7.703 -16.611 1.00 85.25 288 TYR A O 1
ATOM 2178 N N . TRP A 1 289 ? 9.698 -7.062 -16.327 1.00 88.31 289 TRP A N 1
ATOM 2179 C CA . TRP A 1 289 ? 9.202 -7.717 -17.529 1.00 88.31 289 TRP A CA 1
ATOM 2180 C C . TRP A 1 289 ? 9.242 -6.754 -18.713 1.00 88.31 289 TRP A C 1
ATOM 2182 O O . TRP A 1 289 ? 9.945 -6.994 -19.691 1.00 88.31 289 TRP A O 1
ATOM 2192 N N . ILE A 1 290 ? 8.547 -5.622 -18.605 1.00 83.75 290 ILE A N 1
ATOM 2193 C CA . ILE A 1 290 ? 8.610 -4.507 -19.563 1.00 83.75 290 ILE A CA 1
ATOM 2194 C C . ILE A 1 290 ? 9.551 -3.445 -18.984 1.00 83.75 290 ILE A C 1
ATOM 2196 O O . ILE A 1 290 ? 9.619 -3.324 -17.764 1.00 83.75 290 ILE A O 1
ATOM 2200 N N . PRO A 1 291 ? 10.300 -2.662 -19.783 1.00 78.38 291 PRO A N 1
ATOM 2201 C CA . PRO A 1 291 ? 11.108 -1.576 -19.237 1.00 78.38 291 PRO A CA 1
ATOM 2202 C C . PRO A 1 291 ? 10.287 -0.684 -18.296 1.00 78.38 291 PRO A C 1
ATOM 2204 O O . PRO A 1 291 ? 9.274 -0.114 -18.703 1.00 78.38 291 PRO A O 1
ATOM 2207 N N . ASN A 1 292 ? 10.740 -0.570 -17.045 1.00 62.47 292 ASN A N 1
ATOM 2208 C CA . ASN A 1 292 ? 10.055 0.102 -15.932 1.00 62.47 292 ASN A CA 1
ATOM 2209 C C . ASN A 1 292 ? 8.778 -0.587 -15.389 1.00 62.47 292 ASN A C 1
ATOM 2211 O O . ASN A 1 292 ? 8.092 0.015 -14.576 1.00 62.47 292 ASN A O 1
ATOM 2215 N N . PHE A 1 293 ? 8.462 -1.835 -15.754 1.00 54.28 293 PHE A N 1
ATOM 2216 C CA . PHE A 1 293 ? 7.336 -2.614 -15.206 1.00 54.28 293 PHE A CA 1
ATOM 2217 C C . PHE A 1 293 ? 7.778 -4.029 -14.810 1.00 54.28 293 PHE A C 1
ATOM 2219 O O . PHE A 1 293 ? 8.554 -4.666 -15.514 1.00 54.28 293 PHE A O 1
ATOM 2226 N N . LYS A 1 294 ? 7.325 -4.523 -13.656 1.00 50.41 294 LYS A N 1
ATOM 2227 C CA . LYS A 1 294 ? 7.877 -5.725 -12.999 1.00 50.41 294 LYS A CA 1
ATOM 2228 C C . LYS A 1 294 ? 7.469 -7.054 -13.655 1.00 50.41 294 LYS A C 1
ATOM 2230 O O . LYS A 1 294 ? 6.371 -7.153 -14.206 1.00 50.41 294 LYS A O 1
ATOM 2235 N N . SER A 1 295 ? 8.331 -8.064 -13.555 1.00 43.84 295 SER A N 1
ATOM 2236 C CA . SER A 1 295 ? 7.995 -9.482 -13.797 1.00 43.84 295 SER A CA 1
ATOM 2237 C C . SER A 1 295 ? 7.385 -10.103 -12.542 1.00 43.84 295 SER A C 1
ATOM 2239 O O . SER A 1 295 ? 7.542 -9.593 -11.431 1.00 43.84 295 SER A O 1
ATOM 2241 N N . TYR A 1 296 ? 6.597 -11.148 -12.748 1.00 45.22 296 TYR A N 1
ATOM 2242 C CA . TYR A 1 296 ? 5.797 -11.812 -11.729 1.00 45.22 296 TYR A CA 1
ATOM 2243 C C . TYR A 1 296 ? 6.623 -12.717 -10.788 1.00 45.22 296 TYR A C 1
ATOM 2245 O O . TYR A 1 296 ? 7.189 -13.683 -11.264 1.00 45.22 296 TYR A O 1
ATOM 2253 N N . ASP A 1 297 ? 6.639 -12.424 -9.477 1.00 37.91 297 ASP A N 1
ATOM 2254 C CA . ASP A 1 297 ? 6.200 -13.289 -8.352 1.00 37.91 297 ASP A CA 1
ATOM 2255 C C . ASP A 1 297 ? 6.296 -12.493 -7.029 1.00 37.91 297 ASP A C 1
ATOM 2257 O O . ASP A 1 297 ? 7.351 -12.333 -6.428 1.00 37.91 297 ASP A O 1
ATOM 2261 N N . TRP A 1 298 ? 5.171 -11.940 -6.570 1.00 37.12 298 TRP A N 1
ATOM 2262 C CA . TRP A 1 298 ? 5.034 -11.377 -5.211 1.00 37.12 298 TRP A CA 1
ATOM 2263 C C . TRP A 1 298 ? 4.086 -12.225 -4.348 1.00 37.12 298 TRP A C 1
ATOM 2265 O O . TRP A 1 298 ? 3.717 -11.827 -3.240 1.00 37.12 298 TRP A O 1
ATOM 2275 N N . SER A 1 299 ? 3.636 -13.380 -4.857 1.00 37.16 299 SER A N 1
ATOM 2276 C CA . SER A 1 299 ? 2.556 -14.164 -4.246 1.00 37.16 299 SER A CA 1
ATOM 2277 C C . SER A 1 299 ? 2.986 -14.839 -2.945 1.00 37.16 299 SER A C 1
ATOM 2279 O O . SER A 1 299 ? 2.221 -14.871 -1.981 1.00 37.16 299 SER A O 1
ATOM 2281 N N . SER A 1 300 ? 4.246 -15.267 -2.863 1.00 33.16 300 SER A N 1
ATOM 2282 C CA . SER A 1 300 ? 4.829 -15.831 -1.643 1.00 33.16 300 SER A CA 1
ATOM 2283 C C . SER A 1 300 ? 5.139 -14.774 -0.564 1.00 33.16 300 SER A C 1
ATOM 2285 O O . SER A 1 300 ? 5.350 -15.126 0.601 1.00 33.16 300 SER A O 1
ATOM 2287 N N . GLU A 1 301 ? 5.116 -13.481 -0.919 1.00 39.16 301 GLU A N 1
ATOM 2288 C CA . GLU A 1 301 ? 5.600 -12.365 -0.095 1.00 39.16 301 GLU A CA 1
ATOM 2289 C C . GLU A 1 301 ? 4.486 -11.445 0.415 1.00 39.16 301 GLU A C 1
ATOM 2291 O O . GLU A 1 301 ? 4.510 -11.055 1.580 1.00 39.16 301 GLU A O 1
ATOM 2296 N N . ALA A 1 302 ? 3.469 -11.139 -0.397 1.00 33.06 302 ALA A N 1
ATOM 2297 C CA . ALA A 1 302 ? 2.343 -10.306 0.032 1.00 33.06 302 ALA A CA 1
ATOM 2298 C C . ALA A 1 302 ? 1.385 -11.059 0.977 1.00 33.06 302 ALA A C 1
ATOM 2300 O O . ALA A 1 302 ? 0.882 -10.469 1.939 1.00 33.06 302 ALA A O 1
ATOM 2301 N N . LEU A 1 303 ? 1.208 -12.377 0.783 1.00 35.16 303 LEU A N 1
ATOM 2302 C CA . LEU A 1 303 ? 0.540 -13.218 1.782 1.00 35.16 303 LEU A CA 1
ATOM 2303 C C . LEU A 1 303 ? 1.343 -13.286 3.074 1.00 35.16 303 LEU A C 1
ATOM 2305 O O . LEU A 1 303 ? 0.758 -13.074 4.127 1.00 35.16 303 LEU A O 1
ATOM 2309 N N . ASN A 1 304 ? 2.666 -13.449 3.006 1.00 37.28 304 ASN A N 1
ATOM 2310 C CA . ASN A 1 304 ? 3.516 -13.496 4.196 1.00 37.28 304 ASN A CA 1
ATOM 2311 C C . ASN A 1 304 ? 3.624 -12.145 4.908 1.00 37.28 304 ASN A C 1
ATOM 2313 O O . ASN A 1 304 ? 3.730 -12.123 6.124 1.00 37.28 304 ASN A O 1
ATOM 2317 N N . ALA A 1 305 ? 3.594 -11.014 4.202 1.00 33.44 305 ALA A N 1
ATOM 2318 C CA . ALA A 1 305 ? 3.557 -9.693 4.821 1.00 33.44 305 ALA A CA 1
ATOM 2319 C C . ALA A 1 305 ? 2.218 -9.475 5.537 1.00 33.44 305 ALA A C 1
ATOM 2321 O O . ALA A 1 305 ? 2.217 -8.989 6.660 1.00 33.44 305 ALA A O 1
ATOM 2322 N N . SER A 1 306 ? 1.090 -9.905 4.959 1.00 35.00 306 SER A N 1
ATOM 2323 C CA . SER A 1 306 ? -0.226 -9.827 5.612 1.00 35.00 306 SER A CA 1
ATOM 2324 C C . SER A 1 306 ? -0.414 -10.845 6.755 1.00 35.00 306 SER A C 1
ATOM 2326 O O . SER A 1 306 ? -0.937 -10.475 7.806 1.00 35.00 306 SER A O 1
ATOM 2328 N N . GLU A 1 307 ? 0.091 -12.079 6.618 1.00 37.28 307 GLU A N 1
ATOM 2329 C CA . GLU A 1 307 ? 0.138 -13.105 7.673 1.00 37.28 307 GLU A CA 1
ATOM 2330 C C . GLU A 1 307 ? 1.102 -12.696 8.796 1.00 37.28 307 GLU A C 1
ATOM 2332 O O . GLU A 1 307 ? 0.750 -12.801 9.968 1.00 37.28 307 GLU A O 1
ATOM 2337 N N . LYS A 1 308 ? 2.273 -12.122 8.480 1.00 37.12 308 LYS A N 1
ATOM 2338 C CA . LYS A 1 308 ? 3.210 -11.586 9.484 1.00 37.12 308 LYS A CA 1
ATOM 2339 C C . LYS A 1 308 ? 2.720 -10.283 10.106 1.00 37.12 308 LYS A C 1
ATOM 2341 O O . LYS A 1 308 ? 2.966 -10.079 11.286 1.00 37.12 308 LYS A O 1
ATOM 2346 N N . LEU A 1 309 ? 1.980 -9.429 9.397 1.00 34.38 309 LEU A N 1
ATOM 2347 C CA . LEU A 1 309 ? 1.316 -8.256 9.986 1.00 34.38 309 LEU A CA 1
ATOM 2348 C C . LEU A 1 309 ? 0.159 -8.669 10.913 1.00 34.38 309 LEU A C 1
ATOM 2350 O O . LEU A 1 309 ? -0.068 -8.007 11.924 1.00 34.38 309 LEU A O 1
ATOM 2354 N N . ALA A 1 310 ? -0.531 -9.780 10.628 1.00 36.12 310 ALA A N 1
ATOM 2355 C CA . ALA A 1 310 ? -1.498 -10.391 11.545 1.00 36.12 310 ALA A CA 1
ATOM 2356 C C . ALA A 1 310 ? -0.814 -11.061 12.757 1.00 36.12 310 ALA A C 1
ATOM 2358 O O . ALA A 1 310 ? -1.341 -11.007 13.867 1.00 36.12 310 ALA A O 1
ATOM 2359 N N . GLN A 1 311 ? 0.390 -11.614 12.581 1.00 34.16 311 GLN A N 1
ATOM 2360 C CA . GLN A 1 311 ? 1.190 -12.211 13.657 1.00 34.16 311 GLN A CA 1
ATOM 2361 C C . GLN A 1 311 ? 1.876 -11.159 14.554 1.00 34.16 311 GLN A C 1
ATOM 2363 O O . GLN A 1 311 ? 1.906 -11.304 15.771 1.00 34.16 311 GLN A O 1
ATOM 2368 N N . VAL A 1 312 ? 2.320 -10.029 13.993 1.00 36.22 312 VAL A N 1
ATOM 2369 C CA . VAL A 1 312 ? 2.839 -8.866 14.743 1.00 36.22 312 VAL A CA 1
ATOM 2370 C C . VAL A 1 312 ? 1.729 -8.163 15.539 1.00 36.22 312 VAL A C 1
ATOM 2372 O O . VAL A 1 312 ? 1.996 -7.605 16.600 1.00 36.22 312 VAL A O 1
ATOM 2375 N N . ALA A 1 313 ? 0.470 -8.239 15.091 1.00 37.03 313 ALA A N 1
ATOM 2376 C CA . ALA A 1 313 ? -0.682 -7.770 15.864 1.00 37.03 313 ALA A CA 1
ATOM 2377 C C . ALA A 1 313 ? -1.021 -8.677 17.071 1.00 37.03 313 ALA A C 1
ATOM 2379 O O . ALA A 1 313 ? -1.681 -8.221 18.005 1.00 37.03 313 ALA A O 1
ATOM 2380 N N . SER A 1 314 ? -0.554 -9.932 17.071 1.00 34.53 314 SER A N 1
ATOM 2381 C CA . SER A 1 314 ? -0.668 -10.878 18.193 1.00 34.53 314 SER A CA 1
ATOM 2382 C C . SER A 1 314 ? 0.441 -10.677 19.238 1.00 34.53 314 SER A C 1
ATOM 2384 O O . SER A 1 314 ? 0.178 -10.756 20.436 1.00 34.53 314 SER A O 1
ATOM 2386 N N . ASP A 1 315 ? 1.660 -10.332 18.814 1.00 33.75 315 ASP A N 1
ATOM 2387 C CA . ASP A 1 315 ? 2.844 -10.262 19.687 1.00 33.75 315 ASP A CA 1
ATOM 2388 C C . ASP A 1 315 ? 3.091 -8.862 20.280 1.00 33.75 315 ASP A C 1
ATOM 2390 O O . ASP A 1 315 ? 4.219 -8.363 20.352 1.00 33.75 315 ASP A O 1
ATOM 2394 N N . SER A 1 316 ? 2.029 -8.222 20.779 1.00 39.09 316 SER A N 1
ATOM 2395 C CA . SER A 1 316 ? 2.117 -7.053 21.666 1.00 39.09 316 SER A CA 1
ATOM 2396 C C . SER A 1 316 ? 2.676 -7.472 23.037 1.00 39.09 316 SER A C 1
ATOM 2398 O O . SER A 1 316 ? 1.997 -7.423 24.066 1.00 39.09 316 SER A O 1
ATOM 2400 N N . ASN A 1 317 ? 3.938 -7.894 23.068 1.00 49.72 317 ASN A N 1
ATOM 2401 C CA . ASN A 1 317 ? 4.629 -8.227 24.299 1.00 49.72 317 ASN A CA 1
ATOM 2402 C C . ASN A 1 317 ? 4.861 -6.938 25.095 1.00 49.72 317 ASN A C 1
ATOM 2404 O O . ASN A 1 317 ? 5.531 -6.010 24.642 1.00 49.72 317 ASN A O 1
ATOM 2408 N N . VAL A 1 318 ? 4.316 -6.910 26.311 1.00 48.66 318 VAL A N 1
ATOM 2409 C CA . VAL A 1 318 ? 4.429 -5.857 27.340 1.00 48.66 318 VAL A CA 1
ATOM 2410 C C . VAL A 1 318 ? 5.857 -5.290 27.475 1.00 48.66 318 VAL A C 1
ATOM 2412 O O . VAL A 1 318 ? 6.038 -4.112 27.779 1.00 48.66 318 VAL A O 1
ATOM 2415 N N . LEU A 1 319 ? 6.873 -6.100 27.165 1.00 48.78 319 LEU A N 1
ATOM 2416 C CA . LEU A 1 319 ? 8.294 -5.741 27.138 1.00 48.78 319 LEU A CA 1
ATOM 2417 C C . LEU A 1 319 ? 8.636 -4.646 26.106 1.00 48.78 319 LEU A C 1
ATOM 2419 O O . LEU A 1 319 ? 9.382 -3.721 26.425 1.00 48.78 319 LEU A O 1
ATOM 2423 N N . SER A 1 320 ? 8.055 -4.690 24.902 1.00 53.84 320 SER A N 1
ATOM 2424 C CA . SER A 1 320 ? 8.278 -3.679 23.853 1.00 53.84 320 SER A CA 1
ATOM 2425 C C . SER A 1 320 ? 7.606 -2.348 24.194 1.00 53.84 320 SER A C 1
ATOM 2427 O O . SER A 1 320 ? 8.154 -1.279 23.923 1.00 53.84 320 SER A O 1
ATOM 2429 N N . ALA A 1 321 ? 6.437 -2.405 24.839 1.00 52.53 321 ALA A N 1
ATOM 2430 C CA . ALA A 1 321 ? 5.731 -1.225 25.328 1.00 52.53 321 ALA A CA 1
ATOM 2431 C C . ALA A 1 321 ? 6.489 -0.547 26.485 1.00 52.53 321 ALA A C 1
ATOM 2433 O O . ALA A 1 321 ? 6.633 0.677 26.481 1.00 52.53 321 ALA A O 1
ATOM 2434 N N . ALA A 1 322 ? 7.034 -1.331 27.423 1.00 51.06 322 ALA A N 1
ATOM 2435 C CA . ALA A 1 322 ? 7.858 -0.830 28.523 1.00 51.06 322 ALA A CA 1
ATOM 2436 C C . ALA A 1 322 ? 9.163 -0.184 28.024 1.00 51.06 322 ALA A C 1
ATOM 2438 O O . ALA A 1 322 ? 9.509 0.916 28.454 1.00 51.06 322 ALA A O 1
ATOM 2439 N N . TRP A 1 323 ? 9.850 -0.808 27.061 1.00 59.19 323 TRP A N 1
ATOM 2440 C CA . TRP A 1 323 ? 11.067 -0.248 26.462 1.00 59.19 323 TRP A CA 1
ATOM 2441 C C . TRP A 1 323 ? 10.796 1.039 25.668 1.00 59.19 323 TRP A C 1
ATOM 2443 O O . TRP A 1 323 ? 11.533 2.015 25.785 1.00 59.19 323 TRP A O 1
ATOM 2453 N N . ALA A 1 324 ? 9.696 1.089 24.913 1.00 53.25 324 ALA A N 1
ATOM 2454 C CA . ALA A 1 324 ? 9.300 2.292 24.185 1.00 53.25 324 ALA A CA 1
ATOM 2455 C C . ALA A 1 324 ? 8.892 3.446 25.117 1.00 53.25 324 ALA A C 1
ATOM 2457 O O . ALA A 1 324 ? 9.156 4.605 24.799 1.00 53.25 324 ALA A O 1
ATOM 2458 N N . TRP A 1 325 ? 8.256 3.147 26.256 1.00 64.75 325 TRP A N 1
ATOM 2459 C CA . TRP A 1 325 ? 7.966 4.145 27.289 1.00 64.75 325 TRP A CA 1
ATOM 2460 C C . TRP A 1 325 ? 9.258 4.689 27.906 1.00 64.75 325 TRP A C 1
ATOM 2462 O O . TRP A 1 325 ? 9.428 5.904 27.992 1.00 64.75 325 TRP A O 1
ATOM 2472 N N . LEU A 1 326 ? 10.202 3.803 28.241 1.00 59.69 326 LEU A N 1
ATOM 2473 C CA . LEU A 1 326 ? 11.506 4.169 28.793 1.00 59.69 326 LEU A CA 1
ATOM 2474 C C . LEU A 1 326 ? 12.283 5.089 27.833 1.00 59.69 326 LEU A C 1
ATOM 2476 O O . LEU A 1 326 ? 12.720 6.166 28.233 1.00 59.69 326 LEU A O 1
ATOM 2480 N N . LEU A 1 327 ? 12.377 4.724 26.549 1.00 60.69 327 LEU A N 1
ATOM 2481 C CA . LEU A 1 327 ? 12.996 5.568 25.518 1.00 60.69 327 LEU A CA 1
ATOM 2482 C C . LEU A 1 327 ? 12.282 6.916 25.353 1.00 60.69 327 LEU A C 1
ATOM 2484 O O . LEU A 1 327 ? 12.942 7.929 25.136 1.00 60.69 327 LEU A O 1
ATOM 2488 N N . GLY A 1 328 ? 10.952 6.948 25.490 1.00 54.84 328 GLY A N 1
ATOM 2489 C CA . GLY A 1 328 ? 10.171 8.184 25.472 1.00 54.84 328 GLY A CA 1
ATOM 2490 C C . GLY A 1 328 ? 10.562 9.140 26.600 1.00 54.84 328 GLY A C 1
ATOM 2491 O O . GLY A 1 328 ? 10.790 10.320 26.346 1.00 54.84 328 GLY A O 1
ATOM 2492 N N . VAL A 1 329 ? 10.725 8.624 27.822 1.00 64.56 329 VAL A N 1
ATOM 2493 C CA . VAL A 1 329 ? 11.194 9.411 28.975 1.00 64.56 329 VAL A CA 1
ATOM 2494 C C . VAL A 1 329 ? 12.612 9.937 28.739 1.00 64.56 329 VAL A C 1
ATOM 2496 O O . VAL A 1 329 ? 12.864 11.123 28.950 1.00 64.56 329 VAL A O 1
ATOM 2499 N N . PHE A 1 330 ? 13.528 9.103 28.236 1.00 61.22 330 PHE A N 1
ATOM 2500 C CA . PHE A 1 330 ? 14.896 9.536 27.926 1.00 61.22 330 PHE A CA 1
ATOM 2501 C C . PHE A 1 330 ? 14.947 10.594 26.818 1.00 61.22 330 PHE A C 1
ATOM 2503 O O . PHE A 1 330 ? 15.681 11.572 26.945 1.00 61.22 330 PHE A O 1
ATOM 2510 N N . ALA A 1 331 ? 14.130 10.461 25.772 1.00 57.56 331 ALA A N 1
ATOM 2511 C CA . ALA A 1 331 ? 14.025 11.465 24.717 1.00 57.56 331 ALA A CA 1
ATOM 2512 C C . ALA A 1 331 ? 13.483 12.802 25.251 1.00 57.56 331 ALA A C 1
ATOM 2514 O O . ALA A 1 331 ? 14.004 13.859 24.897 1.00 57.56 331 ALA A O 1
ATOM 2515 N N . SER A 1 332 ? 12.485 12.773 26.143 1.00 56.31 332 SER A N 1
ATOM 2516 C CA . SER A 1 332 ? 11.968 13.979 26.801 1.00 56.31 332 SER A CA 1
ATOM 2517 C C . SER A 1 332 ? 13.005 14.649 27.704 1.00 56.31 332 SER A C 1
ATOM 2519 O O . SER A 1 332 ? 13.096 15.874 27.709 1.00 56.31 332 SER A O 1
ATOM 2521 N N . ILE A 1 333 ? 13.822 13.872 28.423 1.00 59.66 333 ILE A N 1
ATOM 2522 C CA . ILE A 1 333 ? 14.931 14.396 29.233 1.00 59.66 333 ILE A CA 1
ATOM 2523 C C . ILE A 1 333 ? 15.997 15.034 28.331 1.00 59.66 333 ILE A C 1
ATOM 2525 O O . ILE A 1 333 ? 16.413 16.163 28.583 1.00 59.66 333 ILE A O 1
ATOM 2529 N N . GLY A 1 334 ? 16.395 14.361 27.247 1.00 61.03 334 GLY A N 1
ATOM 2530 C CA . GLY A 1 334 ? 17.345 14.905 26.272 1.00 61.03 334 GLY A CA 1
ATOM 2531 C C . GLY A 1 334 ? 16.855 16.215 25.648 1.00 61.03 334 GLY A C 1
ATOM 2532 O O . GLY A 1 334 ? 17.606 17.188 25.579 1.00 61.03 334 GLY A O 1
ATOM 2533 N N . ALA A 1 335 ? 15.572 16.280 25.280 1.00 58.78 335 ALA A N 1
ATOM 2534 C CA . ALA A 1 335 ? 14.942 17.497 24.777 1.00 58.78 335 ALA A CA 1
ATOM 2535 C C . ALA A 1 335 ? 14.918 18.614 25.832 1.00 58.78 335 ALA A C 1
ATOM 2537 O O . ALA A 1 335 ? 15.283 19.742 25.516 1.00 58.78 335 ALA A O 1
ATOM 2538 N N . PHE A 1 336 ? 14.564 18.300 27.084 1.00 61.09 336 PHE A N 1
ATOM 2539 C CA . PHE A 1 336 ? 14.560 19.258 28.194 1.00 61.09 336 PHE A CA 1
ATOM 2540 C C . PHE A 1 336 ? 15.943 19.879 28.432 1.00 61.09 336 PHE A C 1
ATOM 2542 O O . PHE A 1 336 ? 16.049 21.095 28.614 1.00 61.09 336 PHE A O 1
ATOM 2549 N N . PHE A 1 337 ? 17.010 19.076 28.394 1.00 61.03 337 PHE A N 1
ATOM 2550 C CA . PHE A 1 337 ? 18.378 19.579 28.523 1.00 61.03 337 PHE A CA 1
ATOM 2551 C C . PHE A 1 337 ? 18.796 20.418 27.313 1.00 61.03 337 PHE A C 1
ATOM 2553 O O . PHE A 1 337 ? 19.332 21.508 27.505 1.00 61.03 337 PHE A O 1
ATOM 2560 N N . ALA A 1 338 ? 18.481 19.982 26.089 1.00 60.38 338 ALA A N 1
ATOM 2561 C CA . ALA A 1 338 ? 18.768 20.749 24.877 1.00 60.38 338 ALA A CA 1
ATOM 2562 C C . ALA A 1 338 ? 18.066 22.121 24.871 1.00 60.38 338 ALA A C 1
ATOM 2564 O O . ALA A 1 338 ? 18.679 23.127 24.517 1.00 60.38 338 ALA A O 1
ATOM 2565 N N . THR A 1 339 ? 16.808 22.190 25.319 1.00 63.34 339 THR A N 1
ATOM 2566 C CA . THR A 1 339 ? 16.064 23.455 25.419 1.00 63.34 339 THR A CA 1
ATOM 2567 C C . THR A 1 339 ? 16.546 24.325 26.573 1.00 63.34 339 THR A C 1
ATOM 2569 O O . THR A 1 339 ? 16.656 25.536 26.418 1.00 63.34 339 THR A O 1
ATOM 2572 N N . SER A 1 340 ? 16.883 23.734 27.723 1.00 63.72 340 SER A N 1
ATOM 2573 C CA . SER A 1 340 ? 17.380 24.485 28.887 1.00 63.72 340 SER A CA 1
ATOM 2574 C C . SER A 1 340 ? 18.782 25.057 28.643 1.00 63.72 340 SER A C 1
ATOM 2576 O O . SER A 1 340 ? 19.119 26.117 29.167 1.00 63.72 340 SER A O 1
ATOM 2578 N N . TRP A 1 341 ? 19.582 24.401 27.795 1.00 63.06 341 TRP A N 1
ATOM 2579 C CA . TRP A 1 341 ? 20.925 24.837 27.407 1.00 63.06 341 TRP A CA 1
ATOM 2580 C C . TRP A 1 341 ? 20.936 26.185 26.676 1.00 63.06 341 TRP A C 1
ATOM 2582 O O . TRP A 1 341 ? 21.839 26.997 26.886 1.00 63.06 341 TRP A O 1
ATOM 2592 N N . GLN A 1 342 ? 19.890 26.478 25.894 1.00 60.56 342 GLN A N 1
ATOM 2593 C CA . GLN A 1 342 ? 19.744 27.760 25.191 1.00 60.56 342 GLN A CA 1
ATOM 2594 C C . GLN A 1 342 ? 19.649 28.965 26.144 1.00 60.56 342 GLN A C 1
ATOM 2596 O O . GLN A 1 342 ? 19.903 30.094 25.730 1.00 60.56 342 GLN A O 1
ATOM 2601 N N . TYR A 1 343 ? 19.345 28.731 27.424 1.00 61.22 343 TYR A N 1
ATOM 2602 C CA . TYR A 1 343 ? 19.164 29.774 28.434 1.00 61.22 343 TYR A CA 1
ATOM 2603 C C . TYR A 1 343 ? 20.371 29.965 29.365 1.00 61.22 3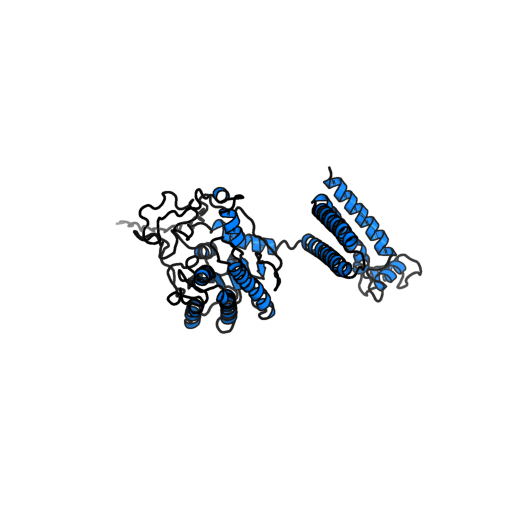43 TYR A C 1
ATOM 2605 O O . TYR A 1 343 ? 20.350 30.855 30.216 1.00 61.22 343 TYR A O 1
ATOM 2613 N N . VAL A 1 344 ? 21.445 29.180 29.218 1.00 64.19 344 VAL A N 1
ATOM 2614 C CA . VAL A 1 344 ? 22.640 29.311 30.067 1.00 64.19 344 VAL A CA 1
ATOM 2615 C C . VAL A 1 344 ? 23.541 30.439 29.543 1.00 64.19 344 VAL A C 1
ATOM 2617 O O . VAL A 1 344 ? 24.074 30.387 28.433 1.00 64.19 344 VAL A O 1
ATOM 2620 N N . GLY A 1 345 ? 23.735 31.481 30.356 1.00 56.16 345 GLY A N 1
ATOM 2621 C CA . GLY A 1 345 ? 24.543 32.672 30.053 1.00 56.16 345 GLY A CA 1
ATOM 2622 C C . GLY A 1 345 ? 26.064 32.464 30.115 1.00 56.16 345 GLY A C 1
ATOM 2623 O O . GLY A 1 345 ? 26.757 33.256 30.744 1.00 56.16 345 GLY A O 1
ATOM 2624 N N . ALA A 1 346 ? 26.591 31.398 29.509 1.00 60.69 346 ALA A N 1
ATOM 2625 C CA . ALA A 1 346 ? 28.035 31.167 29.377 1.00 60.69 346 ALA A CA 1
ATOM 2626 C C . ALA A 1 346 ? 28.622 31.865 28.128 1.00 60.69 346 ALA A C 1
ATOM 2628 O O . ALA A 1 346 ? 27.892 32.156 27.174 1.00 60.69 346 ALA A O 1
ATOM 2629 N N . SER A 1 347 ? 29.937 32.121 28.119 1.00 68.50 347 SER A N 1
ATOM 2630 C CA . SER A 1 347 ? 30.659 32.621 26.937 1.00 68.50 347 SER A CA 1
ATOM 2631 C C . SER A 1 347 ? 30.611 31.608 25.783 1.00 68.50 347 SER A C 1
ATOM 2633 O O . SER A 1 347 ? 30.566 30.401 26.020 1.00 68.50 347 SER A O 1
ATOM 2635 N N . GLU A 1 348 ? 30.623 32.081 24.532 1.00 64.06 348 GLU A N 1
ATOM 2636 C CA . GLU A 1 348 ? 30.427 31.229 23.342 1.00 64.06 348 GLU A CA 1
ATOM 2637 C C . GLU A 1 348 ? 31.455 30.090 23.232 1.00 64.06 348 GLU A C 1
ATOM 2639 O O . GLU A 1 348 ? 31.073 28.946 23.010 1.00 64.06 348 GLU A O 1
ATOM 2644 N N . VAL A 1 349 ? 32.730 30.355 23.541 1.00 60.34 349 VAL A N 1
ATOM 2645 C CA . VAL A 1 349 ? 33.805 29.339 23.526 1.00 60.34 349 VAL A CA 1
ATOM 2646 C C . VAL A 1 349 ? 33.581 28.227 24.567 1.00 60.34 349 VAL A C 1
ATOM 2648 O O . VAL A 1 349 ? 33.929 27.071 24.337 1.00 60.34 349 VAL A O 1
ATOM 2651 N N . SER A 1 350 ? 32.965 28.551 25.710 1.00 70.12 350 SER A N 1
ATOM 2652 C CA . SER A 1 350 ? 32.618 27.567 26.749 1.00 70.12 350 SER A CA 1
ATOM 2653 C C . SER A 1 350 ? 31.397 26.727 26.352 1.00 70.12 350 SER A C 1
ATOM 2655 O O . SER A 1 350 ? 31.317 25.541 26.672 1.00 70.12 350 SER A O 1
ATOM 2657 N N . LYS A 1 351 ? 30.461 27.313 25.593 1.00 66.12 351 LYS A N 1
ATOM 2658 C CA . LYS A 1 351 ? 29.250 26.626 25.128 1.00 66.12 351 LYS A CA 1
ATOM 2659 C C . LYS A 1 351 ? 29.549 25.520 24.124 1.00 66.12 351 LYS A C 1
ATOM 2661 O O . LYS A 1 351 ? 28.948 24.457 24.237 1.00 66.12 351 LYS A O 1
ATOM 2666 N N . GLU A 1 352 ? 30.465 25.752 23.188 1.00 72.31 352 GLU A N 1
ATOM 2667 C CA . GLU A 1 352 ? 30.828 24.762 22.165 1.00 72.31 352 GLU A CA 1
ATOM 2668 C C . GLU A 1 352 ? 31.515 23.539 22.781 1.00 72.31 352 GLU A C 1
ATOM 2670 O O . GLU A 1 352 ? 31.055 22.418 22.580 1.00 72.31 352 GLU A O 1
ATOM 2675 N N . HIS A 1 353 ? 32.524 23.744 23.636 1.00 75.75 353 HIS A N 1
ATOM 2676 C CA . HIS A 1 353 ? 33.224 22.639 24.306 1.00 75.75 353 HIS A CA 1
ATOM 2677 C C . HIS A 1 353 ? 32.297 21.795 25.193 1.00 75.75 353 HIS A C 1
ATOM 2679 O O . HIS A 1 353 ? 32.401 20.568 25.222 1.00 75.75 353 HIS A O 1
ATOM 2685 N N . ILE A 1 354 ? 31.376 22.430 25.925 1.00 70.75 354 ILE A N 1
ATOM 2686 C CA . ILE A 1 354 ? 30.431 21.693 26.774 1.00 70.75 354 ILE A CA 1
ATOM 2687 C C . ILE A 1 354 ? 29.376 20.974 25.921 1.00 70.75 354 ILE A C 1
ATOM 2689 O O . ILE A 1 354 ? 28.976 19.860 26.260 1.00 70.75 354 ILE A O 1
ATOM 2693 N N . TRP A 1 355 ? 28.948 21.566 24.804 1.00 75.56 355 TRP A N 1
ATOM 2694 C CA . TRP A 1 355 ? 28.011 20.936 23.875 1.00 75.56 355 TRP A CA 1
ATOM 2695 C C . TRP A 1 355 ? 28.609 19.702 23.187 1.00 75.56 355 TRP A C 1
ATOM 2697 O O . TRP A 1 355 ? 27.955 18.661 23.104 1.00 75.56 355 TRP A O 1
ATOM 2707 N N . GLU A 1 356 ? 29.864 19.776 22.751 1.00 75.44 356 GLU A N 1
ATOM 2708 C CA . GLU A 1 356 ? 30.599 18.631 22.203 1.00 75.44 356 GLU A CA 1
ATOM 2709 C C . GLU A 1 356 ? 30.766 17.519 23.246 1.00 75.44 356 GLU A C 1
ATOM 2711 O O . GLU A 1 356 ? 30.459 16.358 22.975 1.00 75.44 356 GLU A O 1
ATOM 2716 N N . TRP A 1 357 ? 31.158 17.865 24.477 1.00 82.50 357 TRP A N 1
ATOM 2717 C CA . TRP A 1 357 ? 31.244 16.892 25.568 1.00 82.50 357 TRP A CA 1
ATOM 2718 C C . TRP A 1 357 ? 29.889 16.235 25.874 1.00 82.50 357 TRP A C 1
ATOM 2720 O O . TRP A 1 357 ? 29.819 15.022 26.086 1.00 82.50 357 TRP A O 1
ATOM 2730 N N . PHE A 1 358 ? 28.805 17.017 25.875 1.00 76.25 358 PHE A N 1
ATOM 2731 C CA . PHE A 1 358 ? 27.452 16.528 26.131 1.00 76.25 358 PHE A CA 1
ATOM 2732 C C . PHE A 1 358 ? 26.963 15.599 25.021 1.00 76.25 358 PHE A C 1
ATOM 2734 O O . PHE A 1 358 ? 26.473 14.513 25.312 1.00 76.25 358 PHE A O 1
ATOM 2741 N N . THR A 1 359 ? 27.110 15.994 23.756 1.00 71.50 359 THR A N 1
ATOM 2742 C CA . THR A 1 359 ? 26.698 15.175 22.606 1.00 71.50 359 THR A CA 1
ATOM 2743 C C . THR A 1 359 ? 27.485 13.869 22.538 1.00 71.50 359 THR A C 1
ATOM 2745 O O . THR A 1 359 ? 26.878 12.811 22.376 1.00 71.50 359 THR A O 1
ATOM 2748 N N . ALA A 1 360 ? 28.799 13.911 22.777 1.00 72.75 360 ALA A N 1
ATOM 2749 C CA . ALA A 1 360 ? 29.633 12.715 22.864 1.00 72.75 360 ALA A CA 1
ATOM 2750 C C . ALA A 1 360 ? 29.210 11.798 24.027 1.00 72.75 360 ALA A C 1
ATOM 2752 O O . ALA A 1 360 ? 29.103 10.581 23.865 1.00 72.75 360 ALA A O 1
ATOM 2753 N N . SER A 1 361 ? 28.909 12.379 25.193 1.00 74.19 361 SER A N 1
ATOM 2754 C CA . SER A 1 361 ? 28.445 11.642 26.375 1.00 74.19 361 SER A CA 1
ATOM 2755 C C . SER A 1 361 ? 27.047 11.046 26.169 1.00 74.19 361 SER A C 1
ATOM 2757 O O . SER A 1 361 ? 26.793 9.914 26.576 1.00 74.19 361 SER A O 1
ATOM 2759 N N . TRP A 1 362 ? 26.147 11.768 25.496 1.00 75.50 362 TRP A N 1
ATOM 2760 C CA . TRP A 1 362 ? 24.809 11.298 25.139 1.00 75.50 362 TRP A CA 1
ATOM 2761 C C . TRP A 1 362 ? 24.864 10.155 24.131 1.00 75.50 362 TRP A C 1
ATOM 2763 O O . TRP A 1 362 ? 24.177 9.153 24.307 1.00 75.50 362 TRP A O 1
ATOM 2773 N N . GLN A 1 363 ? 25.703 10.273 23.102 1.00 72.94 363 GLN A N 1
ATOM 2774 C CA . GLN A 1 363 ? 25.890 9.220 22.113 1.00 72.94 363 GLN A CA 1
ATOM 2775 C C . GLN A 1 363 ? 26.479 7.958 22.753 1.00 72.94 363 GLN A C 1
ATOM 2777 O O . GLN A 1 363 ? 25.920 6.879 22.569 1.00 72.94 363 GLN A O 1
ATOM 2782 N N . SER A 1 364 ? 27.518 8.105 23.582 1.00 73.88 364 SER A N 1
ATOM 2783 C CA . SER A 1 364 ? 28.119 7.003 24.347 1.00 73.88 364 SER A CA 1
ATOM 2784 C C . SER A 1 364 ? 27.106 6.319 25.274 1.00 73.88 364 SER A C 1
ATOM 2786 O O . SER A 1 364 ? 27.010 5.091 25.308 1.00 73.88 364 SER A O 1
ATOM 2788 N N . LEU A 1 365 ? 26.271 7.100 25.969 1.00 73.12 365 LEU A N 1
ATOM 2789 C CA . LEU A 1 365 ? 25.180 6.572 26.787 1.00 73.12 365 LEU A CA 1
ATOM 2790 C C . LEU A 1 365 ? 24.129 5.844 25.935 1.00 73.12 365 LEU A C 1
ATOM 2792 O O . LEU A 1 365 ? 23.685 4.764 26.311 1.00 73.12 365 LEU A O 1
ATOM 2796 N N . SER A 1 366 ? 23.736 6.401 24.789 1.00 69.88 366 SER A N 1
ATOM 2797 C CA . SER A 1 366 ? 22.774 5.775 23.872 1.00 69.88 366 SER A CA 1
ATOM 2798 C C . SER A 1 366 ? 23.300 4.438 23.351 1.00 69.88 366 SER A C 1
ATOM 2800 O O . SER A 1 366 ? 22.594 3.433 23.399 1.00 69.88 366 SER A O 1
ATOM 2802 N N . GLU A 1 367 ? 24.561 4.406 22.921 1.00 74.62 367 GLU A N 1
ATOM 2803 C CA . GLU A 1 367 ? 25.225 3.192 22.457 1.00 74.62 367 GLU A CA 1
ATOM 2804 C C . GLU A 1 367 ? 25.285 2.155 23.580 1.00 74.62 367 GLU A C 1
ATOM 2806 O O . GLU A 1 367 ? 24.908 1.007 23.356 1.00 74.62 367 GLU A O 1
ATOM 2811 N N . PHE A 1 368 ? 25.642 2.565 24.806 1.00 78.94 368 PHE A N 1
ATOM 2812 C CA . PHE A 1 368 ? 25.608 1.710 25.994 1.00 78.94 368 PHE A CA 1
ATOM 2813 C C . PHE A 1 368 ? 24.215 1.111 26.237 1.00 78.94 368 PHE A C 1
ATOM 2815 O O . PHE A 1 368 ? 24.114 -0.097 26.438 1.00 78.94 368 PHE A O 1
ATOM 2822 N N . LEU A 1 369 ? 23.159 1.934 26.206 1.00 72.19 369 LEU A N 1
ATOM 2823 C CA . LEU A 1 369 ? 21.769 1.537 26.475 1.00 72.19 369 LEU A CA 1
ATOM 2824 C C . LEU A 1 369 ? 21.186 0.617 25.394 1.00 72.19 369 LEU A C 1
ATOM 2826 O O . LEU A 1 369 ? 20.279 -0.166 25.677 1.00 72.19 369 LEU A O 1
ATOM 2830 N N . LEU A 1 370 ? 21.685 0.717 24.161 1.00 74.94 370 LEU A N 1
ATOM 2831 C CA . LEU A 1 370 ? 21.249 -0.108 23.036 1.00 74.94 370 LEU A CA 1
ATOM 2832 C C . LEU A 1 370 ? 21.941 -1.472 22.983 1.00 74.94 370 LEU A C 1
ATOM 2834 O O . LEU A 1 370 ? 21.466 -2.352 22.255 1.00 74.94 370 LEU A O 1
ATOM 2838 N N . ARG A 1 371 ? 23.018 -1.687 23.753 1.00 80.50 371 ARG A N 1
ATOM 2839 C CA . ARG A 1 371 ? 23.648 -3.008 23.830 1.00 80.50 371 ARG A CA 1
ATOM 2840 C C . ARG A 1 371 ? 22.648 -4.037 24.380 1.00 80.50 371 ARG A C 1
ATOM 2842 O O . ARG A 1 371 ? 21.928 -3.729 25.334 1.00 80.50 371 ARG A O 1
ATOM 2849 N N . PRO A 1 372 ? 22.539 -5.239 23.781 1.00 78.25 372 PRO A N 1
ATOM 2850 C CA . PRO A 1 372 ? 21.506 -6.207 24.152 1.00 78.25 372 PRO A CA 1
ATOM 2851 C C . PRO A 1 372 ? 21.528 -6.620 25.632 1.00 78.25 372 PRO A C 1
ATOM 2853 O O . PRO A 1 372 ? 20.466 -6.760 26.234 1.00 78.25 372 PRO A O 1
ATOM 2856 N N . ASP A 1 373 ? 22.715 -6.773 26.213 1.00 82.25 373 ASP A N 1
ATOM 2857 C CA . ASP A 1 373 ? 22.969 -7.057 27.631 1.00 82.25 373 ASP A CA 1
ATOM 2858 C C . ASP A 1 373 ? 22.451 -5.931 28.542 1.00 82.25 373 ASP A C 1
ATOM 2860 O O . ASP A 1 373 ? 21.648 -6.171 29.449 1.00 82.25 373 ASP A O 1
ATOM 2864 N N . ALA A 1 374 ? 22.813 -4.683 28.236 1.00 81.56 374 ALA A N 1
ATOM 2865 C CA . ALA A 1 374 ? 22.380 -3.512 28.992 1.00 81.56 374 ALA A CA 1
ATOM 2866 C C . ALA A 1 374 ? 20.877 -3.263 28.890 1.00 81.56 374 ALA A C 1
ATOM 2868 O O . ALA A 1 374 ? 20.206 -3.049 29.902 1.00 81.56 374 ALA A O 1
ATOM 2869 N N . ARG A 1 375 ? 20.331 -3.358 27.677 1.00 82.25 375 ARG A N 1
ATOM 2870 C CA . ARG A 1 375 ? 18.897 -3.246 27.419 1.00 82.25 375 ARG A CA 1
ATOM 2871 C C . ARG A 1 375 ? 18.111 -4.260 28.244 1.00 82.25 375 ARG A C 1
ATOM 2873 O O . ARG A 1 375 ? 17.146 -3.891 28.910 1.00 82.25 375 ARG A O 1
ATOM 2880 N N . ASN A 1 376 ? 18.518 -5.527 28.220 1.00 82.88 376 ASN A N 1
ATOM 2881 C CA . ASN A 1 376 ? 17.808 -6.589 28.926 1.00 82.88 376 ASN A CA 1
ATOM 2882 C C . ASN A 1 376 ? 17.869 -6.393 30.448 1.00 82.88 376 ASN A C 1
ATOM 2884 O O . ASN A 1 376 ? 16.839 -6.505 31.112 1.00 82.88 376 ASN A O 1
ATOM 2888 N N . ALA A 1 377 ? 19.030 -6.024 30.998 1.00 86.94 377 ALA A N 1
ATOM 2889 C CA . ALA A 1 377 ? 19.174 -5.739 32.425 1.00 86.94 377 ALA A CA 1
ATOM 2890 C C . ALA A 1 377 ? 18.294 -4.560 32.882 1.00 86.94 377 ALA A C 1
ATOM 2892 O O . ALA A 1 377 ? 17.649 -4.640 33.927 1.00 86.94 377 ALA A O 1
ATOM 2893 N N . ILE A 1 378 ? 18.204 -3.493 32.081 1.00 85.88 378 ILE A N 1
ATOM 2894 C CA . ILE A 1 378 ? 17.371 -2.315 32.375 1.00 85.88 378 ILE A CA 1
ATOM 2895 C C . ILE A 1 378 ? 15.879 -2.646 32.292 1.00 85.88 378 ILE A C 1
ATOM 2897 O O . ILE A 1 378 ? 15.102 -2.208 33.142 1.00 85.88 378 ILE A O 1
ATOM 2901 N N . ILE A 1 379 ? 15.465 -3.440 31.301 1.00 81.50 379 ILE A N 1
ATOM 2902 C CA . ILE A 1 379 ? 14.076 -3.899 31.187 1.00 81.50 379 ILE A CA 1
ATOM 2903 C C . ILE A 1 379 ? 13.694 -4.744 32.405 1.00 81.50 379 ILE A C 1
ATOM 2905 O O . ILE A 1 379 ? 12.647 -4.502 33.005 1.00 81.50 379 ILE A O 1
ATOM 2909 N N . VAL A 1 380 ? 14.547 -5.693 32.806 1.00 87.88 380 VAL A N 1
ATOM 2910 C CA . VAL A 1 380 ? 14.317 -6.510 34.007 1.00 87.88 380 VAL A CA 1
ATOM 2911 C C . VAL A 1 380 ? 14.233 -5.631 35.250 1.00 87.88 380 VAL A C 1
ATOM 2913 O O . VAL A 1 380 ? 13.290 -5.783 36.024 1.00 87.88 380 VAL A O 1
ATOM 2916 N N . TRP A 1 381 ? 15.152 -4.673 35.413 1.00 93.19 381 TRP A N 1
ATOM 2917 C CA . TRP A 1 381 ? 15.114 -3.718 36.521 1.00 93.19 381 TRP A CA 1
ATOM 2918 C C . TRP A 1 381 ? 13.760 -3.008 36.597 1.00 93.19 381 TRP A C 1
ATOM 2920 O O . TRP A 1 381 ? 13.099 -3.012 37.634 1.00 93.19 381 TRP A O 1
ATOM 2930 N N . PHE A 1 382 ? 13.320 -2.442 35.472 1.00 86.31 382 PHE A N 1
ATOM 2931 C CA . PHE A 1 382 ? 12.096 -1.658 35.393 1.00 86.31 382 PHE A CA 1
ATOM 2932 C C . PHE A 1 382 ? 10.852 -2.499 35.697 1.00 86.31 382 PHE A C 1
ATOM 2934 O O . PHE A 1 382 ? 10.009 -2.095 36.497 1.00 86.31 382 PHE A O 1
ATOM 2941 N N . VAL A 1 383 ? 10.749 -3.688 35.099 1.00 85.56 383 VAL A N 1
ATOM 2942 C CA . VAL A 1 383 ? 9.617 -4.598 35.312 1.00 85.56 383 VAL A CA 1
ATOM 2943 C C . VAL A 1 383 ? 9.554 -5.058 36.768 1.00 85.56 383 VAL A C 1
ATOM 2945 O O . VAL A 1 383 ? 8.497 -4.967 37.389 1.00 85.56 383 VAL A O 1
ATOM 2948 N N . VAL A 1 384 ? 10.677 -5.504 37.338 1.00 90.38 384 VAL A N 1
ATOM 2949 C CA . VAL A 1 384 ? 10.734 -5.984 38.727 1.00 90.38 384 VAL A CA 1
ATOM 2950 C C . VAL A 1 384 ? 10.413 -4.859 39.708 1.00 90.38 384 VAL A C 1
ATOM 2952 O O . VAL A 1 384 ? 9.623 -5.068 40.626 1.00 90.38 384 VAL A O 1
ATOM 2955 N N . PHE A 1 385 ? 10.948 -3.655 39.485 1.00 89.94 385 PHE A N 1
ATOM 2956 C CA . PHE A 1 385 ? 10.654 -2.487 40.312 1.00 89.94 385 PHE A CA 1
ATOM 2957 C C . PHE A 1 385 ? 9.148 -2.203 40.366 1.00 89.94 385 PHE A C 1
ATOM 2959 O O . PHE A 1 385 ? 8.577 -2.107 41.453 1.00 89.94 385 PHE A O 1
ATOM 2966 N N . TRP A 1 386 ? 8.486 -2.132 39.207 1.00 86.75 386 TRP A N 1
ATOM 2967 C CA . TRP A 1 386 ? 7.051 -1.855 39.152 1.00 86.75 386 TRP A CA 1
ATOM 2968 C C . TRP A 1 386 ? 6.204 -2.991 39.714 1.00 86.75 386 TRP A C 1
ATOM 2970 O O . TRP A 1 386 ? 5.236 -2.717 40.415 1.00 86.75 386 TRP A O 1
ATOM 2980 N N . ILE A 1 387 ? 6.575 -4.253 39.492 1.00 88.00 387 ILE A N 1
ATOM 2981 C CA . ILE A 1 387 ? 5.888 -5.382 40.133 1.00 88.00 387 ILE A CA 1
ATOM 2982 C C . ILE A 1 387 ? 5.964 -5.241 41.659 1.00 88.00 387 ILE A C 1
ATOM 2984 O O . ILE A 1 387 ? 4.928 -5.275 42.321 1.00 88.00 387 ILE A O 1
ATOM 2988 N N . CYS A 1 388 ? 7.153 -5.008 42.223 1.00 86.44 388 CYS A N 1
ATOM 2989 C CA . CYS A 1 388 ? 7.334 -4.849 43.668 1.00 86.44 388 CYS A CA 1
ATOM 2990 C C . CYS A 1 388 ? 6.533 -3.670 44.244 1.00 86.44 388 CYS A C 1
ATOM 2992 O O . CYS A 1 388 ? 5.915 -3.803 45.301 1.00 86.44 388 CYS A O 1
ATOM 2994 N N . VAL A 1 389 ? 6.483 -2.549 43.523 1.00 84.56 389 VAL A N 1
ATOM 2995 C CA . VAL A 1 389 ? 5.723 -1.351 43.908 1.00 84.56 389 VAL A CA 1
ATOM 2996 C C . VAL A 1 389 ? 4.207 -1.567 43.832 1.00 84.56 389 VAL A C 1
ATOM 2998 O O . VAL A 1 389 ? 3.470 -1.005 44.642 1.00 84.56 389 VAL A O 1
ATOM 3001 N N . LEU A 1 390 ? 3.723 -2.370 42.880 1.00 84.62 390 LEU A N 1
ATOM 3002 C CA . LEU A 1 390 ? 2.291 -2.583 42.646 1.00 84.62 390 LEU A CA 1
ATOM 3003 C C . LEU A 1 390 ? 1.691 -3.722 43.486 1.00 84.62 390 LEU A C 1
ATOM 3005 O O . LEU A 1 390 ? 0.475 -3.747 43.669 1.00 84.62 390 LEU A O 1
ATOM 3009 N N . ILE A 1 391 ? 2.502 -4.633 44.039 1.00 86.62 391 ILE A N 1
ATOM 3010 C CA . ILE A 1 391 ? 2.033 -5.720 44.921 1.00 86.62 391 ILE A CA 1
ATOM 3011 C C . ILE A 1 391 ? 1.156 -5.202 46.080 1.00 86.62 391 ILE A C 1
ATOM 3013 O O . ILE A 1 391 ? 0.056 -5.726 46.244 1.00 86.62 391 ILE A O 1
ATOM 3017 N N . PRO A 1 392 ? 1.545 -4.169 46.858 1.00 81.56 392 PRO A N 1
ATOM 3018 C CA . PRO A 1 392 ? 0.680 -3.601 47.896 1.00 81.56 392 PRO A CA 1
ATOM 3019 C C . PRO A 1 392 ? -0.701 -3.171 47.370 1.00 81.56 392 PRO A C 1
ATOM 3021 O O . PRO A 1 392 ? -1.724 -3.470 47.983 1.00 81.56 392 PRO A O 1
ATOM 3024 N N . LEU A 1 393 ? -0.751 -2.531 46.200 1.00 81.06 393 LEU A N 1
ATOM 3025 C CA . LEU A 1 393 ? -2.012 -2.097 45.592 1.00 81.06 393 LEU A CA 1
ATOM 3026 C C . LEU A 1 393 ? -2.866 -3.302 45.173 1.00 81.06 393 LEU A C 1
ATOM 3028 O O . LEU A 1 393 ? -4.067 -3.333 45.438 1.00 81.06 393 LEU A O 1
ATOM 3032 N N . ALA A 1 394 ? -2.240 -4.327 44.589 1.00 84.56 394 ALA A N 1
ATOM 3033 C CA . ALA A 1 394 ? -2.905 -5.562 44.176 1.00 84.56 394 ALA A CA 1
ATOM 3034 C C . ALA A 1 394 ? -3.457 -6.370 45.364 1.00 84.56 394 ALA A C 1
ATOM 3036 O O . ALA A 1 394 ? -4.491 -7.024 45.244 1.00 84.56 394 ALA A O 1
ATOM 3037 N N . LEU A 1 395 ? -2.804 -6.295 46.528 1.00 87.81 395 LEU A N 1
ATOM 3038 C CA . LEU A 1 395 ? -3.286 -6.915 47.764 1.00 87.81 395 LEU A CA 1
ATOM 3039 C C . LEU A 1 395 ? -4.515 -6.199 48.348 1.00 87.81 395 LEU A C 1
ATOM 3041 O O . LEU A 1 395 ? -5.187 -6.771 49.203 1.00 87.81 395 LEU A O 1
ATOM 3045 N N . GLY A 1 396 ? -4.849 -4.996 47.868 1.00 85.06 396 GLY A N 1
ATOM 3046 C CA . GLY A 1 396 ? -6.035 -4.247 48.285 1.00 85.06 396 GLY A CA 1
ATOM 3047 C C . GLY A 1 396 ? -5.771 -3.068 49.210 1.00 85.06 396 GLY A C 1
ATOM 3048 O O . GLY A 1 396 ? -6.708 -2.579 49.839 1.00 85.06 396 GLY A O 1
ATOM 3049 N N . PHE A 1 397 ? -4.526 -2.605 49.315 1.00 86.50 397 PHE A N 1
ATOM 3050 C CA . PHE A 1 397 ? -4.211 -1.356 50.002 1.00 86.50 397 PHE A CA 1
ATOM 3051 C C . PHE A 1 397 ? -4.402 -0.192 49.024 1.00 86.50 397 PHE A C 1
ATOM 3053 O O . PHE A 1 397 ? -3.629 -0.040 48.085 1.00 86.50 397 PHE A O 1
ATOM 3060 N N . GLY A 1 398 ? -5.452 0.605 49.212 1.00 84.06 398 GLY A N 1
ATOM 3061 C CA . GLY A 1 398 ? -5.818 1.712 48.329 1.00 84.06 398 GLY A CA 1
ATOM 3062 C C . GLY A 1 398 ? -5.636 3.099 48.959 1.00 84.06 398 GLY A C 1
ATOM 3063 O O . GLY A 1 398 ? -5.300 3.213 50.140 1.00 84.06 398 GLY A O 1
ATOM 3064 N N . PRO A 1 399 ? -5.928 4.169 48.193 1.00 81.25 399 PRO A N 1
ATOM 3065 C CA . PRO A 1 399 ? -5.731 5.558 48.619 1.00 81.25 399 PRO A CA 1
ATOM 3066 C C . PRO A 1 399 ? -6.584 5.970 49.831 1.00 81.25 399 PRO A C 1
ATOM 3068 O O . PRO A 1 399 ? -6.261 6.936 50.513 1.00 81.25 399 PRO A O 1
ATOM 3071 N N . VAL A 1 400 ? -7.662 5.233 50.115 1.00 84.62 400 VAL A N 1
ATOM 3072 C CA . VAL A 1 400 ? -8.583 5.471 51.246 1.00 84.62 400 VAL A CA 1
ATOM 3073 C C . VAL A 1 400 ? -8.411 4.398 52.339 1.00 84.62 400 VAL A C 1
ATOM 3075 O O . VAL A 1 400 ? -9.249 4.244 53.221 1.00 84.62 400 VAL A O 1
ATOM 3078 N N . GLY A 1 401 ? -7.319 3.629 52.287 1.00 84.62 401 GLY A N 1
ATOM 3079 C CA . GLY A 1 401 ? -7.058 2.497 53.173 1.00 84.62 401 GLY A CA 1
ATOM 3080 C C . GLY A 1 401 ? -7.396 1.153 52.526 1.00 84.62 401 GLY A C 1
ATOM 3081 O O . GLY A 1 401 ? -7.315 0.989 51.309 1.00 84.62 401 GLY A O 1
ATOM 3082 N N . VAL A 1 402 ? -7.727 0.155 53.343 1.00 88.81 402 VAL A N 1
ATOM 3083 C CA . VAL A 1 402 ? -7.978 -1.213 52.867 1.00 88.81 402 VAL A CA 1
ATOM 3084 C C . VAL A 1 402 ? -9.295 -1.281 52.087 1.00 88.81 402 VAL A C 1
ATOM 3086 O O . VAL A 1 402 ? -10.359 -0.940 52.599 1.00 88.81 402 VAL A O 1
ATOM 3089 N N . ILE A 1 403 ? -9.228 -1.742 50.839 1.00 87.62 403 ILE A N 1
ATOM 3090 C CA . ILE A 1 403 ? -10.378 -1.853 49.938 1.00 87.62 403 ILE A CA 1
ATOM 3091 C C . ILE A 1 403 ? -11.249 -3.036 50.375 1.00 87.62 403 ILE A C 1
ATOM 3093 O O . ILE A 1 403 ? -10.763 -4.164 50.490 1.00 87.62 403 ILE A O 1
ATOM 3097 N N . GLY A 1 404 ? -12.544 -2.801 50.599 1.00 85.75 404 GLY A N 1
ATOM 3098 C CA . GLY A 1 404 ? -13.497 -3.848 50.974 1.00 85.75 404 GLY A CA 1
ATOM 3099 C C . GLY A 1 404 ? -13.549 -4.986 49.946 1.00 85.75 404 GLY A C 1
ATOM 3100 O O . GLY A 1 404 ? -13.579 -4.740 48.744 1.00 85.75 404 GLY A O 1
ATOM 3101 N N . GLY A 1 405 ? -13.539 -6.234 50.422 1.00 86.06 405 GLY A N 1
ATOM 3102 C CA . GLY A 1 405 ? -13.530 -7.432 49.568 1.00 86.06 405 GLY A CA 1
ATOM 3103 C C . GLY A 1 405 ? -12.155 -7.838 49.020 1.00 86.06 405 GLY A C 1
ATOM 3104 O O . GLY A 1 405 ? -12.068 -8.802 48.267 1.00 86.06 405 GLY A O 1
ATOM 3105 N N . SER A 1 406 ? -11.081 -7.138 49.394 1.00 90.44 406 SER A N 1
ATOM 3106 C CA . SER A 1 406 ? -9.713 -7.476 48.982 1.00 90.44 406 SER A CA 1
ATOM 3107 C C . SER A 1 406 ? -9.041 -8.546 49.853 1.00 90.44 406 SER A C 1
ATOM 3109 O O . SER A 1 406 ? -9.513 -8.877 50.944 1.00 90.44 406 SER A O 1
ATOM 3111 N N . LEU A 1 407 ? -7.884 -9.052 49.402 1.00 86.94 407 LEU A N 1
ATOM 3112 C CA . LEU A 1 407 ? -7.066 -9.987 50.181 1.00 86.94 407 LEU A CA 1
ATOM 3113 C C . LEU A 1 407 ? -6.560 -9.352 51.488 1.00 86.94 407 LEU A C 1
ATOM 3115 O O . LEU A 1 407 ? -6.528 -10.017 52.523 1.00 86.94 407 LEU A O 1
ATOM 3119 N N . ALA A 1 408 ? -6.238 -8.057 51.469 1.00 88.62 408 ALA A N 1
ATOM 3120 C CA . ALA A 1 408 ? -5.908 -7.279 52.657 1.00 88.62 408 ALA A CA 1
ATOM 3121 C C . ALA A 1 408 ? -7.106 -7.166 53.614 1.00 88.62 408 ALA A C 1
ATOM 3123 O O . ALA A 1 408 ? -6.930 -7.361 54.815 1.00 88.62 408 ALA A O 1
ATOM 3124 N N . ALA A 1 409 ? -8.323 -6.932 53.105 1.00 88.56 409 ALA A N 1
ATOM 3125 C CA . ALA A 1 409 ? -9.536 -6.888 53.932 1.00 88.56 409 ALA A CA 1
ATOM 3126 C C . ALA A 1 409 ? -9.829 -8.245 54.584 1.00 88.56 409 ALA A C 1
ATOM 3128 O O . ALA A 1 409 ? -10.137 -8.314 55.776 1.00 88.56 409 ALA A O 1
ATOM 3129 N N . TRP A 1 410 ? -9.677 -9.330 53.821 1.00 92.50 410 TRP A N 1
ATOM 3130 C CA . TRP A 1 410 ? -9.791 -10.687 54.341 1.00 92.50 410 TRP A CA 1
ATOM 3131 C C . TRP A 1 410 ? -8.765 -10.937 55.453 1.00 92.50 410 TRP A C 1
ATOM 3133 O O . TRP A 1 410 ? -9.145 -11.312 56.563 1.00 92.50 410 TRP A O 1
ATOM 3143 N N . PHE A 1 411 ? -7.487 -10.635 55.212 1.00 89.56 411 PHE A N 1
ATOM 3144 C CA . PHE A 1 411 ? -6.425 -10.826 56.200 1.00 89.56 411 PHE A CA 1
ATOM 3145 C C . PHE A 1 411 ? -6.653 -9.998 57.475 1.00 89.56 411 PHE A C 1
ATOM 3147 O O . PHE A 1 411 ? -6.540 -10.527 58.580 1.00 89.56 411 PHE A O 1
ATOM 3154 N N . GLN A 1 412 ? -7.041 -8.725 57.338 1.00 90.62 412 GLN A N 1
ATOM 3155 C CA . GLN A 1 412 ? -7.376 -7.856 58.472 1.00 90.62 412 GLN A CA 1
ATOM 3156 C C . GLN A 1 412 ? -8.523 -8.428 59.312 1.00 90.62 412 GLN A C 1
ATOM 3158 O O . GLN A 1 412 ? -8.476 -8.372 60.542 1.00 90.62 412 GLN A O 1
ATOM 3163 N N . SER A 1 413 ? -9.546 -8.988 58.659 1.00 90.12 413 SER A N 1
ATOM 3164 C CA . SER A 1 413 ? -10.698 -9.573 59.350 1.00 90.12 413 SER A CA 1
ATOM 3165 C C . SER A 1 413 ? -10.332 -10.837 60.133 1.00 90.12 413 SER A C 1
ATOM 3167 O O . SER A 1 413 ? -10.762 -10.987 61.274 1.00 90.12 413 SER A O 1
ATOM 3169 N N . VAL A 1 414 ? -9.492 -11.705 59.557 1.00 89.81 414 VAL A N 1
ATOM 3170 C CA . VAL A 1 414 ? -9.129 -13.006 60.140 1.00 89.81 414 VAL A CA 1
ATOM 3171 C C . VAL A 1 414 ? -8.087 -12.864 61.247 1.00 89.81 414 VAL A C 1
ATOM 3173 O O . VAL A 1 414 ? -8.208 -13.502 62.287 1.00 89.81 414 VAL A O 1
ATOM 3176 N N . ILE A 1 415 ? -7.058 -12.043 61.032 1.00 89.44 415 ILE A N 1
ATOM 3177 C CA . ILE A 1 415 ? -5.889 -11.990 61.921 1.00 89.44 415 ILE A CA 1
ATOM 3178 C C . ILE A 1 415 ? -6.030 -10.914 62.992 1.00 89.44 415 ILE A C 1
ATOM 3180 O O . ILE A 1 415 ? -5.605 -11.118 64.127 1.00 89.44 415 ILE A O 1
ATOM 3184 N N . TYR A 1 416 ? -6.627 -9.773 62.650 1.00 85.25 416 TYR A N 1
ATOM 3185 C CA . TYR A 1 416 ? -6.677 -8.622 63.549 1.00 85.25 416 TYR A CA 1
ATOM 3186 C C . TYR A 1 416 ? -8.087 -8.272 64.037 1.00 85.25 416 TYR A C 1
ATOM 3188 O O . TYR A 1 416 ? -8.255 -7.281 64.746 1.00 85.25 416 TYR A O 1
ATOM 3196 N N . GLY A 1 417 ? -9.109 -9.061 63.680 1.00 84.38 417 GLY A N 1
ATOM 3197 C CA . GLY A 1 417 ? -10.480 -8.848 64.154 1.00 84.38 417 GLY A CA 1
ATOM 3198 C C . GLY A 1 417 ? -11.020 -7.458 63.804 1.00 84.38 417 GLY A C 1
ATOM 3199 O O . GLY A 1 417 ? -11.669 -6.828 64.632 1.00 84.38 417 GLY A O 1
ATOM 3200 N N . ALA A 1 418 ? -10.698 -6.972 62.599 1.00 76.19 418 ALA A N 1
ATOM 3201 C CA . ALA A 1 418 ? -10.978 -5.625 62.083 1.00 76.19 418 ALA A CA 1
ATOM 3202 C C . ALA A 1 418 ? -10.129 -4.471 62.655 1.00 76.19 418 ALA A C 1
ATOM 3204 O O . ALA A 1 418 ? -10.172 -3.371 62.102 1.00 76.19 418 ALA A O 1
ATOM 3205 N N . PHE A 1 419 ? -9.285 -4.698 63.663 1.00 79.88 419 PHE A N 1
ATOM 3206 C CA . PHE A 1 419 ? -8.332 -3.689 64.136 1.00 79.88 419 PHE A CA 1
ATOM 3207 C C . PHE A 1 419 ? -7.051 -3.679 63.289 1.00 79.88 419 PHE A C 1
ATOM 3209 O O . PHE A 1 419 ? -6.725 -4.649 62.620 1.00 79.88 419 PHE A O 1
ATOM 3216 N N . THR A 1 420 ? -6.308 -2.572 63.274 1.00 80.50 420 THR A N 1
ATOM 3217 C CA . THR A 1 420 ? -4.965 -2.516 62.670 1.00 80.50 420 THR A CA 1
ATOM 3218 C C . THR A 1 420 ? -3.981 -2.068 63.749 1.00 80.50 420 THR A C 1
ATOM 3220 O O . THR A 1 420 ? -4.068 -0.918 64.183 1.00 80.50 420 THR A O 1
ATOM 3223 N N . PRO A 1 421 ? -3.073 -2.943 64.226 1.00 79.69 421 PRO A N 1
ATOM 3224 C CA . PRO A 1 421 ? -2.113 -2.577 65.263 1.00 79.69 421 PRO A CA 1
ATOM 3225 C C . PRO A 1 421 ? -1.214 -1.432 64.790 1.00 79.69 421 PRO A C 1
ATOM 3227 O O . PRO A 1 421 ? -0.565 -1.534 63.745 1.00 79.69 421 PRO A O 1
ATOM 3230 N N . ALA A 1 422 ? -1.160 -0.346 65.561 1.00 84.75 422 ALA A N 1
ATOM 3231 C CA . ALA A 1 422 ? -0.284 0.780 65.259 1.00 84.75 422 ALA A CA 1
ATOM 3232 C C . ALA A 1 422 ? 1.185 0.320 65.215 1.00 84.75 422 ALA A C 1
ATOM 3234 O O . ALA A 1 422 ? 1.637 -0.428 66.079 1.00 84.75 422 ALA A O 1
ATOM 3235 N N . GLY A 1 423 ? 1.922 0.747 64.186 1.00 78.81 423 GLY A N 1
ATOM 3236 C CA . GLY A 1 423 ? 3.334 0.391 63.992 1.00 78.81 423 GLY A CA 1
ATOM 3237 C C . GLY A 1 423 ? 3.596 -1.017 63.436 1.00 78.81 423 GLY A C 1
ATOM 3238 O O . GLY A 1 423 ? 4.748 -1.354 63.179 1.00 78.81 423 GLY A O 1
ATOM 3239 N N . GLY A 1 424 ? 2.562 -1.837 63.213 1.00 83.44 424 GLY A N 1
ATOM 3240 C CA . GLY A 1 424 ? 2.709 -3.152 62.586 1.00 83.44 424 GLY A CA 1
ATOM 3241 C C . GLY A 1 424 ? 2.913 -3.084 61.066 1.00 83.44 424 GLY A C 1
ATOM 3242 O O . GLY A 1 424 ? 2.568 -2.096 60.419 1.00 83.44 424 GLY A O 1
ATOM 3243 N N . PHE A 1 425 ? 3.399 -4.178 60.470 1.00 81.75 425 PHE A N 1
ATOM 3244 C CA . PHE A 1 425 ? 3.581 -4.308 59.014 1.00 81.75 425 PHE A CA 1
ATOM 3245 C C . PHE A 1 425 ? 2.308 -3.953 58.223 1.00 81.75 425 PHE A C 1
ATOM 3247 O O . PHE A 1 425 ? 2.366 -3.244 57.223 1.00 81.75 425 PHE A O 1
ATOM 3254 N N . PHE A 1 426 ? 1.137 -4.363 58.716 1.00 84.81 426 PHE A N 1
ATOM 3255 C CA . PHE A 1 426 ? -0.152 -4.066 58.085 1.00 84.81 426 PHE A CA 1
ATOM 3256 C C . PHE A 1 426 ? -0.503 -2.564 58.102 1.00 84.81 426 PHE A C 1
ATOM 3258 O O . PHE A 1 426 ? -1.052 -2.040 57.131 1.00 84.81 426 PHE A O 1
ATOM 3265 N N . ALA A 1 427 ? -0.124 -1.841 59.163 1.00 84.44 427 ALA A N 1
ATOM 3266 C CA . ALA A 1 427 ? -0.279 -0.387 59.239 1.00 84.44 427 ALA A CA 1
ATOM 3267 C C . ALA A 1 427 ? 0.647 0.330 58.242 1.00 84.44 427 ALA A C 1
ATOM 3269 O O . ALA A 1 427 ? 0.226 1.285 57.589 1.00 84.44 427 ALA A O 1
ATOM 3270 N N . VAL A 1 428 ? 1.878 -0.168 58.064 1.00 83.19 428 VAL A N 1
ATOM 3271 C CA . VAL A 1 428 ? 2.820 0.337 57.049 1.00 83.19 428 VAL A CA 1
ATOM 3272 C C . VAL A 1 428 ? 2.256 0.132 55.643 1.00 83.19 428 VAL A C 1
ATOM 3274 O O . VAL A 1 428 ? 2.233 1.076 54.861 1.00 83.19 428 VAL A O 1
ATOM 3277 N N . MET A 1 429 ? 1.722 -1.052 55.338 1.00 83.06 429 MET A N 1
ATOM 3278 C CA . MET A 1 429 ? 1.123 -1.354 54.030 1.00 83.06 429 MET A CA 1
ATOM 3279 C C . MET A 1 429 ? -0.143 -0.531 53.750 1.00 83.06 429 MET A C 1
ATOM 3281 O O . MET A 1 429 ? -0.362 -0.089 52.625 1.00 83.06 429 MET A O 1
ATOM 3285 N N . THR A 1 430 ? -0.938 -0.243 54.781 1.00 84.12 430 THR A N 1
ATOM 3286 C CA . THR A 1 430 ? -2.088 0.669 54.666 1.00 84.12 430 THR A CA 1
ATOM 3287 C C . THR A 1 430 ? -1.632 2.099 54.375 1.00 84.12 430 THR A C 1
ATOM 3289 O O . THR A 1 430 ? -2.182 2.753 53.494 1.00 84.12 430 THR A O 1
ATOM 3292 N N . SER A 1 431 ? -0.576 2.567 55.049 1.00 82.31 431 SER A N 1
ATOM 3293 C CA . SER A 1 431 ? 0.043 3.874 54.784 1.00 82.31 431 SER A CA 1
ATOM 3294 C C . SER A 1 431 ? 0.619 3.972 53.365 1.00 82.31 431 SER A C 1
ATOM 3296 O O . SER A 1 431 ? 0.432 4.979 52.687 1.00 82.31 431 SER A O 1
ATOM 3298 N N . VAL A 1 432 ? 1.241 2.897 52.868 1.00 79.69 432 VAL A N 1
ATOM 3299 C CA . VAL A 1 432 ? 1.695 2.777 51.471 1.00 79.69 432 VAL A CA 1
ATOM 3300 C C . VAL A 1 432 ? 0.525 2.927 50.503 1.00 79.69 432 VAL A C 1
ATOM 3302 O O . VAL A 1 432 ? 0.625 3.713 49.567 1.00 79.69 432 VAL A O 1
ATOM 3305 N N . GLY A 1 433 ? -0.580 2.209 50.726 1.00 81.50 433 GLY A N 1
ATOM 3306 C CA . GLY A 1 433 ? -1.774 2.323 49.884 1.00 81.50 433 GLY A CA 1
ATOM 3307 C C . GLY A 1 433 ? -2.307 3.756 49.830 1.00 81.50 433 GLY A C 1
ATOM 3308 O O . GLY A 1 433 ? -2.637 4.247 48.752 1.00 81.50 433 GLY A O 1
ATOM 3309 N N . MET A 1 434 ? -2.312 4.447 50.975 1.00 82.50 434 MET A N 1
ATOM 3310 C CA . MET A 1 434 ? -2.779 5.832 51.095 1.00 82.50 434 MET A CA 1
ATOM 3311 C C . MET A 1 434 ? -1.846 6.857 50.433 1.00 82.50 434 MET A C 1
ATOM 3313 O O . MET A 1 434 ? -2.323 7.810 49.826 1.00 82.50 434 MET A O 1
ATOM 3317 N N . MET A 1 435 ? -0.525 6.672 50.517 1.00 79.19 435 MET A N 1
ATOM 3318 C CA . MET A 1 435 ? 0.463 7.576 49.904 1.00 79.19 435 MET A CA 1
ATOM 3319 C C . MET A 1 435 ? 0.764 7.250 48.432 1.00 79.19 435 MET A C 1
ATOM 3321 O O . MET A 1 435 ? 1.378 8.053 47.727 1.00 79.19 435 MET A O 1
ATOM 3325 N N . GLY A 1 436 ? 0.341 6.079 47.955 1.00 70.12 436 GLY A N 1
ATOM 3326 C CA . GLY A 1 436 ? 0.580 5.613 46.597 1.00 70.12 436 GLY A CA 1
ATOM 3327 C C . GLY A 1 436 ? 2.049 5.278 46.312 1.00 70.12 436 GLY A C 1
ATOM 3328 O O . GLY A 1 436 ? 2.846 4.965 47.197 1.00 70.12 436 GLY A O 1
ATOM 3329 N N . VAL A 1 437 ? 2.410 5.344 45.029 1.00 62.88 437 VAL A N 1
ATOM 3330 C CA . VAL A 1 437 ? 3.692 4.879 44.456 1.00 62.88 437 VAL A CA 1
ATOM 3331 C C . VAL A 1 437 ? 4.933 5.583 45.044 1.00 62.88 437 VAL A C 1
ATOM 3333 O O . VAL A 1 437 ? 6.043 5.069 44.936 1.00 62.88 437 VAL A O 1
ATOM 3336 N N . ALA A 1 438 ? 4.769 6.725 45.717 1.00 60.66 438 ALA A N 1
ATOM 3337 C CA . ALA A 1 438 ? 5.865 7.552 46.228 1.00 60.66 438 ALA A CA 1
ATOM 3338 C C . ALA A 1 438 ? 6.286 7.255 47.687 1.00 60.66 438 ALA A C 1
ATOM 3340 O O . ALA A 1 438 ? 6.992 8.058 48.293 1.00 60.66 438 ALA A O 1
ATOM 3341 N N . CYS A 1 439 ? 5.869 6.130 48.280 1.00 76.12 439 CYS A N 1
ATOM 3342 C CA . CYS A 1 439 ? 6.195 5.778 49.668 1.00 76.12 439 CYS A CA 1
ATOM 3343 C C . CYS A 1 439 ? 7.638 5.222 49.812 1.00 76.12 439 CYS A C 1
ATOM 3345 O O . CYS A 1 439 ? 7.906 4.118 49.317 1.00 76.12 439 CYS A O 1
ATOM 3347 N N . PRO A 1 440 ? 8.572 5.901 50.523 1.00 77.44 440 PRO A N 1
ATOM 3348 C CA . PRO A 1 440 ? 9.963 5.439 50.652 1.00 77.44 440 PRO A CA 1
ATOM 3349 C C . PRO A 1 440 ? 10.123 4.012 51.222 1.00 77.44 440 PRO A C 1
ATOM 3351 O O . PRO A 1 440 ? 10.932 3.260 50.675 1.00 77.44 440 PRO A O 1
ATOM 3354 N N . PRO A 1 441 ? 9.330 3.577 52.229 1.00 76.00 441 PRO A N 1
ATOM 3355 C CA . PRO A 1 441 ? 9.310 2.190 52.706 1.00 76.00 441 PRO A CA 1
ATOM 3356 C C . PRO A 1 441 ? 9.060 1.098 51.656 1.00 76.00 441 PRO A C 1
ATOM 3358 O O . PRO A 1 441 ? 9.422 -0.046 51.906 1.00 76.00 441 PRO A O 1
ATOM 3361 N N . VAL A 1 442 ? 8.458 1.411 50.504 1.00 78.81 442 VAL A N 1
ATOM 3362 C CA . VAL A 1 442 ? 8.223 0.441 49.414 1.00 78.81 442 VAL A CA 1
ATOM 3363 C C . VAL A 1 442 ? 9.153 0.677 48.240 1.00 78.81 442 VAL A C 1
ATOM 3365 O O . VAL A 1 442 ? 9.672 -0.285 47.673 1.00 78.81 442 VAL A O 1
ATOM 3368 N N . ALA A 1 443 ? 9.439 1.936 47.916 1.00 79.75 443 ALA A N 1
ATOM 3369 C CA . ALA A 1 443 ? 10.372 2.269 46.849 1.00 79.75 443 ALA A CA 1
ATOM 3370 C C . ALA A 1 443 ? 11.786 1.739 47.140 1.00 79.75 443 ALA A C 1
ATOM 3372 O O . ALA A 1 443 ? 12.403 1.148 46.256 1.00 79.75 443 ALA A O 1
ATOM 3373 N N . VAL A 1 444 ? 12.290 1.881 48.374 1.00 83.56 444 VAL A N 1
ATOM 3374 C CA . VAL A 1 444 ? 13.661 1.469 48.729 1.00 83.56 444 VAL A CA 1
ATOM 3375 C C . VAL A 1 444 ? 13.865 -0.050 48.612 1.00 83.56 444 VAL A C 1
ATOM 3377 O O . VAL A 1 444 ? 14.777 -0.453 47.887 1.00 83.56 444 VAL A O 1
ATOM 3380 N N . PRO A 1 445 ? 13.024 -0.921 49.208 1.00 84.75 445 PRO A N 1
ATOM 3381 C CA . PRO A 1 445 ? 13.142 -2.365 48.996 1.00 84.75 445 PRO A CA 1
ATOM 3382 C C . PRO A 1 445 ? 12.940 -2.778 47.533 1.00 84.75 445 PRO A C 1
ATOM 3384 O O . PRO A 1 445 ? 13.674 -3.631 47.037 1.00 84.75 445 PRO A O 1
ATOM 3387 N N . SER A 1 446 ? 11.997 -2.146 46.822 1.00 87.56 446 SER A N 1
ATOM 3388 C CA . SER A 1 446 ? 11.741 -2.437 45.402 1.00 87.56 446 SER A CA 1
ATOM 3389 C C . SER A 1 446 ? 12.955 -2.120 44.529 1.00 87.56 446 SER A C 1
ATOM 3391 O O . SER A 1 446 ? 13.302 -2.911 43.657 1.00 87.56 446 SER A O 1
ATOM 3393 N N . MET A 1 447 ? 13.647 -1.005 44.792 1.00 88.69 447 MET A N 1
ATOM 3394 C CA . MET A 1 447 ? 14.899 -0.663 44.110 1.00 88.69 447 MET A CA 1
ATOM 3395 C C . MET A 1 447 ? 16.000 -1.689 44.382 1.00 88.69 447 MET A C 1
ATOM 3397 O O . MET A 1 447 ? 16.714 -2.060 43.453 1.00 88.69 447 MET A O 1
ATOM 3401 N N . ILE A 1 448 ? 16.144 -2.166 45.623 1.00 90.12 448 ILE A N 1
ATOM 3402 C CA . ILE A 1 448 ? 17.154 -3.179 45.976 1.00 90.12 448 ILE A CA 1
ATOM 3403 C C . ILE A 1 448 ? 16.891 -4.490 45.220 1.00 90.12 448 ILE A C 1
ATOM 3405 O O . ILE A 1 448 ? 17.802 -5.025 44.589 1.00 90.12 448 ILE A O 1
ATOM 3409 N N . ILE A 1 449 ? 15.645 -4.977 45.228 1.00 91.88 449 ILE A N 1
ATOM 3410 C CA . ILE A 1 449 ? 15.251 -6.221 44.545 1.00 91.88 449 ILE A CA 1
ATOM 3411 C C . ILE A 1 449 ? 15.435 -6.092 43.027 1.00 91.88 449 ILE A C 1
ATOM 3413 O O . ILE A 1 449 ? 16.031 -6.969 42.401 1.00 91.88 449 ILE A O 1
ATOM 3417 N N . ALA A 1 450 ? 14.983 -4.982 42.440 1.00 91.94 450 ALA A N 1
ATOM 3418 C CA . ALA A 1 450 ? 15.151 -4.705 41.016 1.00 91.94 450 ALA A CA 1
ATOM 3419 C C . ALA A 1 450 ? 16.629 -4.649 40.607 1.00 91.94 450 ALA A C 1
ATOM 3421 O O . ALA A 1 450 ? 17.010 -5.201 39.575 1.00 91.94 450 ALA A O 1
ATOM 3422 N N . SER A 1 451 ? 17.476 -4.034 41.437 1.00 91.50 451 SER A N 1
ATOM 3423 C CA . SER A 1 451 ? 18.918 -3.916 41.186 1.00 91.50 451 SER A CA 1
ATOM 3424 C C . SER A 1 451 ? 19.620 -5.269 41.248 1.00 91.50 451 SER A C 1
ATOM 3426 O O . SER A 1 451 ? 20.461 -5.556 40.400 1.00 91.50 451 SER A O 1
ATOM 3428 N N . LEU A 1 452 ? 19.230 -6.135 42.189 1.00 94.00 452 LEU A N 1
ATOM 3429 C CA . LEU A 1 452 ? 19.747 -7.500 42.269 1.00 94.00 452 LEU A CA 1
ATOM 3430 C C . LEU A 1 452 ? 19.330 -8.337 41.047 1.00 94.00 452 LEU A C 1
ATOM 3432 O O . LEU A 1 452 ? 20.166 -9.018 40.458 1.00 94.00 452 LEU A O 1
ATOM 3436 N N . ALA A 1 453 ? 18.063 -8.253 40.627 1.00 91.94 453 ALA A N 1
ATOM 3437 C CA . ALA A 1 453 ? 17.556 -8.970 39.454 1.00 91.94 453 ALA A CA 1
ATOM 3438 C C . ALA A 1 453 ? 18.236 -8.516 38.150 1.00 91.94 453 ALA A C 1
ATOM 3440 O O . ALA A 1 453 ? 18.612 -9.341 37.312 1.00 91.94 453 ALA A O 1
ATOM 3441 N N . ALA A 1 454 ? 18.441 -7.207 38.000 1.00 92.25 454 ALA A N 1
ATOM 3442 C CA . ALA A 1 454 ? 19.165 -6.631 36.874 1.00 92.25 454 ALA A CA 1
ATOM 3443 C C . ALA A 1 454 ? 20.632 -7.076 36.855 1.00 92.25 454 ALA A C 1
ATOM 3445 O O . ALA A 1 454 ? 21.141 -7.444 35.800 1.00 92.25 454 ALA A O 1
ATOM 3446 N N . TRP A 1 455 ? 21.293 -7.109 38.017 1.00 93.62 455 TRP A N 1
ATOM 3447 C CA . TRP A 1 455 ? 22.677 -7.569 38.141 1.00 93.62 455 TRP A CA 1
ATOM 3448 C C . TRP A 1 455 ? 22.843 -9.054 37.788 1.00 93.62 455 TRP A C 1
ATOM 3450 O O . TRP A 1 455 ? 23.772 -9.399 37.063 1.00 93.62 455 TRP A O 1
ATOM 3460 N N . ILE A 1 456 ? 21.926 -9.923 38.231 1.00 91.31 456 ILE A N 1
ATOM 3461 C CA . ILE A 1 456 ? 21.915 -11.349 37.850 1.00 91.31 456 ILE A CA 1
ATOM 3462 C C . ILE A 1 456 ? 21.712 -11.503 36.337 1.00 91.31 456 ILE A C 1
ATOM 3464 O O . ILE A 1 456 ? 22.423 -12.258 35.683 1.00 91.31 456 ILE A O 1
ATOM 3468 N N . THR A 1 457 ? 20.764 -10.758 35.764 1.00 90.75 457 THR A N 1
ATOM 3469 C CA . THR A 1 457 ? 20.500 -10.791 34.316 1.00 90.75 457 THR A CA 1
ATOM 3470 C C . THR A 1 457 ? 21.727 -10.346 33.525 1.00 90.75 457 THR A C 1
ATOM 3472 O O . THR A 1 457 ? 22.108 -10.990 32.549 1.00 90.75 457 THR A O 1
ATOM 3475 N N . TRP A 1 458 ? 22.374 -9.269 33.978 1.00 89.81 458 TRP A N 1
ATOM 3476 C CA . TRP A 1 458 ? 23.603 -8.767 33.382 1.00 89.81 458 TRP A CA 1
ATOM 3477 C C . TRP A 1 458 ? 24.713 -9.823 33.442 1.00 89.81 458 TRP A C 1
ATOM 3479 O O . TRP A 1 458 ? 25.295 -10.149 32.408 1.00 89.81 458 TRP A O 1
ATOM 3489 N N . SER A 1 459 ? 24.982 -10.402 34.618 1.00 89.00 459 SER A N 1
ATOM 3490 C CA . SER A 1 459 ? 26.087 -11.352 34.810 1.00 89.00 459 SER A CA 1
ATOM 3491 C C . SER A 1 459 ? 25.928 -12.637 33.996 1.00 89.00 459 SER A C 1
ATOM 3493 O O . SER A 1 459 ? 26.921 -13.136 33.480 1.00 89.00 459 SER A O 1
ATOM 3495 N N . MET A 1 460 ? 24.696 -13.117 33.801 1.00 85.25 460 MET A N 1
ATOM 3496 C CA . MET A 1 460 ? 24.397 -14.266 32.937 1.00 85.25 460 MET A CA 1
ATOM 3497 C C . MET A 1 460 ? 24.519 -13.962 31.439 1.00 85.25 460 MET A C 1
ATOM 3499 O O . MET A 1 460 ? 24.684 -14.877 30.642 1.00 85.25 460 MET A O 1
ATOM 3503 N N . SER A 1 461 ? 24.389 -12.694 31.044 1.00 79.12 461 SER A N 1
ATOM 3504 C CA . SER A 1 461 ? 24.496 -12.267 29.641 1.00 79.12 461 SER A CA 1
ATOM 3505 C C . SER A 1 461 ? 25.917 -11.888 29.211 1.00 79.12 461 SER A C 1
ATOM 3507 O O . SER A 1 461 ? 26.183 -11.777 28.018 1.00 79.12 461 SER A O 1
ATOM 3509 N N . SER A 1 462 ? 26.814 -11.660 30.178 1.00 73.50 462 SER A N 1
ATOM 3510 C CA . SER A 1 462 ? 28.220 -11.289 29.957 1.00 73.50 462 SER A CA 1
ATOM 3511 C C . SER A 1 462 ? 29.185 -12.486 29.965 1.00 73.50 462 SER A C 1
ATOM 3513 O O . SER A 1 462 ? 30.375 -12.295 29.718 1.00 73.50 462 SER A O 1
ATOM 3515 N N . THR A 1 463 ? 28.696 -13.688 30.281 1.00 63.06 463 THR A N 1
ATOM 3516 C CA . THR A 1 463 ? 29.396 -14.977 30.117 1.00 63.06 463 THR A CA 1
ATOM 3517 C C . THR A 1 463 ? 29.043 -15.604 28.787 1.00 63.06 463 THR A C 1
ATOM 3519 O O . THR A 1 463 ? 29.969 -16.122 28.126 1.00 63.06 463 THR A O 1
#

Radius of gyration: 30.63 Å; chains: 1; bounding box: 67×99×96 Å

InterPro domains:
  IPR001087 GDSL lipase/esterase [PF00657] (60-191)
  IPR036514 SGNH hydrolase superfamily [G3DSA:3.40.50.1110] (53-291)
  IPR038213 IFI6/IFI27-like domain superfamily [G3DSA:6.10.110.10] (374-457)